Protein AF-0000000075209285 (afdb_homodimer)

Structure (mmCIF, N/CA/C/O backbone):
data_AF-0000000075209285-model_v1
#
loop_
_entity.id
_entity.type
_entity.pdbx_description
1 polymer 'Polymerase nucleotidyl transferase domain-containing protein'
#
loop_
_atom_site.group_PDB
_atom_site.id
_atom_site.type_symbol
_atom_site.label_atom_id
_atom_site.label_alt_id
_atom_site.label_comp_id
_atom_site.label_asym_id
_atom_site.label_entity_id
_atom_site.label_seq_id
_atom_site.pdbx_PDB_ins_code
_atom_site.Cartn_x
_atom_site.Cartn_y
_atom_site.Cartn_z
_atom_site.occupancy
_atom_site.B_iso_or_equiv
_atom_site.auth_seq_id
_atom_site.auth_comp_id
_atom_site.auth_asym_id
_atom_site.auth_atom_id
_atom_site.pdbx_PDB_model_num
ATOM 1 N N . MET A 1 1 ? -7.867 -29.141 -24.062 1 77.38 1 MET A N 1
ATOM 2 C CA . MET A 1 1 ? -8.32 -28.922 -22.688 1 77.38 1 MET A CA 1
ATOM 3 C C . MET A 1 1 ? -8.32 -27.438 -22.344 1 77.38 1 MET A C 1
ATOM 5 O O . MET A 1 1 ? -7.383 -26.719 -22.703 1 77.38 1 MET A O 1
ATOM 9 N N . LEU A 1 2 ? -9.438 -27 -21.812 1 87.5 2 LEU A N 1
ATOM 10 C CA . LEU A 1 2 ? -9.523 -25.609 -21.406 1 87.5 2 LEU A CA 1
ATOM 11 C C . LEU A 1 2 ? -8.523 -25.312 -20.297 1 87.5 2 LEU A C 1
ATOM 13 O O . LEU A 1 2 ? -8.211 -26.188 -19.484 1 87.5 2 LEU A O 1
ATOM 17 N N . ARG A 1 3 ? -7.945 -24.188 -20.328 1 88.56 3 ARG A N 1
ATOM 18 C CA . ARG A 1 3 ? -6.961 -23.797 -19.328 1 88.56 3 ARG A CA 1
ATOM 19 C C . ARG A 1 3 ? -7.488 -24.031 -17.906 1 88.56 3 ARG A C 1
ATOM 21 O O . ARG A 1 3 ? -6.746 -24.484 -17.031 1 88.56 3 ARG A O 1
ATOM 28 N N . THR A 1 4 ? -8.695 -23.766 -17.703 1 92 4 THR A N 1
ATOM 29 C CA . THR A 1 4 ? -9.297 -23.938 -16.391 1 92 4 THR A CA 1
ATOM 30 C C . THR A 1 4 ? -9.297 -25.391 -15.969 1 92 4 THR A C 1
ATOM 32 O O . THR A 1 4 ? -9.039 -25.719 -14.812 1 92 4 THR A O 1
ATOM 35 N N . GLU A 1 5 ? -9.57 -26.234 -16.891 1 93 5 GLU A N 1
ATOM 36 C CA . GLU A 1 5 ? -9.523 -27.672 -16.625 1 93 5 GLU A CA 1
ATOM 37 C C . GLU A 1 5 ? -8.102 -28.141 -16.328 1 93 5 GLU A C 1
ATOM 39 O O . GLU A 1 5 ? -7.891 -29 -15.469 1 93 5 GLU A O 1
ATOM 44 N N . MET A 1 6 ? -7.23 -27.516 -17.016 1 94.5 6 MET A N 1
ATOM 45 C CA . MET A 1 6 ? -5.828 -27.875 -16.812 1 94.5 6 MET A CA 1
ATOM 46 C C . MET A 1 6 ? -5.371 -27.531 -15.398 1 94.5 6 MET A C 1
ATOM 48 O O . MET A 1 6 ? -4.605 -28.281 -14.797 1 94.5 6 MET A O 1
ATOM 52 N N . LEU A 1 7 ? -5.816 -26.422 -14.898 1 95.44 7 LEU A N 1
ATOM 53 C CA . LEU A 1 7 ? -5.457 -26 -13.547 1 95.44 7 LEU A CA 1
ATOM 54 C C . LEU A 1 7 ? -5.969 -27 -12.516 1 95.44 7 LEU A C 1
ATOM 56 O O . LEU A 1 7 ? -5.227 -27.422 -11.617 1 95.44 7 LEU A O 1
ATOM 60 N N . LEU A 1 8 ? -7.207 -27.391 -12.688 1 95.56 8 LEU A N 1
ATOM 61 C CA . LEU A 1 8 ? -7.812 -28.328 -11.742 1 95.56 8 LEU A CA 1
ATOM 62 C C . LEU A 1 8 ? -7.152 -29.688 -11.828 1 95.56 8 LEU A C 1
ATOM 64 O O . LEU A 1 8 ? -6.898 -30.328 -10.805 1 95.56 8 LEU A O 1
ATOM 68 N N . HIS A 1 9 ? -6.891 -30.078 -13.031 1 96.62 9 HIS A N 1
ATOM 69 C CA . HIS A 1 9 ? -6.211 -31.344 -13.234 1 96.62 9 HIS A CA 1
ATOM 70 C C . HIS A 1 9 ? -4.816 -31.328 -12.609 1 96.62 9 HIS A C 1
ATOM 72 O O . HIS A 1 9 ? -4.395 -32.312 -12 1 96.62 9 HIS A O 1
ATOM 78 N N . ARG A 1 10 ? -4.09 -30.234 -12.758 1 97.75 10 ARG A N 1
ATOM 79 C CA . ARG A 1 10 ? -2.76 -30.094 -12.18 1 97.75 10 ARG A CA 1
ATOM 80 C C . ARG A 1 10 ? -2.809 -30.219 -10.656 1 97.75 10 ARG A C 1
ATOM 82 O O . ARG A 1 10 ? -1.944 -30.859 -10.055 1 97.75 10 ARG A O 1
ATOM 89 N N . LEU A 1 11 ? -3.773 -29.609 -10.047 1 97.06 11 LEU A N 1
ATOM 90 C CA . LEU A 1 11 ? -3.939 -29.703 -8.602 1 97.06 11 LEU A CA 1
ATOM 91 C C . LEU A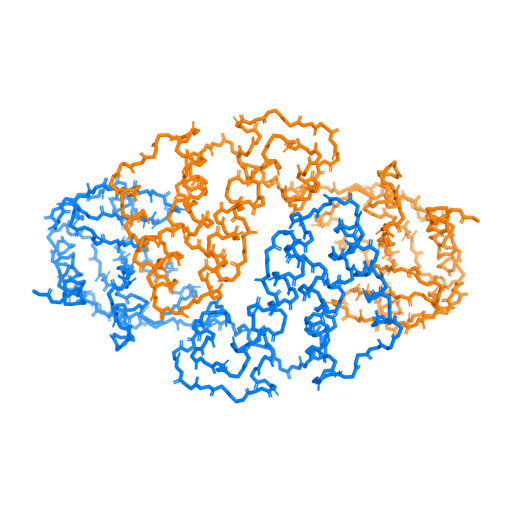 1 11 ? -4.184 -31.141 -8.164 1 97.06 11 LEU A C 1
ATOM 93 O O . LEU A 1 11 ? -3.641 -31.578 -7.145 1 97.06 11 LEU A O 1
ATOM 97 N N . ASP A 1 12 ? -4.969 -31.844 -8.945 1 97.19 12 ASP A N 1
ATOM 98 C CA . ASP A 1 12 ? -5.207 -33.25 -8.664 1 97.19 12 ASP A CA 1
ATOM 99 C C . ASP A 1 12 ? -3.908 -34.062 -8.734 1 97.19 12 ASP A C 1
ATOM 101 O O . ASP A 1 12 ? -3.656 -34.938 -7.883 1 97.19 12 ASP A O 1
ATOM 105 N N . GLU A 1 13 ? -3.158 -33.75 -9.727 1 98.31 13 GLU A N 1
ATOM 106 C CA . GLU A 1 13 ? -1.874 -34.438 -9.891 1 98.31 13 GLU A CA 1
ATOM 107 C C . GLU A 1 13 ? -0.941 -34.125 -8.719 1 98.31 13 GLU A C 1
ATOM 109 O O . GLU A 1 13 ? -0.203 -35.031 -8.273 1 98.31 13 GLU A O 1
ATOM 114 N N . ILE A 1 14 ? -0.958 -32.938 -8.258 1 98.44 14 ILE A N 1
ATOM 115 C CA . ILE A 1 14 ? -0.151 -32.562 -7.102 1 98.44 14 ILE A CA 1
ATOM 116 C C . ILE A 1 14 ? -0.598 -33.375 -5.883 1 98.44 14 ILE A C 1
ATOM 118 O O . ILE A 1 14 ? 0.235 -33.875 -5.121 1 98.44 14 ILE A O 1
ATOM 122 N N . GLY A 1 15 ? -1.877 -33.5 -5.723 1 98 15 GLY A N 1
ATOM 123 C CA . GLY A 1 15 ? -2.393 -34.344 -4.641 1 98 15 GLY A CA 1
ATOM 124 C C . GLY A 1 15 ? -1.865 -35.75 -4.668 1 98 15 GLY A C 1
ATOM 125 O O . GLY A 1 15 ? -1.458 -36.281 -3.637 1 98 15 GLY A O 1
ATOM 126 N N . LYS A 1 16 ? -1.874 -36.312 -5.828 1 97.88 16 LYS A N 1
ATOM 127 C CA . LYS A 1 16 ? -1.373 -37.656 -5.988 1 97.88 16 LYS A CA 1
ATOM 128 C C . LYS A 1 16 ? 0.116 -37.75 -5.66 1 97.88 16 LYS A C 1
ATOM 130 O O . LYS A 1 16 ? 0.577 -38.719 -5.074 1 97.88 16 LYS A O 1
ATOM 135 N N . SER A 1 17 ? 0.795 -36.75 -6.102 1 98.31 17 SER A N 1
ATOM 136 C CA . SER A 1 17 ? 2.221 -36.688 -5.797 1 98.31 17 SER A CA 1
ATOM 137 C C . SER A 1 17 ? 2.461 -36.625 -4.293 1 98.31 17 SER A C 1
ATOM 139 O O . SER A 1 17 ? 3.344 -37.312 -3.764 1 98.31 17 SER A O 1
ATOM 141 N N . LEU A 1 18 ? 1.704 -35.781 -3.605 1 97.88 18 LEU A N 1
ATOM 142 C CA . LEU A 1 18 ? 1.812 -35.656 -2.156 1 97.88 18 LEU A CA 1
ATOM 143 C C . LEU A 1 18 ? 1.549 -37 -1.479 1 97.88 18 LEU A C 1
ATOM 145 O O . LEU A 1 18 ? 2.227 -37.375 -0.512 1 97.88 18 LEU A O 1
ATOM 149 N N . GLU A 1 19 ? 0.586 -37.719 -2.008 1 97.12 19 GLU A N 1
ATOM 150 C CA . GLU A 1 19 ? 0.273 -39.031 -1.487 1 97.12 19 GLU A CA 1
ATOM 151 C C . GLU A 1 19 ? 1.473 -39.969 -1.606 1 97.12 19 GLU A C 1
ATOM 153 O O . GLU A 1 19 ? 1.82 -40.688 -0.65 1 97.12 19 GLU A O 1
ATOM 158 N N . ARG A 1 20 ? 2.119 -39.938 -2.705 1 97.06 20 ARG A N 1
ATOM 159 C CA . ARG A 1 20 ? 3.238 -40.844 -2.975 1 97.06 20 ARG A CA 1
ATOM 160 C C . ARG A 1 20 ? 4.453 -40.469 -2.133 1 97.06 20 ARG A C 1
ATOM 162 O O . ARG A 1 20 ? 5.176 -41.344 -1.652 1 97.06 20 ARG A O 1
ATOM 169 N N . LYS A 1 21 ? 4.691 -39.188 -1.965 1 96.12 21 LYS A N 1
ATOM 170 C CA . LYS A 1 21 ? 5.867 -38.719 -1.242 1 96.12 21 LYS A CA 1
ATOM 171 C C . LYS A 1 21 ? 5.711 -38.938 0.261 1 96.12 21 LYS A C 1
ATOM 173 O O . LYS A 1 21 ? 6.703 -39.062 0.981 1 96.12 21 LYS A O 1
ATOM 178 N N . GLY A 1 22 ? 4.516 -38.906 0.715 1 95.81 22 GLY A N 1
ATOM 179 C CA . GLY A 1 22 ? 4.242 -39.094 2.129 1 95.81 22 GLY A CA 1
ATOM 180 C C . GLY A 1 22 ? 4.488 -37.844 2.967 1 95.81 22 GLY A C 1
ATOM 181 O O . GLY A 1 22 ? 5.141 -36.906 2.512 1 95.81 22 GLY A O 1
ATOM 182 N N . GLY A 1 23 ? 3.865 -37.844 4.172 1 96 23 GLY A N 1
ATOM 183 C CA . GLY A 1 23 ? 4.082 -36.75 5.121 1 96 23 GLY A CA 1
ATOM 184 C C . GLY A 1 23 ? 3.045 -35.656 5.012 1 96 23 GLY A C 1
ATOM 185 O O . GLY A 1 23 ? 2.869 -34.875 5.945 1 96 23 GLY A O 1
ATOM 186 N N . ALA A 1 24 ? 2.434 -35.5 3.873 1 96.94 24 ALA A N 1
ATOM 187 C CA . ALA A 1 24 ? 1.386 -34.5 3.689 1 96.94 24 ALA A CA 1
ATOM 188 C C . ALA A 1 24 ? 0.049 -35 4.23 1 96.94 24 ALA A C 1
ATOM 190 O O . ALA A 1 24 ? -0.219 -36.219 4.223 1 96.94 24 ALA A O 1
ATOM 191 N N . LEU A 1 25 ? -0.767 -34.094 4.699 1 96 25 LEU A N 1
ATOM 192 C CA . LEU A 1 25 ? -2.062 -34.438 5.273 1 96 25 LEU A CA 1
ATOM 193 C C . LEU A 1 25 ? -3.201 -33.938 4.391 1 96 25 LEU A C 1
ATOM 195 O O . LEU A 1 25 ? -4.211 -34.625 4.223 1 96 25 LEU A O 1
ATOM 199 N N . LEU A 1 26 ? -2.98 -32.781 3.91 1 95.69 26 LEU A N 1
ATOM 200 C CA . LEU A 1 26 ? -4.082 -32.125 3.223 1 95.69 26 LEU A CA 1
ATOM 201 C C . LEU A 1 26 ? -3.564 -31.188 2.143 1 95.69 26 LEU A C 1
ATOM 203 O O . LEU A 1 26 ? -2.539 -30.531 2.328 1 95.69 26 LEU A O 1
ATOM 207 N N . LEU A 1 27 ? -4.191 -31.188 0.984 1 96.88 27 LEU A N 1
ATOM 208 C CA . LEU A 1 27 ? -4.004 -30.203 -0.076 1 96.88 27 LEU A CA 1
ATOM 209 C C . LEU A 1 27 ? -5.25 -29.344 -0.248 1 96.88 27 LEU A C 1
ATOM 211 O O . LEU A 1 27 ? -6.32 -29.859 -0.588 1 96.88 27 LEU A O 1
ATOM 215 N N . LEU A 1 28 ? -5.066 -28.062 0.025 1 95.12 28 LEU A N 1
ATOM 216 C CA . LEU A 1 28 ? -6.191 -27.125 -0.078 1 95.12 28 LEU A CA 1
ATOM 217 C C . LEU A 1 28 ? -6.016 -26.188 -1.266 1 95.12 28 LEU A C 1
ATOM 219 O O . LEU A 1 28 ? -4.98 -25.531 -1.395 1 95.12 28 LEU A O 1
ATOM 223 N N . GLY A 1 29 ? -6.98 -26.266 -2.15 1 95.12 29 GLY A N 1
ATOM 224 C CA . GLY A 1 29 ? -7.047 -25.188 -3.129 1 95.12 29 GLY A CA 1
ATOM 225 C C . GLY A 1 29 ? -7.637 -23.906 -2.568 1 95.12 29 GLY A C 1
ATOM 226 O O . GLY A 1 29 ? -8.617 -23.953 -1.822 1 95.12 29 GLY A O 1
ATOM 227 N N . VAL A 1 30 ? -7 -22.812 -2.852 1 92.81 30 VAL A N 1
ATOM 228 C CA . VAL A 1 30 ? -7.512 -21.531 -2.381 1 92.81 30 VAL A CA 1
ATOM 229 C C . VAL A 1 30 ? -7.637 -20.562 -3.557 1 92.81 30 VAL A C 1
ATOM 231 O O . VAL A 1 30 ? -7.25 -20.891 -4.68 1 92.81 30 VAL A O 1
ATOM 234 N N . GLY A 1 31 ? -8.289 -19.375 -3.318 1 89.56 31 GLY A N 1
ATOM 235 C CA . GLY A 1 31 ? -8.5 -18.453 -4.418 1 89.56 31 GLY A CA 1
ATOM 236 C C . GLY A 1 31 ? -9.445 -18.984 -5.477 1 89.56 31 GLY A C 1
ATOM 237 O O . GLY A 1 31 ? -10.508 -19.531 -5.152 1 89.56 31 GLY A O 1
ATOM 238 N N . SER A 1 32 ? -9.016 -18.828 -6.746 1 89.44 32 SER A N 1
ATOM 239 C CA . SER A 1 32 ? -9.883 -19.188 -7.859 1 89.44 32 SER A CA 1
ATOM 240 C C . SER A 1 32 ? -10.023 -20.703 -7.977 1 89.44 32 SER A C 1
ATOM 242 O O . SER A 1 32 ? -11.016 -21.203 -8.523 1 89.44 32 SER A O 1
ATOM 244 N N . VAL A 1 33 ? -9.062 -21.453 -7.504 1 89.69 33 VAL A N 1
ATOM 245 C CA . VAL A 1 33 ? -9.156 -22.906 -7.57 1 89.69 33 VAL A CA 1
ATOM 246 C C . VAL A 1 33 ? -9.68 -23.453 -6.242 1 89.69 33 VAL A C 1
ATOM 248 O O . VAL A 1 33 ? -9.664 -24.672 -6.016 1 89.69 33 VAL A O 1
ATOM 251 N N . GLY A 1 34 ? -10.062 -22.5 -5.391 1 90.44 34 GLY A N 1
ATOM 252 C CA . GLY A 1 34 ? -10.711 -22.875 -4.141 1 90.44 34 GLY A CA 1
ATOM 253 C C . GLY A 1 34 ? -12.203 -23.094 -4.281 1 90.44 34 GLY A C 1
ATOM 254 O O . GLY A 1 34 ? -12.648 -23.766 -5.211 1 90.44 34 GLY A O 1
ATOM 255 N N . ILE A 1 35 ? -12.93 -22.453 -3.367 1 85.88 35 ILE A N 1
ATOM 256 C CA . ILE A 1 35 ? -14.359 -22.734 -3.311 1 85.88 35 ILE A CA 1
ATOM 257 C C . ILE A 1 35 ? -15.07 -22 -4.441 1 85.88 35 ILE A C 1
ATOM 259 O O . ILE A 1 35 ? -16.125 -22.453 -4.918 1 85.88 35 ILE A O 1
ATOM 263 N N . GLU A 1 36 ? -14.508 -20.953 -4.906 1 86.31 36 GLU A N 1
ATOM 264 C CA . GLU A 1 36 ? -15.148 -20.141 -5.945 1 86.31 36 GLU A CA 1
ATOM 265 C C . GLU A 1 36 ? -14.656 -20.547 -7.332 1 86.31 36 GLU A C 1
ATOM 267 O O . GLU A 1 36 ? -14.227 -19.688 -8.109 1 86.31 36 GLU A O 1
ATOM 272 N N . THR A 1 37 ? -14.797 -21.734 -7.723 1 87.38 37 THR A N 1
ATOM 273 C CA . THR A 1 37 ? -14.273 -22.234 -8.992 1 87.38 37 THR A CA 1
ATOM 274 C C . THR A 1 37 ? -15.031 -21.609 -10.164 1 87.38 37 THR A C 1
ATOM 276 O O . THR A 1 37 ? -14.555 -21.641 -11.305 1 87.38 37 THR A O 1
ATOM 279 N N . ALA A 1 38 ? -16.156 -21.016 -9.898 1 87.31 38 ALA A N 1
ATOM 280 C CA . ALA A 1 38 ? -16.969 -20.406 -10.945 1 87.31 38 ALA A CA 1
ATOM 281 C C . ALA A 1 38 ? -16.281 -19.188 -11.539 1 87.31 38 ALA A C 1
ATOM 283 O O . ALA A 1 38 ? -16.609 -18.75 -12.648 1 87.31 38 ALA A O 1
ATOM 284 N N . ARG A 1 39 ? -15.352 -18.688 -10.844 1 88 39 ARG A N 1
ATOM 285 C CA . ARG A 1 39 ? -14.719 -17.469 -11.359 1 88 39 ARG A CA 1
ATOM 286 C C . ARG A 1 39 ? -13.43 -17.797 -12.094 1 88 39 ARG A C 1
ATOM 288 O O . ARG A 1 39 ? -12.719 -16.891 -12.547 1 88 39 ARG A O 1
ATOM 295 N N . LEU A 1 40 ? -13.148 -19.062 -12.195 1 92.38 40 LEU A N 1
ATOM 296 C CA . LEU A 1 40 ? -11.969 -19.469 -12.945 1 92.38 40 LEU A CA 1
ATOM 297 C C . LEU A 1 40 ? -12.031 -18.953 -14.383 1 92.38 40 LEU A C 1
ATOM 299 O O . LEU A 1 40 ? -13.094 -19 -15.008 1 92.38 40 LEU A O 1
ATOM 303 N N . ASP A 1 41 ? -10.883 -18.5 -14.867 1 93.25 41 ASP A N 1
ATOM 304 C CA . ASP A 1 41 ? -10.781 -18.062 -16.25 1 93.25 41 ASP A CA 1
ATOM 305 C C . ASP A 1 41 ? -9.367 -18.281 -16.797 1 93.25 41 ASP A C 1
ATOM 307 O O . ASP A 1 41 ? -8.562 -18.984 -16.188 1 93.25 41 ASP A O 1
ATOM 311 N N . ASP A 1 42 ? -9.047 -17.703 -17.938 1 92.56 42 ASP A N 1
ATOM 312 C CA . ASP A 1 42 ? -7.805 -17.984 -18.656 1 92.56 42 ASP A CA 1
ATOM 313 C C . ASP A 1 42 ? -6.617 -17.328 -17.938 1 92.56 42 ASP A C 1
ATOM 315 O O . ASP A 1 42 ? -5.461 -17.641 -18.25 1 92.56 42 ASP A O 1
ATOM 319 N N . TYR A 1 43 ? -6.848 -16.547 -16.953 1 93.56 43 TYR A N 1
ATOM 320 C CA . TYR A 1 43 ? -5.781 -15.789 -16.312 1 93.56 43 TYR A CA 1
ATOM 321 C C . TYR A 1 43 ? -5.633 -16.203 -14.852 1 93.56 43 TYR A C 1
ATOM 323 O O . TYR A 1 43 ? -4.871 -15.578 -14.102 1 93.56 43 TYR A O 1
ATOM 331 N N . SER A 1 44 ? -6.344 -17.234 -14.484 1 94.5 44 SER A N 1
ATOM 332 C CA . SER A 1 44 ? -6.273 -17.75 -13.117 1 94.5 44 SER A CA 1
ATOM 333 C C . SER A 1 44 ? -4.969 -18.516 -12.875 1 94.5 44 SER A C 1
ATOM 335 O O . SER A 1 44 ? -4.414 -19.109 -13.797 1 94.5 44 SER A O 1
ATOM 337 N N . ASP A 1 45 ? -4.52 -18.391 -11.617 1 94.44 45 ASP A N 1
ATOM 338 C CA . ASP A 1 45 ? -3.334 -19.141 -11.203 1 94.44 45 ASP A CA 1
ATOM 339 C C . ASP A 1 45 ? -3.693 -20.234 -10.195 1 94.44 45 ASP A C 1
ATOM 341 O O . ASP A 1 45 ? -4.863 -20.391 -9.836 1 94.44 45 ASP A O 1
ATOM 345 N N . LEU A 1 46 ? -2.656 -21.016 -9.938 1 95.06 46 LEU A N 1
ATOM 346 C CA . LEU A 1 46 ? -2.797 -22.094 -8.969 1 95.06 46 LEU A CA 1
ATOM 347 C C . LEU A 1 46 ? -2.379 -21.641 -7.578 1 95.06 46 LEU A C 1
ATOM 349 O O . LEU A 1 46 ? -1.185 -21.547 -7.285 1 95.06 46 LEU A O 1
ATOM 353 N N . ASP A 1 47 ? -3.33 -21.438 -6.684 1 95.44 47 ASP A N 1
ATOM 354 C CA . ASP A 1 47 ? -3.039 -21.109 -5.289 1 95.44 47 ASP A CA 1
ATOM 355 C C . ASP A 1 47 ? -3.42 -22.266 -4.367 1 95.44 47 ASP A C 1
ATOM 357 O O . ASP A 1 47 ? -4.574 -22.703 -4.355 1 95.44 47 ASP A O 1
ATOM 361 N N . PHE A 1 48 ? -2.469 -22.703 -3.568 1 96.69 48 PHE A N 1
ATOM 362 C CA . PHE A 1 48 ? -2.842 -23.844 -2.732 1 96.69 48 PHE A CA 1
ATOM 363 C C . PHE A 1 48 ? -1.975 -23.906 -1.481 1 96.69 48 PHE A C 1
ATOM 365 O O . PHE A 1 48 ? -0.888 -23.328 -1.445 1 96.69 48 PHE A O 1
ATOM 372 N N . PHE A 1 49 ? -2.494 -24.547 -0.516 1 95.44 49 PHE A N 1
ATOM 373 C CA . PHE A 1 49 ? -1.795 -24.844 0.729 1 95.44 49 PHE A CA 1
ATOM 374 C C . PHE A 1 49 ? -1.522 -26.344 0.857 1 95.44 49 PHE A C 1
ATOM 376 O O . PHE A 1 49 ? -2.367 -27.156 0.498 1 95.44 49 PHE A O 1
ATOM 383 N N . VAL A 1 50 ? -0.391 -26.594 1.344 1 96.75 50 VAL A N 1
ATOM 384 C CA . VAL A 1 50 ? -0.062 -27.953 1.722 1 96.75 50 VAL A CA 1
ATOM 385 C C . VAL A 1 50 ? 0.074 -28.062 3.238 1 96.75 50 VAL A C 1
ATOM 387 O O . VAL A 1 50 ? 0.898 -27.359 3.842 1 96.75 50 VAL A O 1
ATOM 390 N N . ILE A 1 51 ? -0.778 -28.859 3.816 1 95.12 51 ILE A N 1
ATOM 391 C CA . ILE A 1 51 ? -0.686 -29.125 5.25 1 95.12 51 ILE A CA 1
ATOM 392 C C . ILE A 1 51 ? 0.061 -30.438 5.484 1 95.12 51 ILE A C 1
ATOM 394 O O . ILE A 1 51 ? -0.303 -31.469 4.922 1 95.12 51 ILE A O 1
ATOM 398 N N . VAL A 1 52 ? 1.027 -30.359 6.328 1 96.38 52 VAL A N 1
ATOM 399 C CA . VAL A 1 52 ? 1.893 -31.531 6.504 1 96.38 52 VAL A CA 1
ATOM 400 C C . VAL A 1 52 ? 1.93 -31.922 7.977 1 96.38 52 VAL A C 1
ATOM 402 O O . VAL A 1 52 ? 1.506 -31.156 8.844 1 96.38 52 VAL A O 1
ATOM 405 N N . ARG A 1 53 ? 2.457 -33.125 8.188 1 94.75 53 ARG A N 1
ATOM 406 C CA . ARG A 1 53 ? 2.674 -33.625 9.539 1 94.75 53 ARG A CA 1
ATOM 407 C C . ARG A 1 53 ? 3.775 -32.844 10.25 1 94.75 53 ARG A C 1
ATOM 409 O O . ARG A 1 53 ? 4.566 -32.156 9.602 1 94.75 53 ARG A O 1
ATOM 416 N N . HIS A 1 54 ? 3.832 -33 11.531 1 92.75 54 HIS A N 1
ATOM 417 C CA . HIS A 1 54 ? 4.871 -32.375 12.336 1 92.75 54 HIS A CA 1
ATOM 418 C C . HIS A 1 54 ? 6.262 -32.719 11.82 1 92.75 54 HIS A C 1
ATOM 420 O O . HIS A 1 54 ? 6.523 -33.875 11.461 1 92.75 54 HIS A O 1
ATOM 426 N N . ASP A 1 55 ? 7.141 -31.781 11.688 1 93.38 55 ASP A N 1
ATOM 427 C CA . ASP A 1 55 ? 8.555 -31.906 11.336 1 93.38 55 ASP A CA 1
ATOM 428 C C . ASP A 1 55 ? 8.719 -32.25 9.852 1 93.38 55 ASP A C 1
ATOM 430 O O . ASP A 1 55 ? 9.773 -32.75 9.438 1 93.38 55 ASP A O 1
ATOM 434 N N . GLN A 1 56 ? 7.656 -32.156 9.039 1 95.12 56 GLN A N 1
ATOM 435 C CA . GLN A 1 56 ? 7.762 -32.438 7.613 1 95.12 56 GLN A CA 1
ATOM 436 C C . GLN A 1 56 ? 7.809 -31.156 6.805 1 95.12 56 GLN A C 1
ATOM 438 O O . GLN A 1 56 ? 7.992 -31.188 5.586 1 95.12 56 GLN A O 1
ATOM 443 N N . LYS A 1 57 ? 7.613 -30.062 7.414 1 95.25 57 LYS A N 1
ATOM 444 C CA . LYS A 1 57 ? 7.5 -28.781 6.738 1 95.25 57 LYS A CA 1
ATOM 445 C C . LYS A 1 57 ? 8.75 -28.484 5.914 1 95.25 57 LYS A C 1
ATOM 447 O O . LYS A 1 57 ? 8.656 -28.141 4.734 1 95.25 57 LYS A O 1
ATOM 452 N N . ASN A 1 58 ? 9.898 -28.688 6.457 1 95.88 58 ASN A N 1
ATOM 453 C CA . ASN A 1 58 ? 11.164 -28.375 5.797 1 95.88 58 ASN A CA 1
ATOM 454 C C . ASN A 1 58 ? 11.367 -29.234 4.547 1 95.88 58 ASN A C 1
ATOM 456 O O . ASN A 1 58 ? 11.891 -28.75 3.539 1 95.88 58 ASN A O 1
ATOM 460 N N . ARG A 1 59 ? 11 -30.453 4.602 1 96.38 59 ARG A N 1
ATOM 461 C CA . ARG A 1 59 ? 11.117 -31.328 3.443 1 96.38 59 ARG A CA 1
ATOM 462 C C . ARG A 1 59 ? 10.367 -30.766 2.244 1 96.38 59 ARG A C 1
ATOM 464 O O . ARG A 1 59 ? 10.891 -30.75 1.127 1 96.38 59 ARG A O 1
ATOM 471 N N . TYR A 1 60 ? 9.195 -30.219 2.449 1 97.31 60 TYR A N 1
ATOM 472 C CA . TYR A 1 60 ? 8.328 -29.781 1.364 1 97.31 60 TYR A CA 1
ATOM 473 C C . TYR A 1 60 ? 8.656 -28.344 0.958 1 97.31 60 TYR A C 1
ATOM 475 O O . TYR A 1 60 ? 8.242 -27.891 -0.109 1 97.31 60 TYR A O 1
ATOM 483 N N . ILE A 1 61 ? 9.336 -27.656 1.817 1 97 61 ILE A N 1
ATOM 484 C CA . ILE A 1 61 ? 9.766 -26.297 1.475 1 97 61 ILE A CA 1
ATOM 485 C C . ILE A 1 61 ? 11.125 -26.359 0.774 1 97 61 ILE A C 1
ATOM 487 O O . ILE A 1 61 ? 11.328 -25.688 -0.245 1 97 61 ILE A O 1
ATOM 491 N N . ASP A 1 62 ? 12.023 -27.234 1.208 1 95.5 62 ASP A N 1
ATOM 492 C CA . ASP A 1 62 ? 13.406 -27.234 0.742 1 95.5 62 ASP A CA 1
ATOM 493 C C . ASP A 1 62 ? 13.555 -28.047 -0.535 1 95.5 62 ASP A C 1
ATOM 495 O O . ASP A 1 62 ? 14.516 -27.875 -1.285 1 95.5 62 ASP A O 1
ATOM 499 N N . HIS A 1 63 ? 12.641 -28.953 -0.751 1 96.38 63 HIS A N 1
ATOM 500 C CA . HIS A 1 63 ? 12.711 -29.828 -1.921 1 96.38 63 HIS A CA 1
ATOM 501 C C . HIS A 1 63 ? 11.438 -29.734 -2.756 1 96.38 63 HIS A C 1
ATOM 503 O O . HIS A 1 63 ? 10.344 -30.016 -2.264 1 96.38 63 HIS A O 1
ATOM 509 N N . LEU A 1 64 ? 11.586 -29.453 -4.039 1 97.69 64 LEU A N 1
ATOM 510 C CA . LEU A 1 64 ? 10.43 -29.234 -4.898 1 97.69 64 LEU A CA 1
ATOM 511 C C . LEU A 1 64 ? 10.156 -30.453 -5.773 1 97.69 64 LEU A C 1
ATOM 513 O O . LEU A 1 64 ? 9.406 -30.359 -6.75 1 97.69 64 LEU A O 1
ATOM 517 N N . ASP A 1 65 ? 10.75 -31.578 -5.395 1 97.69 65 ASP A N 1
ATOM 518 C CA . ASP A 1 65 ? 10.625 -32.781 -6.191 1 97.69 65 ASP A CA 1
ATOM 519 C C . ASP A 1 65 ? 9.164 -33.219 -6.336 1 97.69 65 ASP A C 1
ATOM 521 O O . ASP A 1 65 ? 8.773 -33.781 -7.359 1 97.69 65 ASP A O 1
ATOM 525 N N . TRP A 1 66 ? 8.344 -32.938 -5.309 1 97.81 66 TRP A N 1
ATOM 526 C CA . TRP A 1 66 ? 6.93 -33.281 -5.32 1 97.81 66 TRP A CA 1
ATOM 527 C C . TRP A 1 66 ? 6.168 -32.469 -6.359 1 97.81 66 TRP A C 1
ATOM 529 O O . TRP A 1 66 ? 5.129 -32.906 -6.859 1 97.81 66 TRP A O 1
ATOM 539 N N . LEU A 1 67 ? 6.602 -31.328 -6.766 1 98.19 67 LEU A N 1
ATOM 540 C CA . LEU A 1 67 ? 6.031 -30.531 -7.844 1 98.19 67 LEU A CA 1
ATOM 541 C C . LEU A 1 67 ? 6.629 -30.922 -9.188 1 98.19 67 LEU A C 1
ATOM 543 O O . LEU A 1 67 ? 5.902 -31.078 -10.172 1 98.19 67 LEU A O 1
ATOM 547 N N . GLU A 1 68 ? 7.922 -31.172 -9.211 1 97.81 68 GLU A N 1
ATOM 548 C CA . GLU A 1 68 ? 8.641 -31.484 -10.445 1 97.81 68 GLU A CA 1
ATOM 549 C C . GLU A 1 68 ? 8.211 -32.844 -11.008 1 97.81 68 GLU A C 1
ATOM 551 O O . GLU A 1 68 ? 8.258 -33.062 -12.227 1 97.81 68 GLU A O 1
ATOM 556 N N . GLU A 1 69 ? 7.855 -33.688 -10.117 1 96.88 69 GLU A N 1
ATOM 557 C CA . GLU A 1 69 ? 7.355 -35 -10.547 1 96.88 69 GLU A CA 1
ATOM 558 C C . GLU A 1 69 ? 6.043 -34.844 -11.32 1 96.88 69 GLU A C 1
ATOM 560 O O . GLU A 1 69 ? 5.746 -35.656 -12.203 1 96.88 69 GLU A O 1
ATOM 565 N N . VAL A 1 70 ? 5.25 -33.938 -10.992 1 97.81 70 VAL A N 1
ATOM 566 C CA . VAL A 1 70 ? 3.965 -33.688 -11.641 1 97.81 70 VAL A CA 1
ATOM 567 C C . VAL A 1 70 ? 4.188 -33.062 -13.023 1 97.81 70 VAL A C 1
ATOM 569 O O . VAL A 1 70 ? 3.621 -33.531 -14.016 1 97.81 70 VAL A O 1
ATOM 572 N N . HIS A 1 71 ? 4.945 -32.062 -13.109 1 97.94 71 HIS A N 1
ATOM 573 C CA . HIS A 1 71 ? 5.348 -31.375 -14.336 1 97.94 71 HIS A CA 1
ATOM 574 C C . HIS A 1 71 ? 6.602 -30.531 -14.109 1 97.94 71 HIS A C 1
ATOM 576 O O . HIS A 1 71 ? 6.746 -29.891 -13.07 1 97.94 71 HIS A O 1
ATOM 582 N N . PRO A 1 72 ? 7.535 -30.469 -15.117 1 98.19 72 PRO A N 1
ATOM 583 C CA . PRO A 1 72 ? 8.773 -29.703 -14.938 1 98.19 72 PRO A CA 1
ATOM 584 C C . PRO A 1 72 ? 8.516 -28.234 -14.617 1 98.19 72 PRO A C 1
ATOM 586 O O . PRO A 1 72 ? 7.598 -27.625 -15.188 1 98.19 72 PRO A O 1
ATOM 589 N N . LEU A 1 73 ? 9.367 -27.688 -13.719 1 98.25 73 LEU A N 1
ATOM 590 C CA . LEU A 1 73 ? 9.289 -26.266 -13.359 1 98.25 73 LEU A CA 1
ATOM 591 C C . LEU A 1 73 ? 10.227 -25.438 -14.227 1 98.25 73 LEU A C 1
ATOM 593 O O . LEU A 1 73 ? 11.406 -25.781 -14.383 1 98.25 73 LEU A O 1
ATOM 597 N N . ALA A 1 74 ? 9.727 -24.359 -14.781 1 98.12 74 ALA A N 1
ATOM 598 C CA . ALA A 1 74 ? 10.539 -23.406 -15.531 1 98.12 74 ALA A CA 1
ATOM 599 C C . ALA A 1 74 ? 11.117 -22.328 -14.609 1 98.12 74 ALA A C 1
ATOM 601 O O . ALA A 1 74 ? 12.164 -21.75 -14.906 1 98.12 74 ALA A O 1
ATOM 602 N N . TYR A 1 75 ? 10.438 -22.078 -13.555 1 98.12 75 TYR A N 1
ATOM 603 C CA . TYR A 1 75 ? 10.766 -21.016 -12.617 1 98.12 75 TYR A CA 1
ATOM 604 C C . TYR A 1 75 ? 10.273 -21.344 -11.211 1 98.12 75 TYR A C 1
ATOM 606 O O . TYR A 1 75 ? 9.188 -21.906 -11.047 1 98.12 75 TYR A O 1
ATOM 614 N N . SER A 1 76 ? 11.055 -21.188 -10.172 1 97.94 76 SER A N 1
ATOM 615 C CA . SER A 1 76 ? 10.68 -21.266 -8.766 1 97.94 76 SER A CA 1
ATOM 616 C C . SER A 1 76 ? 11.398 -20.203 -7.938 1 97.94 76 SER A C 1
ATOM 618 O O . SER A 1 76 ? 12.578 -19.922 -8.156 1 97.94 76 SER A O 1
ATOM 620 N N . PHE A 1 77 ? 10.586 -19.609 -7.051 1 97 77 PHE A N 1
ATOM 621 C CA . PHE A 1 77 ? 11.078 -18.531 -6.211 1 97 77 PHE A CA 1
ATOM 622 C C . PHE A 1 77 ? 10.5 -18.625 -4.805 1 97 77 PHE A C 1
ATOM 624 O O . PHE A 1 77 ? 9.281 -18.516 -4.621 1 97 77 PHE A O 1
ATOM 631 N N . LYS A 1 78 ? 11.398 -18.875 -3.791 1 97.25 78 LYS A N 1
ATOM 632 C CA . LYS A 1 78 ? 10.953 -18.875 -2.4 1 97.25 78 LYS A CA 1
ATOM 633 C C . LYS A 1 78 ? 10.562 -17.484 -1.938 1 97.25 78 LYS A C 1
ATOM 635 O O . LYS A 1 78 ? 11.398 -16.734 -1.443 1 97.25 78 LYS A O 1
ATOM 640 N N . ASN A 1 79 ? 9.281 -17.172 -1.986 1 96.25 79 ASN A N 1
ATOM 641 C CA . ASN A 1 79 ? 8.844 -15.797 -1.779 1 96.25 79 ASN A CA 1
ATOM 642 C C . ASN A 1 79 ? 8.57 -15.508 -0.306 1 96.25 79 ASN A C 1
ATOM 644 O O . ASN A 1 79 ? 8.438 -14.352 0.092 1 96.25 79 ASN A O 1
ATOM 648 N N . SER A 1 80 ? 8.406 -16.5 0.467 1 95.69 80 SER A N 1
ATOM 649 C CA . SER A 1 80 ? 8.281 -16.406 1.917 1 95.69 80 SER A CA 1
ATOM 650 C C . SER A 1 80 ? 8.992 -17.562 2.611 1 95.69 80 SER A C 1
ATOM 652 O O . SER A 1 80 ? 9.484 -18.484 1.952 1 95.69 80 SER A O 1
ATOM 654 N N . GLU A 1 81 ? 8.953 -17.547 3.939 1 94.94 81 GLU A N 1
ATOM 655 C CA . GLU A 1 81 ? 9.617 -18.594 4.699 1 94.94 81 GLU A CA 1
ATOM 656 C C . GLU A 1 81 ? 8.891 -19.938 4.527 1 94.94 81 GLU A C 1
ATOM 658 O O . GLU A 1 81 ? 9.477 -21 4.762 1 94.94 81 GLU A O 1
ATOM 663 N N . ILE A 1 82 ? 7.645 -19.844 4.062 1 95.25 82 ILE A N 1
ATOM 664 C CA . ILE A 1 82 ? 6.867 -21.078 4.09 1 95.25 82 ILE A CA 1
ATOM 665 C C . ILE A 1 82 ? 6.293 -21.359 2.701 1 95.25 82 ILE A C 1
ATOM 667 O O . ILE A 1 82 ? 5.387 -22.188 2.553 1 95.25 82 ILE A O 1
ATOM 671 N N . GLY A 1 83 ? 6.754 -20.594 1.681 1 95.81 83 GLY A N 1
ATOM 672 C CA . GLY A 1 83 ? 6.066 -20.797 0.416 1 95.81 83 GLY A CA 1
ATOM 673 C C . GLY A 1 83 ? 6.887 -20.375 -0.786 1 95.81 83 GLY A C 1
ATOM 674 O O . GLY A 1 83 ? 7.984 -19.828 -0.634 1 95.81 83 GLY A O 1
ATOM 675 N N . TYR A 1 84 ? 6.324 -20.719 -1.995 1 97.94 84 TYR A N 1
ATOM 676 C CA . TYR A 1 84 ? 6.977 -20.469 -3.275 1 97.94 84 TYR A CA 1
ATOM 677 C C . TYR A 1 84 ? 5.988 -19.906 -4.289 1 97.94 84 TYR A C 1
ATOM 679 O O . TYR A 1 84 ? 4.781 -20.141 -4.188 1 97.94 84 TYR A O 1
ATOM 687 N N . LYS A 1 85 ? 6.5 -19.188 -5.121 1 98.44 85 LYS A N 1
ATOM 688 C CA . LYS A 1 85 ? 5.887 -18.953 -6.426 1 98.44 85 LYS A CA 1
ATOM 689 C C . LYS A 1 85 ? 6.566 -19.797 -7.504 1 98.44 85 LYS A C 1
ATOM 691 O O . LYS A 1 85 ? 7.789 -19.938 -7.52 1 98.44 85 LYS A O 1
ATOM 696 N N . ILE A 1 86 ? 5.766 -20.391 -8.367 1 98.38 86 ILE A N 1
ATOM 697 C CA . ILE A 1 86 ? 6.344 -21.312 -9.344 1 98.38 86 ILE A CA 1
ATOM 698 C C . ILE A 1 86 ? 5.691 -21.094 -10.711 1 98.38 86 ILE A C 1
ATOM 700 O O . ILE A 1 86 ? 4.574 -20.578 -10.797 1 98.38 86 ILE A O 1
ATOM 704 N N . LEU A 1 87 ? 6.375 -21.422 -11.742 1 98.5 87 LEU A N 1
ATOM 705 C CA . LEU A 1 87 ? 5.895 -21.484 -13.117 1 98.5 87 LEU A CA 1
ATOM 706 C C . LEU A 1 87 ? 6.301 -22.812 -13.766 1 98.5 87 LEU A C 1
ATOM 708 O O . LEU A 1 87 ? 7.492 -23.109 -13.891 1 98.5 87 LEU A O 1
ATOM 712 N N . PHE A 1 88 ? 5.297 -23.609 -14.133 1 97.94 88 PHE A N 1
ATOM 713 C CA . PHE A 1 88 ? 5.57 -24.859 -14.852 1 97.94 88 PHE A CA 1
ATOM 714 C C . PHE A 1 88 ? 5.965 -24.562 -16.297 1 97.94 88 PHE A C 1
ATOM 716 O O . PHE A 1 88 ? 5.598 -23.531 -16.844 1 97.94 88 PHE A O 1
ATOM 723 N N . GLU A 1 89 ? 6.559 -25.516 -16.938 1 97.31 89 GLU A N 1
ATOM 724 C CA . GLU A 1 89 ? 7.043 -25.359 -18.312 1 97.31 89 GLU A CA 1
ATOM 725 C C . GLU A 1 89 ? 5.887 -25.141 -19.281 1 97.31 89 GLU A C 1
ATOM 727 O O . GLU A 1 89 ? 6.059 -24.516 -20.328 1 97.31 89 GLU A O 1
ATOM 732 N N . ASP A 1 90 ? 4.727 -25.609 -18.859 1 95.62 90 ASP A N 1
ATOM 733 C CA . ASP A 1 90 ? 3.586 -25.469 -19.766 1 95.62 90 ASP A CA 1
ATOM 734 C C . ASP A 1 90 ? 2.85 -24.156 -19.5 1 95.62 90 ASP A C 1
ATOM 736 O O . ASP A 1 90 ? 1.773 -23.922 -20.062 1 95.62 90 ASP A O 1
ATOM 740 N N . GLY A 1 91 ? 3.381 -23.359 -18.578 1 94.75 91 GLY A N 1
ATOM 741 C CA . GLY A 1 91 ? 2.867 -22 -18.453 1 94.75 91 GLY A CA 1
ATOM 742 C C . GLY A 1 91 ? 1.929 -21.828 -17.266 1 94.75 91 GLY A C 1
ATOM 743 O O . GLY A 1 91 ? 1.422 -20.734 -17.031 1 94.75 91 GLY A O 1
ATOM 744 N N . ILE A 1 92 ? 1.655 -22.859 -16.531 1 96.19 92 ILE A N 1
ATOM 745 C CA . ILE A 1 92 ? 0.801 -22.75 -15.352 1 96.19 92 ILE A CA 1
ATOM 746 C C . ILE A 1 92 ? 1.582 -22.109 -14.211 1 96.19 92 ILE A C 1
ATOM 748 O O . ILE A 1 92 ? 2.613 -22.641 -13.781 1 96.19 92 ILE A O 1
ATOM 752 N N . PHE A 1 93 ? 1.107 -20.984 -13.82 1 97.38 93 PHE A N 1
ATOM 753 C CA . PHE A 1 93 ? 1.688 -20.25 -12.695 1 97.38 93 PHE A CA 1
ATOM 754 C C . PHE A 1 93 ? 0.98 -20.609 -11.391 1 97.38 93 PHE A C 1
ATOM 756 O O . PHE A 1 93 ? -0.228 -20.859 -11.383 1 97.38 93 PHE A O 1
ATOM 763 N N . GLY A 1 94 ? 1.781 -20.672 -10.312 1 96.94 94 GLY A N 1
ATOM 764 C CA . GLY A 1 94 ? 1.162 -21 -9.031 1 96.94 94 GLY A CA 1
ATOM 765 C C . GLY A 1 94 ? 1.916 -20.438 -7.844 1 96.94 94 GLY A C 1
ATOM 766 O O . GLY A 1 94 ? 3.07 -20.016 -7.973 1 96.94 94 GLY A O 1
ATOM 767 N N . GLU A 1 95 ? 1.228 -20.328 -6.727 1 97.31 95 GLU A N 1
ATOM 768 C CA . GLU A 1 95 ? 1.758 -19.953 -5.422 1 97.31 95 GLU A CA 1
ATOM 769 C C . GLU A 1 95 ? 1.253 -20.891 -4.328 1 97.31 95 GLU A C 1
ATOM 771 O O . GLU A 1 95 ? 0.084 -21.281 -4.332 1 97.31 95 GLU A O 1
ATOM 776 N N . TYR A 1 96 ? 2.189 -21.25 -3.434 1 97.12 96 TYR A N 1
ATOM 777 C CA . TYR A 1 96 ? 1.739 -22.141 -2.369 1 97.12 96 TYR A CA 1
ATOM 778 C C . TYR A 1 96 ? 2.482 -21.859 -1.068 1 97.12 96 TYR A C 1
ATOM 780 O O . TYR A 1 96 ? 3.506 -21.172 -1.07 1 97.12 96 TYR A O 1
ATOM 788 N N . ALA A 1 97 ? 1.915 -22.297 0.003 1 96.12 97 ALA A N 1
ATOM 789 C CA . ALA A 1 97 ? 2.516 -22.266 1.334 1 96.12 97 ALA A CA 1
ATOM 790 C C . ALA A 1 97 ? 2.363 -23.609 2.033 1 96.12 97 ALA A C 1
ATOM 792 O O . ALA A 1 97 ? 1.396 -24.344 1.79 1 96.12 97 ALA A O 1
ATOM 793 N N . VAL A 1 98 ? 3.301 -23.906 2.824 1 96.38 98 VAL A N 1
ATOM 794 C CA . VAL A 1 98 ? 3.301 -25.156 3.568 1 96.38 98 VAL A CA 1
ATOM 795 C C . VAL A 1 98 ? 3.08 -24.875 5.055 1 96.38 98 VAL A C 1
ATOM 797 O O . VAL A 1 98 ? 3.768 -24.031 5.641 1 96.38 98 VAL A O 1
ATOM 800 N N . PHE A 1 99 ? 2.119 -25.625 5.605 1 94.44 99 PHE A N 1
ATOM 801 C CA . PHE A 1 99 ? 1.791 -25.438 7.012 1 94.44 99 PHE A CA 1
ATOM 802 C C . PHE A 1 99 ? 1.815 -26.766 7.754 1 94.44 99 PHE A C 1
ATOM 804 O O . PHE A 1 99 ? 1.476 -27.812 7.184 1 94.44 99 PHE A O 1
ATOM 811 N N . GLU A 1 100 ? 2.201 -26.594 9 1 93.44 100 GLU A N 1
ATOM 812 C CA . GLU A 1 100 ? 1.773 -27.641 9.914 1 93.44 100 GLU A CA 1
ATOM 813 C C . GLU A 1 100 ? 0.352 -27.406 10.414 1 93.44 100 GLU A C 1
ATOM 815 O O . GLU A 1 100 ? -0.12 -26.266 10.422 1 93.44 100 GLU A O 1
ATOM 820 N N . GLU A 1 101 ? -0.247 -28.469 10.781 1 86.69 101 GLU A N 1
ATOM 821 C CA . GLU A 1 101 ? -1.642 -28.375 11.195 1 86.69 101 GLU A CA 1
ATOM 822 C C . GLU A 1 101 ? -1.814 -27.297 12.273 1 86.69 101 GLU A C 1
ATOM 824 O O . GLU A 1 101 ? -2.764 -26.516 12.234 1 86.69 101 GLU A O 1
ATOM 829 N N . SER A 1 102 ? -0.915 -27.203 13.203 1 85.62 102 SER A N 1
ATOM 830 C CA . SER A 1 102 ? -1.018 -26.328 14.359 1 85.62 102 SER A CA 1
ATOM 831 C C . SER A 1 102 ? -0.905 -24.859 13.938 1 85.62 102 SER A C 1
ATOM 833 O O . SER A 1 102 ? -1.39 -23.969 14.641 1 85.62 102 SER A O 1
ATOM 835 N N . GLU A 1 103 ? -0.294 -24.594 12.82 1 87.12 103 GLU A N 1
ATOM 836 C CA . GLU A 1 103 ? -0.071 -23.234 12.359 1 87.12 103 GLU A CA 1
ATOM 837 C C . GLU A 1 103 ? -1.326 -22.656 11.711 1 87.12 103 GLU A C 1
ATOM 839 O O . GLU A 1 103 ? -1.463 -21.438 11.586 1 87.12 103 GLU A O 1
ATOM 844 N N . LEU A 1 104 ? -2.156 -23.469 11.227 1 80.81 104 LEU A N 1
ATOM 845 C CA . LEU A 1 104 ? -3.346 -23.016 10.523 1 80.81 104 LEU A CA 1
ATOM 846 C C . LEU A 1 104 ? -4.492 -22.766 11.492 1 80.81 104 LEU A C 1
ATOM 848 O O . LEU A 1 104 ? -5.414 -22 11.195 1 80.81 104 LEU A O 1
ATOM 852 N N . ILE A 1 105 ? -4.426 -23.422 12.602 1 71.88 105 ILE A N 1
ATOM 853 C CA . ILE A 1 105 ? -5.512 -23.328 13.578 1 71.88 105 ILE A CA 1
ATOM 854 C C . ILE A 1 105 ? -5.715 -21.875 13.984 1 71.88 105 ILE A C 1
ATOM 856 O O . ILE A 1 105 ? -6.852 -21.422 14.148 1 71.88 105 ILE A O 1
ATOM 860 N N . ASN A 1 106 ? -4.578 -21.125 13.961 1 68 106 ASN A N 1
ATOM 861 C CA . ASN A 1 106 ? -4.703 -19.75 14.422 1 68 106 ASN A CA 1
ATOM 862 C C . ASN A 1 106 ? -4.547 -18.75 13.273 1 68 106 ASN A C 1
ATOM 864 O O . ASN A 1 106 ? -4.449 -17.547 13.5 1 68 106 ASN A O 1
ATOM 868 N N . GLY A 1 107 ? -4.59 -19.312 12.094 1 71.19 107 GLY A N 1
ATOM 869 C CA . GLY A 1 107 ? -4.316 -18.406 10.984 1 71.19 107 GLY A CA 1
ATOM 870 C C . GLY A 1 107 ? -5.574 -17.828 10.375 1 71.19 107 GLY A C 1
ATOM 871 O O . GLY A 1 107 ? -6.676 -18.328 10.586 1 71.19 107 GLY A O 1
ATOM 872 N N . SER A 1 108 ? -5.496 -16.578 9.836 1 68.81 108 SER A N 1
ATOM 873 C CA . SER A 1 108 ? -6.555 -15.938 9.055 1 68.81 108 SER A CA 1
ATOM 874 C C . SER A 1 108 ? -6.348 -16.156 7.559 1 68.81 108 SER A C 1
ATOM 876 O O . SER A 1 108 ? -5.367 -15.672 6.988 1 68.81 108 SER A O 1
ATOM 878 N N . TYR A 1 109 ? -7.117 -17.016 7.031 1 75.12 109 TYR A N 1
ATOM 879 C CA . TYR A 1 109 ? -7.074 -17.312 5.602 1 75.12 109 TYR A CA 1
ATOM 880 C C . TYR A 1 109 ? -8.477 -17.562 5.055 1 75.12 109 TYR A C 1
ATOM 882 O O . TYR A 1 109 ? -9.461 -17.5 5.797 1 75.12 109 TYR A O 1
ATOM 890 N N . THR A 1 110 ? -8.57 -17.594 3.771 1 77.12 110 THR A N 1
ATOM 891 C CA . THR A 1 110 ? -9.859 -17.875 3.154 1 77.12 110 THR A CA 1
ATOM 892 C C . THR A 1 110 ? -10.109 -19.375 3.088 1 77.12 110 THR A C 1
ATOM 894 O O . THR A 1 110 ? -9.164 -20.172 2.998 1 77.12 110 THR A O 1
ATOM 897 N N . GLU A 1 111 ? -11.406 -19.609 3.135 1 83.44 111 GLU A N 1
ATOM 898 C CA . GLU A 1 111 ? -11.805 -21.016 3.027 1 83.44 111 GLU A CA 1
ATOM 899 C C . GLU A 1 111 ? -11.242 -21.656 1.762 1 83.44 111 GLU A C 1
ATOM 901 O O . GLU A 1 111 ? -11.234 -21.031 0.695 1 83.44 111 GLU A O 1
ATOM 906 N N . GLY A 1 112 ? -10.711 -22.859 1.982 1 90.06 112 GLY A N 1
ATOM 907 C CA . GLY A 1 112 ? -10.156 -23.609 0.861 1 90.06 112 GLY A CA 1
ATOM 908 C C . GLY A 1 112 ? -10.984 -24.812 0.47 1 90.06 112 GLY A C 1
ATOM 909 O O . GLY A 1 112 ? -11.859 -25.234 1.225 1 90.06 112 GLY A O 1
ATOM 910 N N . ARG A 1 113 ? -10.789 -25.219 -0.679 1 93.69 113 ARG A N 1
ATOM 911 C CA . ARG A 1 113 ? -11.367 -26.469 -1.174 1 93.69 113 ARG A CA 1
ATOM 912 C C . ARG A 1 113 ? -10.414 -27.641 -0.956 1 93.69 113 ARG A C 1
ATOM 914 O O . ARG A 1 113 ? -9.25 -27.578 -1.355 1 93.69 113 ARG A O 1
ATOM 921 N N . VAL A 1 114 ? -10.961 -28.672 -0.331 1 94.31 114 VAL A N 1
ATOM 922 C CA . VAL A 1 114 ? -10.148 -29.859 -0.146 1 94.31 114 VAL A CA 1
ATOM 923 C C . VAL A 1 114 ? -9.961 -30.578 -1.485 1 94.31 114 VAL A C 1
ATOM 925 O O . VAL A 1 114 ? -10.914 -31.125 -2.049 1 94.31 114 VAL A O 1
ATOM 928 N N . VAL A 1 115 ? -8.766 -30.562 -1.937 1 96.12 115 VAL A N 1
ATOM 929 C CA . VAL A 1 115 ? -8.445 -31.203 -3.209 1 96.12 115 VAL A CA 1
ATOM 930 C C . VAL A 1 115 ? -8 -32.625 -2.971 1 96.12 115 VAL A C 1
ATOM 932 O O . VAL A 1 115 ? -8.359 -33.531 -3.74 1 96.12 115 VAL A O 1
ATOM 935 N N . TRP A 1 116 ? -7.234 -32.812 -1.936 1 96.81 116 TRP A N 1
ATOM 936 C CA . TRP A 1 116 ? -6.719 -34.094 -1.543 1 96.81 116 TRP A CA 1
ATOM 937 C C . TRP A 1 116 ? -6.535 -34.188 -0.031 1 96.81 116 TRP A C 1
ATOM 939 O O . TRP A 1 116 ? -6.207 -33.188 0.615 1 96.81 116 TRP A O 1
ATOM 949 N N . LYS A 1 117 ? -6.75 -35.344 0.495 1 96.19 117 LYS A N 1
ATOM 950 C CA . LYS A 1 117 ? -6.594 -35.594 1.923 1 96.19 117 LYS A CA 1
ATOM 951 C C . LYS A 1 117 ? -6.016 -37 2.17 1 96.19 117 LYS A C 1
ATOM 953 O O . LYS A 1 117 ? -6.387 -37.969 1.495 1 96.19 117 LYS A O 1
ATOM 958 N N . ASP A 1 118 ? -5.125 -37 3.061 1 95.69 118 ASP A N 1
ATOM 959 C CA . ASP A 1 118 ? -4.652 -38.281 3.504 1 95.69 118 ASP A CA 1
ATOM 960 C C . ASP A 1 118 ? -5.789 -39.094 4.121 1 95.69 118 ASP A C 1
ATOM 962 O O . ASP A 1 118 ? -6.555 -38.594 4.938 1 95.69 118 ASP A O 1
ATOM 966 N N . PRO A 1 119 ? -5.879 -40.344 3.732 1 92.69 119 PRO A N 1
ATOM 967 C CA . PRO A 1 119 ? -6.98 -41.156 4.227 1 92.69 119 PRO A CA 1
ATOM 968 C C . PRO A 1 119 ? -7.039 -41.219 5.754 1 92.69 119 PRO A C 1
ATOM 970 O O . PRO A 1 119 ? -8.125 -41.344 6.328 1 92.69 119 PRO A O 1
ATOM 973 N N . SER A 1 120 ? -5.961 -41.062 6.379 1 90.94 120 SER A N 1
ATOM 974 C CA . SER A 1 120 ? -5.902 -41.188 7.832 1 90.94 120 SER A CA 1
ATOM 975 C C . SER A 1 120 ? -6.215 -39.844 8.508 1 90.94 120 SER A C 1
ATOM 977 O O . SER A 1 120 ? -6.363 -39.812 9.727 1 90.94 120 SER A O 1
ATOM 979 N N . TYR A 1 121 ? -6.262 -38.844 7.699 1 90.06 121 TYR A N 1
ATOM 980 C CA . TYR A 1 121 ? -6.461 -37.5 8.25 1 90.06 121 TYR A CA 1
ATOM 981 C C . TYR A 1 121 ? -7.945 -37.188 8.375 1 90.06 121 TYR A C 1
ATOM 983 O O . TYR A 1 121 ? -8.695 -37.312 7.406 1 90.06 121 TYR A O 1
ATOM 991 N N . ASN A 1 122 ? -8.438 -36.719 9.562 1 86.81 122 ASN A N 1
ATOM 992 C CA . ASN A 1 122 ? -9.867 -36.562 9.797 1 86.81 122 ASN A CA 1
ATOM 993 C C . ASN A 1 122 ? -10.234 -35.125 10.109 1 86.81 122 ASN A C 1
ATOM 995 O O . ASN A 1 122 ? -11.422 -34.781 10.227 1 86.81 122 ASN A O 1
ATOM 999 N N . ASN A 1 123 ? -9.375 -34.219 10.25 1 82.44 123 ASN A N 1
ATOM 1000 C CA . ASN A 1 123 ? -9.672 -32.844 10.617 1 82.44 123 ASN A CA 1
ATOM 1001 C C . ASN A 1 123 ? -9.852 -31.969 9.391 1 82.44 123 ASN A C 1
ATOM 1003 O O . ASN A 1 123 ? -9.094 -31.016 9.188 1 82.44 123 ASN A O 1
ATOM 1007 N N . THR A 1 124 ? -10.914 -32.188 8.672 1 79.44 124 THR A N 1
ATOM 1008 C CA . THR A 1 124 ? -11.117 -31.438 7.441 1 79.44 124 THR A CA 1
ATOM 1009 C C . THR A 1 124 ? -11.695 -30.047 7.734 1 79.44 124 THR A C 1
ATOM 1011 O O . THR A 1 124 ? -11.703 -29.172 6.863 1 79.44 124 THR A O 1
ATOM 1014 N N . GLY A 1 125 ? -12.125 -29.859 9 1 79.62 125 GLY A N 1
ATOM 1015 C CA . GLY A 1 125 ? -12.625 -28.562 9.414 1 79.62 125 GLY A CA 1
ATOM 1016 C C . GLY A 1 125 ? -11.602 -27.453 9.258 1 79.62 125 GLY A C 1
ATOM 1017 O O . GLY A 1 125 ? -11.953 -26.266 9.211 1 79.62 125 GLY A O 1
ATOM 1018 N N . ILE A 1 126 ? -10.367 -27.797 9.039 1 79.38 126 ILE A N 1
ATOM 1019 C CA . ILE A 1 126 ? -9.258 -26.859 8.945 1 79.38 126 ILE A CA 1
ATOM 1020 C C . ILE A 1 126 ? -9.344 -26.094 7.625 1 79.38 126 ILE A C 1
ATOM 1022 O O . ILE A 1 126 ? -8.688 -25.062 7.453 1 79.38 126 ILE A O 1
ATOM 1026 N N . SER A 1 127 ? -10.125 -26.609 6.77 1 81.38 127 SER A N 1
ATOM 1027 C CA . SER A 1 127 ? -10.312 -25.922 5.496 1 81.38 127 SER A CA 1
ATOM 1028 C C . SER A 1 127 ? -11.07 -24.609 5.688 1 81.38 127 SER A C 1
ATOM 1030 O O . SER A 1 127 ? -11.062 -23.75 4.805 1 81.38 127 SER A O 1
ATOM 1032 N N . LYS A 1 128 ? -11.727 -24.391 6.863 1 80 128 LYS A N 1
ATOM 1033 C CA . LYS A 1 128 ? -12.422 -23.156 7.219 1 80 128 LYS A CA 1
ATOM 1034 C C . LYS A 1 128 ? -11.688 -22.422 8.328 1 80 128 LYS A C 1
ATOM 1036 O O . LYS A 1 128 ? -11.461 -22.969 9.406 1 80 128 LYS A O 1
ATOM 1041 N N . PRO A 1 129 ? -11.344 -21.234 7.973 1 78 129 PRO A N 1
ATOM 1042 C CA . PRO A 1 129 ? -10.625 -20.516 9.023 1 78 129 PRO A CA 1
ATOM 1043 C C . PRO A 1 129 ? -11.484 -20.25 10.258 1 78 129 PRO A C 1
ATOM 1045 O O . PRO A 1 129 ? -12.688 -20.016 10.133 1 78 129 PRO A O 1
ATOM 1048 N N . SER A 1 130 ? -10.844 -20.328 11.414 1 75.69 130 SER A N 1
ATOM 1049 C CA . SER A 1 130 ? -11.539 -20.078 12.672 1 75.69 130 SER A CA 1
ATOM 1050 C C . SER A 1 130 ? -11.711 -18.578 12.914 1 75.69 130 SER A C 1
ATOM 1052 O O . SER A 1 130 ? -12.648 -18.156 13.594 1 75.69 130 SER A O 1
ATOM 1054 N N . ASN A 1 131 ? -10.812 -17.812 12.398 1 75.69 131 ASN A N 1
ATOM 1055 C CA . ASN A 1 131 ? -10.852 -16.375 12.57 1 75.69 131 ASN A CA 1
ATOM 1056 C C . ASN A 1 131 ? -11.086 -15.648 11.242 1 75.69 131 ASN A C 1
ATOM 1058 O O . ASN A 1 131 ? -10.227 -15.664 10.367 1 75.69 131 ASN A O 1
ATOM 1062 N N . PRO A 1 132 ? -12.297 -15.102 11.188 1 74.88 132 PRO A N 1
ATOM 1063 C CA . PRO A 1 132 ? -12.555 -14.391 9.93 1 74.88 132 PRO A CA 1
ATOM 1064 C C . PRO A 1 132 ? -11.68 -13.148 9.773 1 74.88 132 PRO A C 1
ATOM 1066 O O . PRO A 1 132 ? -11.297 -12.523 10.766 1 74.88 132 PRO A O 1
ATOM 1069 N N . MET A 1 133 ? -11.359 -12.922 8.586 1 80.56 133 MET A N 1
ATOM 1070 C CA . MET A 1 133 ? -10.586 -11.719 8.273 1 80.56 133 MET A CA 1
ATOM 1071 C C . MET A 1 133 ? -11.43 -10.469 8.477 1 80.56 133 MET A C 1
ATOM 1073 O O . MET A 1 133 ? -12.609 -10.445 8.141 1 80.56 133 MET A O 1
ATOM 1077 N N . PRO A 1 134 ? -10.75 -9.422 9.055 1 80.88 134 PRO A N 1
ATOM 1078 C CA . PRO A 1 134 ? -11.508 -8.172 9.156 1 80.88 134 PRO A CA 1
ATOM 1079 C C . PRO A 1 134 ? -11.875 -7.59 7.793 1 80.88 134 PRO A C 1
ATOM 1081 O O . PRO A 1 134 ? -11.094 -7.699 6.84 1 80.88 134 PRO A O 1
ATOM 1084 N N . SER A 1 135 ? -12.977 -7.012 7.773 1 83.75 135 SER A N 1
ATOM 1085 C CA . SER A 1 135 ? -13.453 -6.438 6.523 1 83.75 135 SER A CA 1
ATOM 1086 C C . SER A 1 135 ? -12.664 -5.184 6.152 1 83.75 135 SER A C 1
ATOM 1088 O O . SER A 1 135 ? -12.398 -4.336 7.008 1 83.75 135 SER A O 1
ATOM 1090 N N . PRO A 1 136 ? -12.344 -5.113 4.941 1 88.56 136 PRO A N 1
ATOM 1091 C CA . PRO A 1 136 ? -11.695 -3.881 4.488 1 88.56 136 PRO A CA 1
ATOM 1092 C C . PRO A 1 136 ? -12.68 -2.723 4.328 1 88.56 136 PRO A C 1
ATOM 1094 O O . PRO A 1 136 ? -12.266 -1.595 4.043 1 88.56 136 PRO A O 1
ATOM 1097 N N . LYS A 1 137 ? -13.961 -2.949 4.531 1 93.06 137 LYS A N 1
ATOM 1098 C CA . LYS A 1 137 ? -14.992 -1.93 4.383 1 93.06 137 LYS A CA 1
ATOM 1099 C C . LYS A 1 137 ? -15.188 -1.15 5.684 1 93.06 137 LYS A C 1
ATOM 1101 O O . LYS A 1 137 ? -15.047 -1.709 6.773 1 93.06 137 LYS A O 1
ATOM 1106 N N . LYS A 1 138 ? -15.469 0.113 5.477 1 94.81 138 LYS A N 1
ATOM 1107 C CA . LYS A 1 138 ? -15.758 0.981 6.613 1 94.81 138 LYS A CA 1
ATOM 1108 C C . LYS A 1 138 ? -17.25 1.321 6.68 1 94.81 138 LYS A C 1
ATOM 1110 O O . LYS A 1 138 ? -17.938 1.306 5.656 1 94.81 138 LYS A O 1
ATOM 1115 N N . ASP A 1 139 ? -17.688 1.755 7.871 1 95.19 139 ASP A N 1
ATOM 1116 C CA . ASP A 1 139 ? -19.141 1.872 8.086 1 95.19 139 ASP A CA 1
ATOM 1117 C C . ASP A 1 139 ? -19.578 3.336 8.094 1 95.19 139 ASP A C 1
ATOM 1119 O O . ASP A 1 139 ? -20.75 3.635 8.297 1 95.19 139 ASP A O 1
ATOM 1123 N N . SER A 1 140 ? -18.609 4.199 7.977 1 97.06 140 SER A N 1
ATOM 1124 C CA . SER A 1 140 ? -18.906 5.625 7.938 1 97.06 140 SER A CA 1
ATOM 1125 C C . SER A 1 140 ? -18.031 6.352 6.926 1 97.06 140 SER A C 1
ATOM 1127 O O . SER A 1 140 ? -16.844 6.043 6.797 1 97.06 140 SER A O 1
ATOM 1129 N N . LEU A 1 141 ? -18.594 7.379 6.281 1 98.06 141 LEU A N 1
ATOM 1130 C CA . LEU A 1 141 ? -17.891 8.133 5.254 1 98.06 141 LEU A CA 1
ATOM 1131 C C . LEU A 1 141 ? -16.875 9.078 5.883 1 98.06 141 LEU A C 1
ATOM 1133 O O . LEU A 1 141 ? -15.867 9.43 5.254 1 98.06 141 LEU A O 1
ATOM 1137 N N . ASP A 1 142 ? -17.141 9.477 7.051 1 97.75 142 ASP A N 1
ATOM 1138 C CA . ASP A 1 142 ? -16.484 10.641 7.641 1 97.75 142 ASP A CA 1
ATOM 1139 C C . ASP A 1 142 ? -14.969 10.445 7.715 1 97.75 142 ASP A C 1
ATOM 1141 O O . ASP A 1 142 ? -14.211 11.203 7.109 1 97.75 142 ASP A O 1
ATOM 1145 N N . HIS A 1 143 ? -14.555 9.422 8.398 1 98.06 143 HIS A N 1
ATOM 1146 C CA . HIS A 1 143 ? -13.125 9.234 8.617 1 98.06 143 HIS A CA 1
ATOM 1147 C C . HIS A 1 143 ? -12.398 8.938 7.309 1 98.06 143 HIS A C 1
ATOM 1149 O O . HIS A 1 143 ? -11.438 9.625 6.961 1 98.06 143 HIS A O 1
ATOM 1155 N N . PRO A 1 144 ? -12.852 8.016 6.488 1 98.5 144 PRO A N 1
ATOM 1156 C CA . PRO A 1 144 ? -12.117 7.703 5.254 1 98.5 144 PRO A CA 1
ATOM 1157 C C . PRO A 1 144 ? -12.078 8.883 4.281 1 98.5 144 PRO A C 1
ATOM 1159 O O . PRO A 1 144 ? -11.047 9.133 3.656 1 98.5 144 PRO A O 1
ATOM 1162 N N . LEU A 1 145 ? -13.141 9.609 4.141 1 98.75 145 LEU A N 1
ATOM 1163 C CA . LEU A 1 145 ? -13.156 10.672 3.141 1 98.75 145 LEU A CA 1
ATOM 1164 C C . LEU A 1 145 ? -12.359 11.883 3.619 1 98.75 145 LEU A C 1
ATOM 1166 O O . LEU A 1 145 ? -11.734 12.578 2.816 1 98.75 145 LEU A O 1
ATOM 1170 N N . ASN A 1 146 ? -12.336 12.102 4.949 1 98.75 146 ASN A N 1
ATOM 1171 C CA . ASN A 1 146 ? -11.43 13.125 5.461 1 98.75 146 ASN A CA 1
ATOM 1172 C C . ASN A 1 146 ? -9.969 12.727 5.273 1 98.75 146 ASN A C 1
ATOM 1174 O O . ASN A 1 146 ? -9.133 13.562 4.926 1 98.75 146 ASN A O 1
ATOM 1178 N N . GLU A 1 147 ? -9.695 11.461 5.461 1 98.75 147 GLU A N 1
ATOM 1179 C CA . GLU A 1 147 ? -8.352 10.977 5.18 1 98.75 147 GLU A CA 1
ATOM 1180 C C . GLU A 1 147 ? -8 11.148 3.703 1 98.75 147 GLU A C 1
ATOM 1182 O O . GLU A 1 147 ? -6.887 11.555 3.367 1 98.75 147 GLU A O 1
ATOM 1187 N N . ALA A 1 148 ? -8.93 10.867 2.852 1 98.88 148 ALA A N 1
ATOM 1188 C CA . ALA A 1 148 ? -8.711 11.039 1.419 1 98.88 148 ALA A CA 1
ATOM 1189 C C . ALA A 1 148 ? -8.398 12.492 1.085 1 98.88 148 ALA A C 1
ATOM 1191 O O . ALA A 1 148 ? -7.457 12.781 0.336 1 98.88 148 ALA A O 1
ATOM 1192 N N . LEU A 1 149 ? -9.164 13.383 1.655 1 98.88 149 LEU A N 1
ATOM 1193 C CA . LEU A 1 149 ? -8.977 14.805 1.395 1 98.88 149 LEU A CA 1
ATOM 1194 C C . LEU A 1 149 ? -7.598 15.266 1.843 1 98.88 149 LEU A C 1
ATOM 1196 O O . LEU A 1 149 ? -6.91 15.984 1.113 1 98.88 149 LEU A O 1
ATOM 1200 N N . THR A 1 150 ? -7.191 14.82 3.008 1 98.81 150 THR A N 1
ATOM 1201 C CA . THR A 1 150 ? -5.887 15.25 3.504 1 98.81 150 THR A CA 1
ATOM 1202 C C . THR A 1 150 ? -4.766 14.555 2.732 1 98.81 150 THR A C 1
ATOM 1204 O O . THR A 1 150 ? -3.678 15.117 2.58 1 98.81 150 THR A O 1
ATOM 1207 N N . ASN A 1 151 ? -5.031 13.383 2.193 1 98.81 151 ASN A N 1
ATOM 1208 C CA . ASN A 1 151 ? -4.082 12.766 1.277 1 98.81 151 ASN A CA 1
ATOM 1209 C C . ASN A 1 151 ? -3.889 13.602 0.017 1 98.81 151 ASN A C 1
ATOM 1211 O O . ASN A 1 151 ? -2.77 13.734 -0.481 1 98.81 151 ASN A O 1
ATOM 1215 N N . LEU A 1 152 ? -5.027 14.125 -0.513 1 98.88 152 LEU A N 1
ATOM 1216 C CA . LEU A 1 152 ? -4.922 15.008 -1.672 1 98.88 152 LEU A CA 1
ATOM 1217 C C . LEU A 1 152 ? -4.059 16.219 -1.355 1 98.88 152 LEU A C 1
ATOM 1219 O O . LEU A 1 152 ? -3.158 16.562 -2.125 1 98.88 152 LEU A O 1
ATOM 1223 N N . TYR A 1 153 ? -4.328 16.844 -0.244 1 98.56 153 TYR A N 1
ATOM 1224 C CA . TYR A 1 153 ? -3.609 18.062 0.15 1 98.56 153 TYR A CA 1
ATOM 1225 C C . TYR A 1 153 ? -2.113 17.781 0.266 1 98.56 153 TYR A C 1
ATOM 1227 O O . TYR A 1 153 ? -1.304 18.484 -0.358 1 98.56 153 TYR A O 1
ATOM 1235 N N . VAL A 1 154 ? -1.751 16.75 1.042 1 97.94 154 VAL A N 1
ATOM 1236 C CA . VAL A 1 154 ? -0.35 16.422 1.275 1 97.94 154 VAL A CA 1
ATOM 1237 C C . VAL A 1 154 ? 0.305 15.992 -0.036 1 97.94 154 VAL A C 1
ATOM 1239 O O . VAL A 1 154 ? 1.42 16.422 -0.348 1 97.94 154 VAL A O 1
ATOM 1242 N N . GLY A 1 155 ? -0.389 15.164 -0.773 1 98.38 155 GLY A N 1
ATOM 1243 C CA . GLY A 1 155 ? 0.138 14.703 -2.049 1 98.38 155 GLY A CA 1
ATOM 1244 C C . GLY A 1 155 ? 0.436 15.836 -3.014 1 98.38 155 GLY A C 1
ATOM 1245 O O . G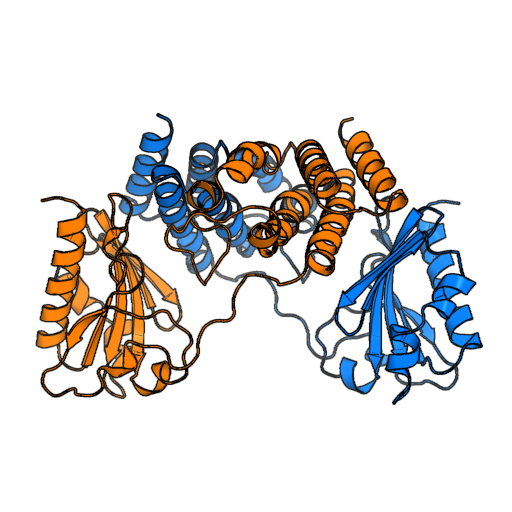LY A 1 155 ? 1.481 15.844 -3.668 1 98.38 155 GLY A O 1
ATOM 1246 N N . LEU A 1 156 ? -0.468 16.766 -3.133 1 98.44 156 LEU A N 1
ATOM 1247 C CA . LEU A 1 156 ? -0.271 17.906 -4.027 1 98.44 156 LEU A CA 1
ATOM 1248 C C . LEU A 1 156 ? 0.901 18.766 -3.562 1 98.44 156 LEU A C 1
ATOM 1250 O O . LEU A 1 156 ? 1.635 19.312 -4.387 1 98.44 156 LEU A O 1
ATOM 1254 N N . GLY A 1 157 ? 1.036 18.953 -2.25 1 97.19 157 GLY A N 1
ATOM 1255 C CA . GLY A 1 157 ? 2.221 19.625 -1.73 1 97.19 157 GLY A CA 1
ATOM 1256 C C . GLY A 1 157 ? 3.514 18.922 -2.125 1 97.19 157 GLY A C 1
ATOM 1257 O O . GLY A 1 157 ? 4.48 19.578 -2.518 1 97.19 157 GLY A O 1
ATOM 1258 N N . ARG A 1 158 ? 3.535 17.625 -1.979 1 97.06 158 ARG A N 1
ATOM 1259 C CA . ARG A 1 158 ? 4.703 16.844 -2.379 1 97.06 158 ARG A CA 1
ATOM 1260 C C . ARG A 1 158 ? 4.977 17 -3.871 1 97.06 158 ARG A C 1
ATOM 1262 O O . ARG A 1 158 ? 6.133 17.125 -4.289 1 97.06 158 ARG A O 1
ATOM 1269 N N . PHE A 1 159 ? 3.889 16.984 -4.652 1 98 159 PHE A N 1
ATOM 1270 C CA . PHE A 1 159 ? 4.043 17.172 -6.09 1 98 159 PHE A CA 1
ATOM 1271 C C . PHE A 1 159 ? 4.691 18.516 -6.391 1 98 159 PHE A C 1
ATOM 1273 O O . PHE A 1 159 ? 5.598 18.594 -7.219 1 98 159 PHE A O 1
ATOM 1280 N N . ALA A 1 160 ? 4.258 19.516 -5.758 1 96.5 160 ALA A N 1
ATOM 1281 C CA . ALA A 1 160 ? 4.73 20.875 -5.988 1 96.5 160 ALA A CA 1
ATOM 1282 C C . ALA A 1 160 ? 6.223 21 -5.691 1 96.5 160 ALA A C 1
ATOM 1284 O O . ALA A 1 160 ? 6.938 21.75 -6.355 1 96.5 160 ALA A O 1
ATOM 1285 N N . ARG A 1 161 ? 6.746 20.234 -4.742 1 95.12 161 ARG A N 1
ATOM 1286 C CA . ARG A 1 161 ? 8.156 20.344 -4.379 1 95.12 161 ARG A CA 1
ATOM 1287 C C . ARG A 1 161 ? 8.992 19.328 -5.164 1 95.12 161 ARG A C 1
ATOM 1289 O O . ARG A 1 161 ? 10.195 19.188 -4.914 1 95.12 161 ARG A O 1
ATOM 1296 N N . GLY A 1 162 ? 8.344 18.531 -5.984 1 95.88 162 GLY A N 1
ATOM 1297 C CA . GLY A 1 162 ? 9.094 17.672 -6.887 1 95.88 162 GLY A CA 1
ATOM 1298 C C . GLY A 1 162 ? 9.117 16.219 -6.438 1 95.88 162 GLY A C 1
ATOM 1299 O O . GLY A 1 162 ? 9.758 15.383 -7.078 1 95.88 162 GLY A O 1
ATOM 1300 N N . GLU A 1 163 ? 8.469 15.906 -5.355 1 97.19 163 GLU A N 1
ATOM 1301 C CA . GLU A 1 163 ? 8.352 14.516 -4.91 1 97.19 163 GLU A CA 1
ATOM 1302 C C . GLU A 1 163 ? 7.18 13.82 -5.594 1 97.19 163 GLU A C 1
ATOM 1304 O O . GLU A 1 163 ? 6.227 13.398 -4.934 1 97.19 163 GLU A O 1
ATOM 1309 N N . ARG A 1 164 ? 7.355 13.555 -6.816 1 97.88 164 ARG A N 1
ATOM 1310 C CA . ARG A 1 164 ? 6.223 13.195 -7.664 1 97.88 164 ARG A CA 1
ATOM 1311 C C . ARG A 1 164 ? 5.773 11.766 -7.398 1 97.88 164 ARG A C 1
ATOM 1313 O O . ARG A 1 164 ? 4.574 11.469 -7.426 1 97.88 164 ARG A O 1
ATOM 1320 N N . LEU A 1 165 ? 6.68 10.867 -7.188 1 98.69 165 LEU A N 1
ATOM 1321 C CA . LEU A 1 165 ? 6.266 9.492 -6.918 1 98.69 165 LEU A CA 1
ATOM 1322 C C . LEU A 1 165 ? 5.465 9.406 -5.625 1 98.69 165 LEU A C 1
ATOM 1324 O O . LEU A 1 165 ? 4.41 8.766 -5.582 1 98.69 165 LEU A O 1
ATOM 1328 N N . SER A 1 166 ? 6.004 10.055 -4.582 1 98.38 166 SER A N 1
ATOM 1329 C CA . SER A 1 166 ? 5.27 10.102 -3.322 1 98.38 166 SER A CA 1
ATOM 1330 C C . SER A 1 166 ? 3.9 10.742 -3.506 1 98.38 166 SER A C 1
ATOM 1332 O O . SER A 1 166 ? 2.906 10.273 -2.949 1 98.38 166 SER A O 1
ATOM 1334 N N . ALA A 1 167 ? 3.85 11.805 -4.254 1 98.56 167 ALA A N 1
ATOM 1335 C CA . ALA A 1 167 ? 2.59 12.484 -4.551 1 98.56 167 ALA A CA 1
ATOM 1336 C C . ALA A 1 167 ? 1.604 11.531 -5.23 1 98.56 167 ALA A C 1
ATOM 1338 O O . ALA A 1 167 ? 0.421 11.508 -4.883 1 98.56 167 ALA A O 1
ATOM 1339 N N . THR A 1 168 ? 2.092 10.773 -6.172 1 98.81 168 THR A N 1
ATOM 1340 C CA . THR A 1 168 ? 1.259 9.805 -6.879 1 98.81 168 THR A CA 1
ATOM 1341 C C . THR A 1 168 ? 0.661 8.797 -5.906 1 98.81 168 THR A C 1
ATOM 1343 O O . THR A 1 168 ? -0.525 8.469 -5.992 1 98.81 168 THR A O 1
ATOM 1346 N N . ARG A 1 169 ? 1.448 8.312 -4.945 1 98.56 169 ARG A N 1
ATOM 1347 C CA . ARG A 1 169 ? 0.977 7.355 -3.955 1 98.56 169 ARG A CA 1
ATOM 1348 C C . ARG A 1 169 ? -0.127 7.957 -3.09 1 98.56 169 ARG A C 1
ATOM 1350 O O . ARG A 1 169 ? -1.15 7.312 -2.846 1 98.56 169 ARG A O 1
ATOM 1357 N N . PHE A 1 170 ? 0.062 9.156 -2.684 1 98.75 170 PHE A N 1
ATOM 1358 C CA . PHE A 1 170 ? -0.895 9.82 -1.805 1 98.75 170 PHE A CA 1
ATOM 1359 C C . PHE A 1 170 ? -2.219 10.055 -2.523 1 98.75 170 PHE A C 1
ATOM 1361 O O . PHE A 1 170 ? -3.285 9.75 -1.985 1 98.75 170 PHE A O 1
ATOM 1368 N N . VAL A 1 171 ? -2.105 10.539 -3.721 1 98.88 171 VAL A N 1
ATOM 1369 C CA . VAL A 1 171 ? -3.303 10.984 -4.426 1 98.88 171 VAL A CA 1
ATOM 1370 C C . VAL A 1 171 ? -3.982 9.789 -5.09 1 98.88 171 VAL A C 1
ATOM 1372 O O . VAL A 1 171 ? -5.172 9.547 -4.875 1 98.88 171 VAL A O 1
ATOM 1375 N N . GLN A 1 172 ? -3.215 9.008 -5.758 1 98.88 172 GLN A N 1
ATOM 1376 C CA . GLN A 1 172 ? -3.797 7.977 -6.605 1 98.88 172 GLN A CA 1
ATOM 1377 C C . GLN A 1 172 ? -3.783 6.617 -5.906 1 98.88 172 GLN A C 1
ATOM 1379 O O . GLN A 1 172 ? -4.367 5.652 -6.406 1 98.88 172 GLN A O 1
ATOM 1384 N N . GLY A 1 173 ? -3.119 6.508 -4.801 1 98.56 173 GLY A N 1
ATOM 1385 C CA . GLY A 1 173 ? -3.113 5.312 -3.973 1 98.56 173 GLY A CA 1
ATOM 1386 C C . GLY A 1 173 ? -3.947 5.453 -2.713 1 98.56 173 GLY A C 1
ATOM 1387 O O . GLY A 1 173 ? -5.105 5.031 -2.678 1 98.56 173 GLY A O 1
ATOM 1388 N N . TYR A 1 174 ? -3.445 6.195 -1.777 1 98.56 174 TYR A N 1
ATOM 1389 C CA . TYR A 1 174 ? -4.051 6.289 -0.452 1 98.56 174 TYR A CA 1
ATOM 1390 C C . TYR A 1 174 ? -5.434 6.926 -0.525 1 98.56 174 TYR A C 1
ATOM 1392 O O . TYR A 1 174 ? -6.391 6.414 0.062 1 98.56 174 TYR A O 1
ATOM 1400 N N . ALA A 1 175 ? -5.551 8.023 -1.195 1 98.88 175 ALA A N 1
ATOM 1401 C CA . ALA A 1 175 ? -6.848 8.688 -1.29 1 98.88 175 ALA A CA 1
ATOM 1402 C C . ALA A 1 175 ? -7.883 7.777 -1.941 1 98.88 175 ALA A C 1
ATOM 1404 O O . ALA A 1 175 ? -9.008 7.645 -1.443 1 98.88 175 ALA A O 1
ATOM 1405 N N . VA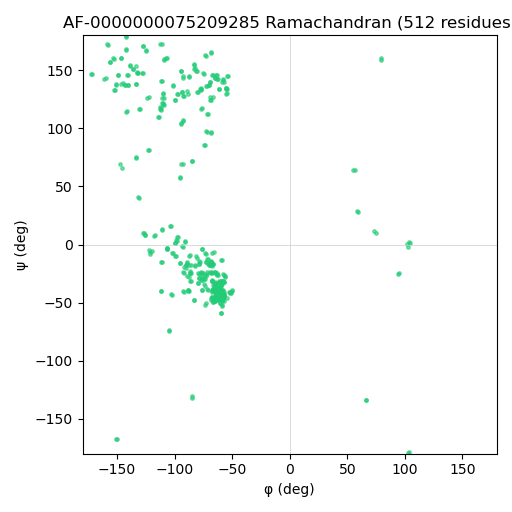L A 1 176 ? -7.496 7.145 -3 1 98.81 176 VAL A N 1
ATOM 1406 C CA . VAL A 1 176 ? -8.406 6.258 -3.719 1 98.81 176 VAL A CA 1
ATOM 1407 C C . VAL A 1 176 ? -8.797 5.082 -2.826 1 98.81 176 VAL A C 1
ATOM 1409 O O . VAL A 1 176 ? -9.961 4.684 -2.789 1 98.81 176 VAL A O 1
ATOM 1412 N N . ASP A 1 177 ? -7.844 4.57 -2.098 1 98.44 177 ASP A N 1
ATOM 1413 C CA . ASP A 1 177 ? -8.117 3.459 -1.194 1 98.44 177 ASP A CA 1
ATOM 1414 C C . ASP A 1 177 ? -9.164 3.85 -0.148 1 98.44 177 ASP A C 1
ATOM 1416 O O . ASP A 1 177 ? -10 3.031 0.234 1 98.44 177 ASP A O 1
ATOM 1420 N N . ARG A 1 178 ? -9.062 5.043 0.324 1 98.62 178 ARG A N 1
ATOM 1421 C CA . ARG A 1 178 ? -10.039 5.52 1.295 1 98.62 178 ARG A CA 1
ATOM 1422 C C . ARG A 1 178 ? -11.438 5.562 0.685 1 98.62 178 ARG A C 1
ATOM 1424 O O . ARG A 1 178 ? -12.414 5.164 1.324 1 98.62 178 ARG A O 1
ATOM 1431 N N . ILE A 1 179 ? -11.516 6.027 -0.507 1 98.69 179 ILE A N 1
ATOM 1432 C CA . ILE A 1 179 ? -12.805 6.07 -1.2 1 98.69 179 ILE A CA 1
ATOM 1433 C C . ILE A 1 179 ? -13.336 4.652 -1.381 1 98.69 179 ILE A C 1
ATOM 1435 O O . ILE A 1 179 ? -14.508 4.387 -1.106 1 98.69 179 ILE A O 1
ATOM 1439 N N . LEU A 1 180 ? -12.461 3.748 -1.773 1 98.5 180 LEU A N 1
ATOM 1440 C CA . LEU A 1 180 ? -12.867 2.369 -2.014 1 98.5 180 LEU A CA 1
ATOM 1441 C C . LEU A 1 180 ? -13.445 1.744 -0.746 1 98.5 180 LEU A C 1
ATOM 1443 O O . LEU A 1 180 ? -14.367 0.93 -0.814 1 98.5 180 LEU A O 1
ATOM 1447 N N . SER A 1 181 ? -12.953 2.119 0.35 1 98.12 181 SER A N 1
ATOM 1448 C CA . SER A 1 181 ? -13.344 1.507 1.614 1 98.12 181 SER A CA 1
ATOM 1449 C C . SER A 1 181 ? -14.781 1.864 1.974 1 98.12 181 SER A C 1
ATOM 1451 O O . SER A 1 181 ? -15.406 1.194 2.801 1 98.12 181 SER A O 1
ATOM 1453 N N . VAL A 1 182 ? -15.359 2.891 1.335 1 98.5 182 VAL A N 1
ATOM 1454 C CA . VAL A 1 182 ? -16.703 3.312 1.698 1 98.5 182 VAL A CA 1
ATOM 1455 C C . VAL A 1 182 ? -17.594 3.33 0.458 1 98.5 182 VAL A C 1
ATOM 1457 O O . VAL A 1 182 ? -18.703 3.863 0.49 1 98.5 182 VAL A O 1
ATOM 1460 N N . LEU A 1 183 ? -17.141 2.854 -0.627 1 97.88 183 LEU A N 1
ATOM 1461 C CA . LEU A 1 183 ? -17.875 2.893 -1.884 1 97.88 183 LEU A CA 1
ATOM 1462 C C . LEU A 1 183 ? -19.234 2.211 -1.737 1 97.88 183 LEU A C 1
ATOM 1464 O O . LEU A 1 183 ? -20.219 2.635 -2.348 1 97.88 183 LEU A O 1
ATOM 1468 N N . HIS A 1 184 ? -19.281 1.18 -0.871 1 97.5 184 HIS A N 1
ATOM 1469 C CA . HIS A 1 184 ? -20.516 0.421 -0.656 1 97.5 184 HIS A CA 1
ATOM 1470 C C . HIS A 1 184 ? -21.578 1.28 0.008 1 97.5 184 HIS A C 1
ATOM 1472 O O . HIS A 1 184 ? -22.766 0.93 -0.009 1 97.5 184 HIS A O 1
ATOM 1478 N N . LEU A 1 185 ? -21.203 2.395 0.596 1 98.06 185 LEU A N 1
ATOM 1479 C CA . LEU A 1 185 ? -22.141 3.332 1.204 1 98.06 185 LEU A CA 1
ATOM 1480 C C . LEU A 1 185 ? -22.625 4.359 0.186 1 98.06 185 LEU A C 1
ATOM 1482 O O . LEU A 1 185 ? -23.594 5.078 0.432 1 98.06 185 LEU A O 1
ATOM 1486 N N . ILE A 1 186 ? -21.953 4.449 -0.898 1 97.56 186 ILE A N 1
ATOM 1487 C CA . ILE A 1 186 ? -22.203 5.484 -1.894 1 97.56 186 ILE A CA 1
ATOM 1488 C C . ILE A 1 186 ? -22.969 4.898 -3.074 1 97.56 186 ILE A C 1
ATOM 1490 O O . ILE A 1 186 ? -23.859 5.547 -3.629 1 97.56 186 ILE A O 1
ATOM 1494 N N . GLU A 1 187 ? -22.531 3.717 -3.457 1 95.88 187 GLU A N 1
ATOM 1495 C CA . GLU A 1 187 ? -23.125 3.014 -4.594 1 95.88 187 GLU A CA 1
ATOM 1496 C C . GLU A 1 187 ? -23.438 1.564 -4.238 1 95.88 187 GLU A C 1
ATOM 1498 O O . GLU A 1 187 ? -22.75 0.952 -3.422 1 95.88 187 GLU A O 1
ATOM 1503 N N . GLN A 1 188 ? -24.562 1.069 -4.895 1 96.88 188 GLN A N 1
ATOM 1504 C CA . GLN A 1 188 ? -24.922 -0.329 -4.699 1 96.88 188 GLN A CA 1
ATOM 1505 C C . GLN A 1 188 ? -23.875 -1.263 -5.297 1 96.88 188 GLN A C 1
ATOM 1507 O O . GLN A 1 188 ? -23.516 -1.133 -6.469 1 96.88 188 GLN A O 1
ATOM 1512 N N . GLU A 1 189 ? -23.438 -2.115 -4.5 1 96.81 189 GLU A N 1
ATOM 1513 C CA . GLU A 1 189 ? -22.453 -3.094 -4.934 1 96.81 189 GLU A CA 1
ATOM 1514 C C . GLU A 1 189 ? -23.109 -4.238 -5.703 1 96.81 189 GLU A C 1
ATOM 1516 O O . GLU A 1 189 ? -24.109 -4.797 -5.258 1 96.81 189 GLU A O 1
ATOM 1521 N N . VAL A 1 190 ? -22.547 -4.539 -6.84 1 97.25 190 VAL A N 1
ATOM 1522 C CA . VAL A 1 190 ? -22.938 -5.75 -7.559 1 97.25 190 VAL A CA 1
ATOM 1523 C C . VAL A 1 190 ? -22.281 -6.965 -6.906 1 97.25 190 VAL A C 1
ATOM 1525 O O . VAL A 1 190 ? -21.094 -6.949 -6.594 1 97.25 190 VAL A O 1
ATOM 1528 N N . ASP A 1 191 ? -23.062 -7.973 -6.703 1 93.44 191 ASP A N 1
ATOM 1529 C CA . ASP A 1 191 ? -22.531 -9.203 -6.125 1 93.44 191 ASP A CA 1
ATOM 1530 C C . ASP A 1 191 ? -21.656 -9.945 -7.133 1 93.44 191 ASP A C 1
ATOM 1532 O O . ASP A 1 191 ? -22.156 -10.648 -8.008 1 93.44 191 ASP A O 1
ATOM 1536 N N . TYR A 1 192 ? -20.422 -9.734 -7.031 1 94.38 192 TYR A N 1
ATOM 1537 C CA . TYR A 1 192 ? -19.469 -10.352 -7.941 1 94.38 192 TYR A CA 1
ATOM 1538 C C . TYR A 1 192 ? -18.141 -10.641 -7.234 1 94.38 192 TYR A C 1
ATOM 1540 O O . TYR A 1 192 ? -17.125 -10.016 -7.531 1 94.38 192 TYR A O 1
ATOM 1548 N N . PHE A 1 193 ? -18.141 -11.617 -6.277 1 90.94 193 PHE A N 1
ATOM 1549 C CA . PHE A 1 193 ? -17.031 -12.242 -5.582 1 90.94 193 PHE A CA 1
ATOM 1550 C C . PHE A 1 193 ? -16.156 -11.188 -4.906 1 90.94 193 PHE A C 1
ATOM 1552 O O . PHE A 1 193 ? -14.977 -11.039 -5.242 1 90.94 193 PHE A O 1
ATOM 1559 N N . PRO A 1 194 ? -16.672 -10.469 -3.945 1 90.5 194 PRO A N 1
ATOM 1560 C CA . PRO A 1 194 ? -15.812 -9.539 -3.203 1 90.5 194 PRO A CA 1
ATOM 1561 C C . PRO A 1 194 ? -14.578 -10.211 -2.613 1 90.5 194 PRO A C 1
ATOM 1563 O O . PRO A 1 194 ? -14.625 -11.391 -2.238 1 90.5 194 PRO A O 1
ATOM 1566 N N . ASP A 1 195 ? -13.492 -9.477 -2.59 1 89.38 195 ASP A N 1
ATOM 1567 C CA . ASP A 1 195 ? -12.234 -9.992 -2.043 1 89.38 195 ASP A CA 1
ATOM 1568 C C . ASP A 1 195 ? -12.016 -9.492 -0.618 1 89.38 195 ASP A C 1
ATOM 1570 O O . ASP A 1 195 ? -11.953 -8.281 -0.382 1 89.38 195 ASP A O 1
ATOM 1574 N N . PRO A 1 196 ? -11.836 -10.383 0.264 1 86 196 PRO A N 1
ATOM 1575 C CA . PRO A 1 196 ? -11.648 -9.961 1.655 1 86 196 PRO A CA 1
ATOM 1576 C C . PRO A 1 196 ? -10.297 -9.297 1.895 1 86 196 PRO A C 1
ATOM 1578 O O . PRO A 1 196 ? -10.094 -8.664 2.934 1 86 196 PRO A O 1
ATOM 1581 N N . PHE A 1 197 ? -9.406 -9.391 0.976 1 86 197 PHE A N 1
ATOM 1582 C CA . PHE A 1 197 ? -8.055 -8.891 1.18 1 86 197 PHE A CA 1
ATOM 1583 C C . PHE A 1 197 ? -7.91 -7.477 0.626 1 86 197 PHE A C 1
ATOM 1585 O O . PHE A 1 197 ? -6.93 -6.785 0.92 1 86 197 PHE A O 1
ATOM 1592 N N . GLY A 1 198 ? -8.805 -7.09 -0.158 1 91.56 198 GLY A N 1
ATOM 1593 C CA . GLY A 1 198 ? -8.672 -5.762 -0.729 1 91.56 198 GLY A CA 1
ATOM 1594 C C . GLY A 1 198 ? -9.891 -5.316 -1.513 1 91.56 198 GLY A C 1
ATOM 1595 O O . GLY A 1 198 ? -10.469 -6.102 -2.268 1 91.56 198 GLY A O 1
ATOM 1596 N N . ASN A 1 199 ? -10.156 -4.035 -1.477 1 95.44 199 ASN A N 1
ATOM 1597 C CA . ASN A 1 199 ? -11.352 -3.465 -2.084 1 95.44 199 ASN A CA 1
ATOM 1598 C C . ASN A 1 199 ? -11.172 -3.242 -3.584 1 95.44 199 ASN A C 1
ATOM 1600 O O . ASN A 1 199 ? -12.148 -3.062 -4.312 1 95.44 199 ASN A O 1
ATOM 1604 N N . GLU A 1 200 ? -9.945 -3.234 -3.975 1 96.75 200 GLU A N 1
ATOM 1605 C CA . GLU A 1 200 ? -9.672 -2.908 -5.371 1 96.75 200 GLU A CA 1
ATOM 1606 C C . GLU A 1 200 ? -9.93 -4.105 -6.281 1 96.75 200 GLU A C 1
ATOM 1608 O O . GLU A 1 200 ? -10.047 -3.957 -7.5 1 96.75 200 GLU A O 1
ATOM 1613 N N . ARG A 1 201 ? -10.008 -5.277 -5.645 1 95.94 201 ARG A N 1
ATOM 1614 C CA . ARG A 1 201 ? -10.188 -6.484 -6.441 1 95.94 201 ARG A CA 1
ATOM 1615 C C . ARG A 1 201 ? -11.578 -6.516 -7.082 1 95.94 201 ARG A C 1
ATOM 1617 O O . ARG A 1 201 ? -12.586 -6.324 -6.398 1 95.94 201 ARG A O 1
ATOM 1624 N N . ARG A 1 202 ? -11.609 -6.645 -8.398 1 97.12 202 ARG A N 1
ATOM 1625 C CA . ARG A 1 202 ? -12.82 -6.754 -9.211 1 97.12 202 ARG A CA 1
ATOM 1626 C C . ARG A 1 202 ? -13.711 -5.531 -9.023 1 97.12 202 ARG A C 1
ATOM 1628 O O . ARG A 1 202 ? -14.938 -5.633 -9.125 1 97.12 202 ARG A O 1
ATOM 1635 N N . LEU A 1 203 ? -13.102 -4.445 -8.711 1 97.94 203 LEU A N 1
ATOM 1636 C CA . LEU A 1 203 ? -13.82 -3.188 -8.516 1 97.94 203 LEU A CA 1
ATOM 1637 C C . LEU A 1 203 ? -14.734 -2.895 -9.703 1 97.94 203 LEU A C 1
ATOM 1639 O O . LEU A 1 203 ? -15.891 -2.512 -9.516 1 97.94 203 LEU A O 1
ATOM 1643 N N . GLU A 1 204 ? -14.305 -3.119 -10.883 1 98.44 204 GLU A N 1
ATOM 1644 C CA . GLU A 1 204 ? -14.977 -2.719 -12.109 1 98.44 204 GLU A CA 1
ATOM 1645 C C . GLU A 1 204 ? -16.312 -3.436 -12.266 1 98.44 204 GLU A C 1
ATOM 1647 O O . GLU A 1 204 ? -17.281 -2.861 -12.781 1 98.44 204 GLU A O 1
ATOM 1652 N N . LYS A 1 205 ? -16.344 -4.668 -11.797 1 97.44 205 LYS A N 1
ATOM 1653 C CA . LYS A 1 205 ? -17.594 -5.426 -11.859 1 97.44 205 LYS A CA 1
ATOM 1654 C C . LYS A 1 205 ? -18.469 -5.141 -10.648 1 97.44 205 LYS A C 1
ATOM 1656 O O . LYS A 1 205 ? -19.688 -5.082 -10.766 1 97.44 205 LYS A O 1
ATOM 1661 N N . ARG A 1 206 ? -17.859 -4.875 -9.57 1 97.88 206 ARG A N 1
ATOM 1662 C CA . ARG A 1 206 ? -18.594 -4.703 -8.328 1 97.88 206 ARG A CA 1
ATOM 1663 C C . ARG A 1 206 ? -19.219 -3.314 -8.242 1 97.88 206 ARG A C 1
ATOM 1665 O O . ARG A 1 206 ? -20.281 -3.139 -7.656 1 97.88 206 ARG A O 1
ATOM 1672 N N . TYR A 1 207 ? -18.562 -2.303 -8.805 1 98.25 207 TYR A N 1
ATOM 1673 C CA . TYR A 1 207 ? -19.016 -0.917 -8.805 1 98.25 207 TYR A CA 1
ATOM 1674 C C . TYR A 1 207 ? -18.891 -0.303 -10.195 1 98.25 207 TYR A C 1
ATOM 1676 O O . TYR A 1 207 ? -18.078 0.598 -10.414 1 98.25 207 TYR A O 1
ATOM 1684 N N . PRO A 1 208 ? -19.766 -0.674 -11.086 1 97.81 208 PRO A N 1
ATOM 1685 C CA . PRO A 1 208 ? -19.625 -0.266 -12.484 1 97.81 208 PRO A CA 1
ATOM 1686 C C . PRO A 1 208 ? -19.734 1.246 -12.672 1 97.81 208 PRO A C 1
ATOM 1688 O O . PRO A 1 208 ? -19.078 1.81 -13.555 1 97.81 208 PRO A O 1
ATOM 1691 N N . ARG A 1 209 ? -20.547 1.92 -11.898 1 97.38 209 ARG A N 1
ATOM 1692 C CA . ARG A 1 209 ? -20.656 3.369 -12.039 1 97.38 209 ARG A CA 1
ATOM 1693 C C . ARG A 1 209 ? -19.359 4.066 -11.633 1 97.38 209 ARG A C 1
ATOM 1695 O O . ARG A 1 209 ? -18.875 4.93 -12.359 1 97.38 209 ARG A O 1
ATOM 1702 N N . PHE A 1 210 ? -18.828 3.697 -10.516 1 98 210 PHE A N 1
ATOM 1703 C CA . PHE A 1 210 ? -17.562 4.273 -10.078 1 98 210 PHE A CA 1
ATOM 1704 C C . PHE A 1 210 ? -16.453 3.947 -11.062 1 98 210 PHE A C 1
ATOM 1706 O O . PHE A 1 210 ? -15.57 4.773 -11.305 1 98 210 PHE A O 1
ATOM 1713 N N . ALA A 1 211 ? -16.516 2.754 -11.586 1 97.62 211 ALA A N 1
ATOM 1714 C CA . ALA A 1 211 ? -15.492 2.285 -12.523 1 97.62 211 ALA A CA 1
ATOM 1715 C C . ALA A 1 211 ? -15.383 3.213 -13.727 1 97.62 211 ALA A C 1
ATOM 1717 O O . ALA A 1 211 ? -14.312 3.328 -14.336 1 97.62 211 ALA A O 1
ATOM 1718 N N . GLU A 1 212 ? -16.406 3.889 -14.062 1 97.31 212 GLU A N 1
ATOM 1719 C CA . GLU A 1 212 ? -16.422 4.809 -15.195 1 97.31 212 GLU A CA 1
ATOM 1720 C C . GLU A 1 212 ? -15.562 6.043 -14.914 1 97.31 212 GLU A C 1
ATOM 1722 O O . GLU A 1 212 ? -15.148 6.742 -15.836 1 97.31 212 GLU A O 1
ATOM 1727 N N . MET A 1 213 ? -15.266 6.258 -13.688 1 97.88 213 MET A N 1
ATOM 1728 C CA . MET A 1 213 ? -14.602 7.504 -13.32 1 97.88 213 MET A CA 1
ATOM 1729 C C . MET A 1 213 ? -13.172 7.246 -12.867 1 97.88 213 MET A C 1
ATOM 1731 O O . MET A 1 213 ? -12.367 8.172 -12.789 1 97.88 213 MET A O 1
ATOM 1735 N N . ILE A 1 214 ? -12.844 6.016 -12.586 1 98.38 214 ILE A N 1
ATOM 1736 C CA . ILE A 1 214 ? -11.609 5.688 -11.875 1 98.38 214 ILE A CA 1
ATOM 1737 C C . ILE A 1 214 ? -10.406 6.004 -12.758 1 98.38 214 ILE A C 1
ATOM 1739 O O . ILE A 1 214 ? -9.352 6.406 -12.258 1 98.38 214 ILE A O 1
ATOM 1743 N N . ALA A 1 215 ? -10.547 5.887 -14.023 1 98.25 215 ALA A N 1
ATOM 1744 C CA . ALA A 1 215 ? -9.445 6.172 -14.938 1 98.25 215 ALA A CA 1
ATOM 1745 C C . ALA A 1 215 ? -8.961 7.613 -14.789 1 98.25 215 ALA A C 1
ATOM 1747 O O . ALA A 1 215 ? -7.766 7.891 -14.891 1 98.25 215 ALA A O 1
ATOM 1748 N N . ASP A 1 216 ? -9.867 8.492 -14.523 1 98.5 216 ASP A N 1
ATOM 1749 C CA . ASP A 1 216 ? -9.547 9.914 -14.375 1 98.5 216 ASP A CA 1
ATOM 1750 C C . ASP A 1 216 ? -8.945 10.203 -13 1 98.5 216 ASP A C 1
ATOM 1752 O O . ASP A 1 216 ? -8.375 11.266 -12.781 1 98.5 216 ASP A O 1
ATOM 1756 N N . MET A 1 217 ? -9.055 9.305 -12.086 1 98.81 217 MET A N 1
ATOM 1757 C CA . MET A 1 217 ? -8.516 9.477 -10.742 1 98.81 217 MET A CA 1
ATOM 1758 C C . MET A 1 217 ? -7.105 8.906 -10.641 1 98.81 217 MET A C 1
ATOM 1760 O O . MET A 1 217 ? -6.355 9.242 -9.719 1 98.81 217 MET A O 1
ATOM 1764 N N . VAL A 1 218 ? -6.785 7.992 -11.508 1 98.88 218 VAL A N 1
ATOM 1765 C CA . VAL A 1 218 ? -5.5 7.301 -11.516 1 98.88 218 VAL A CA 1
ATOM 1766 C C . VAL A 1 218 ? -4.82 7.484 -12.867 1 98.88 218 VAL A C 1
ATOM 1768 O O . VAL A 1 218 ? -4.816 6.57 -13.703 1 98.88 218 VAL A O 1
ATOM 1771 N N . GLN A 1 219 ? -4.168 8.641 -13.023 1 98.69 219 GLN A N 1
ATOM 1772 C CA . GLN A 1 219 ? -3.715 9.047 -14.352 1 98.69 219 GLN A CA 1
ATOM 1773 C C . GLN A 1 219 ? -2.199 8.906 -14.484 1 98.69 219 GLN A C 1
ATOM 1775 O O . GLN A 1 219 ? -1.64 9.148 -15.555 1 98.69 219 GLN A O 1
ATOM 1780 N N . GLY A 1 220 ? -1.57 8.531 -13.367 1 98.62 220 GLY A N 1
ATOM 1781 C CA . GLY A 1 220 ? -0.15 8.242 -13.477 1 98.62 220 GLY A CA 1
ATOM 1782 C C . GLY A 1 220 ? 0.729 9.352 -12.93 1 98.62 220 GLY A C 1
ATOM 1783 O O . GLY A 1 220 ? 0.227 10.391 -12.484 1 98.62 220 GLY A O 1
ATOM 1784 N N . TYR A 1 221 ? 1.979 9.164 -13.031 1 98.5 221 TYR A N 1
ATOM 1785 C CA . TYR A 1 221 ? 3.076 9.906 -12.414 1 98.5 221 TYR A CA 1
ATOM 1786 C C . TYR A 1 221 ? 3.049 11.367 -12.844 1 98.5 221 TYR A C 1
ATOM 1788 O O . TYR A 1 221 ? 3.316 12.258 -12.031 1 98.5 221 TYR A O 1
ATOM 1796 N N . ASP A 1 222 ? 2.643 11.641 -14.039 1 97.06 222 ASP A N 1
ATOM 1797 C CA . ASP A 1 222 ? 2.783 12.984 -14.594 1 97.06 222 ASP A CA 1
ATOM 1798 C C . ASP A 1 222 ? 1.468 13.758 -14.5 1 97.06 222 ASP A C 1
ATOM 1800 O O . ASP A 1 222 ? 1.4 14.93 -14.891 1 97.06 222 ASP A O 1
ATOM 1804 N N . HIS A 1 223 ? 0.476 13.148 -13.945 1 98 223 HIS A N 1
ATOM 1805 C CA . HIS A 1 223 ? -0.838 13.781 -13.969 1 98 223 HIS A CA 1
ATOM 1806 C C . HIS A 1 223 ? -1.483 13.766 -12.586 1 98 223 HIS A C 1
ATOM 1808 O O . HIS A 1 223 ? -2.686 13.523 -12.461 1 98 223 HIS A O 1
ATOM 1814 N N . VAL A 1 224 ? -0.705 14.023 -11.586 1 98.56 224 VAL A N 1
ATOM 1815 C CA . VAL A 1 224 ? -1.147 13.938 -10.195 1 98.56 224 VAL A CA 1
ATOM 1816 C C . VAL A 1 224 ? -2.16 15.047 -9.914 1 98.56 224 VAL A C 1
ATOM 1818 O O . VAL A 1 224 ? -3.229 14.789 -9.359 1 98.56 224 VAL A O 1
ATOM 1821 N N . PRO A 1 225 ? -1.937 16.328 -10.32 1 98.69 225 PRO A N 1
ATOM 1822 C CA . PRO A 1 225 ? -2.916 17.375 -10.023 1 98.69 225 PRO A CA 1
ATOM 1823 C C . PRO A 1 225 ? -4.273 17.125 -10.68 1 98.69 225 PRO A C 1
ATOM 1825 O O . PRO A 1 225 ? -5.312 17.344 -10.047 1 98.69 225 PRO A O 1
ATOM 1828 N N . GLU A 1 226 ? -4.238 16.656 -11.922 1 98.56 226 GLU A N 1
ATOM 1829 C CA . GLU A 1 226 ? -5.484 16.328 -12.609 1 98.56 226 GLU A CA 1
ATOM 1830 C C . GLU A 1 226 ? -6.254 15.242 -11.875 1 98.56 226 GLU A C 1
ATOM 1832 O O . GLU A 1 226 ? -7.473 15.336 -11.711 1 98.56 226 GLU A O 1
ATOM 1837 N N . SER A 1 227 ? -5.535 14.227 -11.461 1 98.81 227 SER A N 1
ATOM 1838 C CA . SER A 1 227 ? -6.152 13.148 -10.695 1 98.81 227 SER A CA 1
ATOM 1839 C C . SER A 1 227 ? -6.75 13.672 -9.391 1 98.81 227 SER A C 1
ATOM 1841 O O . SER A 1 227 ? -7.871 13.305 -9.031 1 98.81 227 SER A O 1
ATOM 1843 N N . ALA A 1 228 ? -6.004 14.508 -8.719 1 98.88 228 ALA A N 1
ATOM 1844 C CA . ALA A 1 228 ? -6.449 15.055 -7.438 1 98.88 228 ALA A CA 1
ATOM 1845 C C . ALA A 1 228 ? -7.758 15.82 -7.594 1 98.88 228 ALA A C 1
ATOM 1847 O O . ALA A 1 228 ? -8.672 15.688 -6.77 1 98.88 228 ALA A O 1
ATOM 1848 N N . LEU A 1 229 ? -7.84 16.594 -8.656 1 98.81 229 LEU A N 1
ATOM 1849 C CA . LEU A 1 229 ? -9.039 17.391 -8.883 1 98.81 229 LEU A CA 1
ATOM 1850 C C . LEU A 1 229 ? -10.242 16.5 -9.18 1 98.81 229 LEU A C 1
ATOM 1852 O O . LEU A 1 229 ? -11.352 16.797 -8.742 1 98.81 229 LEU A O 1
ATOM 1856 N N . ARG A 1 230 ? -10.031 15.477 -9.898 1 98.75 230 ARG A N 1
ATOM 1857 C CA . ARG A 1 230 ? -11.117 14.539 -10.172 1 98.75 230 ARG A CA 1
ATOM 1858 C C . ARG A 1 230 ? -11.586 13.867 -8.891 1 98.75 230 ARG A C 1
ATOM 1860 O O . ARG A 1 230 ? -12.789 13.688 -8.68 1 98.75 230 ARG A O 1
ATOM 1867 N N . ILE A 1 231 ? -10.633 13.477 -8.078 1 98.88 231 ILE A N 1
ATOM 1868 C CA . ILE A 1 231 ? -10.961 12.828 -6.82 1 98.88 231 ILE A CA 1
ATOM 1869 C C . ILE A 1 231 ? -11.711 13.797 -5.914 1 98.88 231 ILE A C 1
ATOM 1871 O O . ILE A 1 231 ? -12.734 13.438 -5.32 1 98.88 231 ILE A O 1
ATOM 1875 N N . LEU A 1 232 ? -11.203 15.008 -5.852 1 98.88 232 LEU A N 1
ATOM 1876 C CA . LEU A 1 232 ? -11.875 16.031 -5.047 1 98.88 232 LEU A CA 1
ATOM 1877 C C . LEU A 1 232 ? -13.312 16.219 -5.512 1 98.88 232 LEU A C 1
ATOM 1879 O O . LEU A 1 232 ? -14.234 16.266 -4.691 1 98.88 232 LEU A O 1
ATOM 1883 N N . SER A 1 233 ? -13.508 16.359 -6.773 1 98.75 233 SER A N 1
ATOM 1884 C CA . SER A 1 233 ? -14.836 16.547 -7.332 1 98.75 233 SER A CA 1
ATOM 1885 C C . SER A 1 233 ? -15.766 15.398 -6.945 1 98.75 233 SER A C 1
ATOM 1887 O O . SER A 1 233 ? -16.922 15.625 -6.582 1 98.75 233 SER A O 1
ATOM 1889 N N . PHE A 1 234 ? -15.297 14.25 -7.031 1 98.75 234 PHE A N 1
ATOM 1890 C CA . PHE A 1 234 ? -16.094 13.094 -6.648 1 98.75 234 PHE A CA 1
ATOM 1891 C C . PHE A 1 234 ? -16.5 13.172 -5.18 1 98.75 234 PHE A C 1
ATOM 1893 O O . PHE A 1 234 ? -17.656 12.969 -4.832 1 98.75 234 PHE A O 1
ATOM 1900 N N . ILE A 1 235 ? -15.492 13.414 -4.305 1 98.88 235 ILE A N 1
ATOM 1901 C CA . ILE A 1 235 ? -15.758 13.461 -2.871 1 98.88 235 ILE A CA 1
ATOM 1902 C C . ILE A 1 235 ? -16.781 14.555 -2.57 1 98.88 235 ILE A C 1
ATOM 1904 O O . ILE A 1 235 ? -17.688 14.359 -1.754 1 98.88 235 ILE A O 1
ATOM 1908 N N . GLU A 1 236 ? -16.672 15.672 -3.258 1 98.75 236 GLU A N 1
ATOM 1909 C CA . GLU A 1 236 ? -17.594 16.797 -3.043 1 98.75 236 GLU A CA 1
ATOM 1910 C C . GLU A 1 236 ? -19.016 16.422 -3.42 1 98.75 236 GLU A C 1
ATOM 1912 O O . GLU A 1 236 ? -19.984 16.984 -2.895 1 98.75 236 GLU A O 1
ATOM 1917 N N . GLU A 1 237 ? -19.172 15.5 -4.266 1 98 237 GLU A N 1
ATOM 1918 C CA . GLU A 1 237 ? -20.484 15.062 -4.691 1 98 237 GLU A CA 1
ATOM 1919 C C . GLU A 1 237 ? -21.156 14.195 -3.627 1 98 237 GLU A C 1
ATOM 1921 O O . GLU A 1 237 ? -22.375 14.133 -3.547 1 98 237 GLU A O 1
ATOM 1926 N N . VAL A 1 238 ? -20.422 13.586 -2.805 1 97.81 238 VAL A N 1
ATOM 1927 C CA . VAL A 1 238 ? -21.016 12.555 -1.974 1 97.81 238 VAL A CA 1
ATOM 1928 C C . VAL A 1 238 ? -20.828 12.891 -0.498 1 97.81 238 VAL A C 1
ATOM 1930 O O . VAL A 1 238 ? -21.344 12.195 0.38 1 97.81 238 VAL A O 1
ATOM 1933 N N . TYR A 1 239 ? -20.094 13.859 -0.197 1 97.88 239 TYR A N 1
ATOM 1934 C CA . TYR A 1 239 ? -19.719 14.227 1.164 1 97.88 239 TYR A CA 1
ATOM 1935 C C . TYR A 1 239 ? -19.609 15.734 1.316 1 97.88 239 TYR A C 1
ATOM 1937 O O . TYR A 1 239 ? -19.141 16.422 0.406 1 97.88 239 TYR A O 1
ATOM 1945 N N . PRO A 1 240 ? -20.078 16.312 2.42 1 98.19 240 PRO A N 1
ATOM 1946 C CA . PRO A 1 240 ? -19.953 17.75 2.654 1 98.19 240 PRO A CA 1
ATOM 1947 C C . PRO A 1 240 ? -18.516 18.156 3.025 1 98.19 240 PRO A C 1
ATOM 1949 O O . PRO A 1 240 ? -18.219 18.344 4.207 1 98.19 240 PRO A O 1
ATOM 1952 N N . VAL A 1 241 ? -17.719 18.375 2.092 1 98.44 241 VAL A N 1
ATOM 1953 C CA . VAL A 1 241 ? -16.312 18.672 2.258 1 98.44 241 VAL A CA 1
ATOM 1954 C C . VAL A 1 241 ? -16.141 20.062 2.869 1 98.44 241 VAL A C 1
ATOM 1956 O O . VAL A 1 241 ? -16.828 21 2.486 1 98.44 241 VAL A O 1
ATOM 1959 N N . ASN A 1 242 ? -15.227 20.188 3.826 1 98.44 242 ASN A N 1
ATOM 1960 C CA . ASN A 1 242 ? -14.891 21.5 4.375 1 98.44 242 ASN A CA 1
ATOM 1961 C C . ASN A 1 242 ? -14.461 22.469 3.277 1 98.44 242 ASN A C 1
ATOM 1963 O O . ASN A 1 242 ? -13.57 22.172 2.482 1 98.44 242 ASN A O 1
ATOM 1967 N N . ARG A 1 243 ? -15.008 23.594 3.244 1 97.81 243 ARG A N 1
ATOM 1968 C CA . ARG A 1 243 ? -14.828 24.562 2.154 1 97.81 243 ARG A CA 1
ATOM 1969 C C . ARG A 1 243 ? -13.391 25.062 2.096 1 97.81 243 ARG A C 1
ATOM 1971 O O . ARG A 1 243 ? -12.797 25.141 1.018 1 97.81 243 ARG A O 1
ATOM 1978 N N . LYS A 1 244 ? -12.828 25.422 3.191 1 98 244 LYS A N 1
ATOM 1979 C CA . LYS A 1 244 ? -11.461 25.938 3.219 1 98 244 LYS A CA 1
ATOM 1980 C C . LYS A 1 244 ? -10.469 24.906 2.715 1 98 244 LYS A C 1
ATOM 1982 O O . LYS A 1 244 ? -9.578 25.219 1.922 1 98 244 LYS A O 1
ATOM 1987 N N . LEU A 1 245 ? -10.641 23.703 3.213 1 98.25 245 LEU A N 1
ATOM 1988 C CA . LEU A 1 245 ? -9.758 22.641 2.766 1 98.25 245 LEU A CA 1
ATOM 1989 C C . LEU A 1 245 ? -9.891 22.422 1.263 1 98.25 245 LEU A C 1
ATOM 1991 O O . LEU A 1 245 ? -8.883 22.266 0.564 1 98.25 245 LEU A O 1
ATOM 1995 N N . SER A 1 246 ? -11.102 22.422 0.76 1 98.44 246 SER A N 1
ATOM 1996 C CA . SER A 1 246 ? -11.367 22.266 -0.667 1 98.44 246 SER A CA 1
ATOM 1997 C C . SER A 1 246 ? -10.664 23.344 -1.477 1 98.44 246 SER A C 1
ATOM 1999 O O . SER A 1 246 ? -10.023 23.062 -2.488 1 98.44 246 SER A O 1
ATOM 2001 N N . VAL A 1 247 ? -10.742 24.516 -1.026 1 98 247 VAL A N 1
ATOM 2002 C CA . VAL A 1 247 ? -10.141 25.656 -1.708 1 98 247 VAL A CA 1
ATOM 2003 C C . VAL A 1 247 ? -8.625 25.484 -1.737 1 98 247 VAL A C 1
ATOM 2005 O O . VAL A 1 247 ? -7.984 25.734 -2.768 1 98 247 VAL A O 1
ATOM 2008 N N . GLU A 1 248 ? -8.039 25.109 -0.616 1 97.06 248 GLU A N 1
ATOM 2009 C CA . GLU A 1 248 ? -6.594 24.938 -0.536 1 97.06 248 GLU A CA 1
ATOM 2010 C C . GLU A 1 248 ? -6.121 23.812 -1.458 1 97.06 248 GLU A C 1
ATOM 2012 O O . GLU A 1 248 ? -5.062 23.922 -2.084 1 97.06 248 GLU A O 1
ATOM 2017 N N . ILE A 1 249 ? -6.855 22.734 -1.54 1 98.19 249 ILE A N 1
ATOM 2018 C CA . ILE A 1 249 ? -6.512 21.625 -2.428 1 98.19 249 ILE A CA 1
ATOM 2019 C C . ILE A 1 249 ? -6.512 22.109 -3.877 1 98.19 249 ILE A C 1
ATOM 2021 O O . ILE A 1 249 ? -5.574 21.844 -4.625 1 98.19 249 ILE A O 1
ATOM 2025 N N . ARG A 1 250 ? -7.559 22.844 -4.262 1 98.19 250 ARG A N 1
ATOM 2026 C CA . ARG A 1 250 ? -7.645 23.359 -5.625 1 98.19 250 ARG A CA 1
ATOM 2027 C C . ARG A 1 250 ? -6.508 24.328 -5.918 1 98.19 250 ARG A C 1
ATOM 2029 O O . ARG A 1 250 ? -5.953 24.328 -7.02 1 98.19 250 ARG A O 1
ATOM 2036 N N . ARG A 1 251 ? -6.211 25.141 -4.977 1 96.56 251 ARG A N 1
ATOM 2037 C CA . ARG A 1 251 ? -5.109 26.078 -5.133 1 96.56 251 ARG A CA 1
ATOM 2038 C C . ARG A 1 251 ? -3.797 25.344 -5.402 1 96.56 251 ARG A C 1
ATOM 2040 O O . ARG A 1 251 ? -3.062 25.703 -6.324 1 96.56 251 ARG A O 1
ATOM 2047 N N . LEU A 1 252 ? -3.527 24.344 -4.629 1 96.25 252 LEU A N 1
ATOM 2048 C CA . LEU A 1 252 ? -2.299 23.578 -4.785 1 96.25 252 LEU A CA 1
ATOM 2049 C C . LEU A 1 252 ? -2.268 22.859 -6.137 1 96.25 252 LEU A C 1
ATOM 2051 O O . LEU A 1 252 ? -1.214 22.781 -6.773 1 96.25 252 LEU A O 1
ATOM 2055 N N . ALA A 1 253 ? -3.4 22.328 -6.504 1 97.19 253 ALA A N 1
ATOM 2056 C CA . ALA A 1 253 ? -3.484 21.641 -7.789 1 97.19 253 ALA A CA 1
ATOM 2057 C C . ALA A 1 253 ? -3.174 22.594 -8.938 1 97.19 253 ALA A C 1
ATOM 2059 O O . ALA A 1 253 ? -2.525 22.203 -9.914 1 97.19 253 ALA A O 1
ATOM 2060 N N . LYS A 1 254 ? -3.578 23.828 -8.852 1 92.75 254 LYS A N 1
ATOM 2061 C CA . LYS A 1 254 ? -3.418 24.812 -9.914 1 92.75 254 LYS A CA 1
ATOM 2062 C C . LYS A 1 254 ? -1.967 25.281 -10.016 1 92.75 254 LYS A C 1
ATOM 2064 O O . LYS A 1 254 ? -1.476 25.547 -11.117 1 92.75 254 LYS A O 1
ATOM 2069 N N . ILE A 1 255 ? -1.261 25.375 -8.922 1 87.25 255 ILE A N 1
ATOM 2070 C CA . ILE A 1 255 ? 0.14 25.781 -8.938 1 87.25 255 ILE A CA 1
ATOM 2071 C C . ILE A 1 255 ? 0.969 24.766 -9.711 1 87.25 255 ILE A C 1
ATOM 2073 O O . ILE A 1 255 ? 1.949 25.125 -10.367 1 87.25 255 ILE A O 1
ATOM 2077 N N . ASN A 1 256 ? 0.502 23.609 -9.766 1 79.69 256 ASN A N 1
ATOM 2078 C CA . ASN A 1 256 ? 1.263 22.5 -10.328 1 79.69 256 ASN A CA 1
ATOM 2079 C C . ASN A 1 256 ? 0.98 22.328 -11.82 1 79.69 256 ASN A C 1
ATOM 2081 O O . ASN A 1 256 ? 1.649 21.547 -12.5 1 79.69 256 ASN A O 1
ATOM 2085 N N . PHE A 1 257 ? -0.114 22.859 -12.305 1 70.94 257 PHE A N 1
ATOM 2086 C CA . PHE A 1 257 ? -0.379 22.828 -13.742 1 70.94 257 PHE A CA 1
ATOM 2087 C C . PHE A 1 257 ? 0.63 23.672 -14.5 1 70.94 257 PHE A C 1
ATOM 2089 O O . PHE A 1 257 ? 0.855 23.469 -15.695 1 70.94 257 PHE A O 1
ATOM 2096 N N . ARG A 1 258 ? 1.502 24.406 -13.75 1 50.06 258 ARG A N 1
ATOM 2097 C CA . ARG A 1 258 ? 2.395 25.297 -14.484 1 50.06 258 ARG A CA 1
ATOM 2098 C C . ARG A 1 258 ? 3.727 24.609 -14.781 1 50.06 258 ARG A C 1
ATOM 2100 O O . ARG A 1 258 ? 4.199 23.797 -13.984 1 50.06 258 ARG A O 1
ATOM 2107 N N . MET B 1 1 ? 6.719 37.719 6.219 1 77.38 1 MET B N 1
ATOM 2108 C CA . MET B 1 1 ? 7.352 36.562 6.836 1 77.38 1 MET B CA 1
ATOM 2109 C C . MET B 1 1 ? 7.305 35.344 5.902 1 77.38 1 MET B C 1
ATOM 2111 O O . MET B 1 1 ? 6.285 35.094 5.254 1 77.38 1 MET B O 1
ATOM 2115 N N . LEU B 1 2 ? 8.445 34.75 5.734 1 87.69 2 LEU B N 1
ATOM 2116 C CA . LEU B 1 2 ? 8.492 33.531 4.91 1 87.69 2 LEU B CA 1
ATOM 2117 C C . LEU B 1 2 ? 7.645 32.438 5.52 1 87.69 2 LEU B C 1
ATOM 2119 O O . LEU B 1 2 ? 7.492 32.375 6.738 1 87.69 2 LEU B O 1
ATOM 2123 N N . ARG B 1 3 ? 7.004 31.688 4.734 1 88.75 3 ARG B N 1
ATOM 2124 C CA . ARG B 1 3 ? 6.145 30.609 5.191 1 88.75 3 ARG B CA 1
ATOM 2125 C C . ARG B 1 3 ? 6.879 29.719 6.188 1 88.75 3 ARG B C 1
ATOM 2127 O O . ARG B 1 3 ? 6.297 29.281 7.188 1 88.75 3 ARG B O 1
ATOM 2134 N N . THR B 1 4 ? 8.086 29.453 5.945 1 92.19 4 THR B N 1
ATOM 2135 C CA . THR B 1 4 ? 8.875 28.594 6.816 1 92.19 4 THR B CA 1
ATOM 2136 C C . THR B 1 4 ? 9.023 29.219 8.203 1 92.19 4 THR B C 1
ATOM 2138 O O . THR B 1 4 ? 8.953 28.516 9.211 1 92.19 4 THR B O 1
ATOM 2141 N N . GLU B 1 5 ? 9.219 30.484 8.227 1 93.19 5 GLU B N 1
ATOM 2142 C CA . GLU B 1 5 ? 9.305 31.188 9.5 1 93.19 5 GLU B CA 1
ATOM 2143 C C . GLU B 1 5 ? 7.969 31.172 10.234 1 93.19 5 GLU B C 1
ATOM 2145 O O . GLU B 1 5 ? 7.93 31.047 11.461 1 93.19 5 GLU B O 1
ATOM 2150 N N . MET B 1 6 ? 6.965 31.234 9.461 1 94.62 6 MET B N 1
ATOM 2151 C CA . MET B 1 6 ? 5.629 31.219 10.047 1 94.62 6 MET B CA 1
ATOM 2152 C C . MET B 1 6 ? 5.352 29.875 10.734 1 94.62 6 MET B C 1
ATOM 2154 O O . MET B 1 6 ? 4.723 29.844 11.789 1 94.62 6 MET B O 1
ATOM 2158 N N . LEU B 1 7 ? 5.793 28.828 10.141 1 95.56 7 LEU B N 1
ATOM 2159 C CA . LEU B 1 7 ? 5.602 27.5 10.711 1 95.56 7 LEU B CA 1
ATOM 2160 C C . LEU B 1 7 ? 6.312 27.375 12.055 1 95.56 7 LEU B C 1
ATOM 2162 O O . LEU B 1 7 ? 5.73 26.906 13.031 1 95.56 7 LEU B O 1
ATOM 2166 N N . LEU B 1 8 ? 7.535 27.844 12.07 1 95.69 8 LEU B N 1
ATOM 2167 C CA . LEU B 1 8 ? 8.328 27.75 13.297 1 95.69 8 LEU B CA 1
ATOM 2168 C C . LEU B 1 8 ? 7.75 28.656 14.383 1 95.69 8 LEU B C 1
ATOM 2170 O O . LEU B 1 8 ? 7.684 28.25 15.555 1 95.69 8 LEU B O 1
ATOM 2174 N N . HIS B 1 9 ? 7.352 29.781 13.953 1 96.75 9 HIS B N 1
ATOM 2175 C CA . HIS B 1 9 ? 6.734 30.719 14.898 1 96.75 9 HIS B CA 1
ATOM 2176 C C . HIS B 1 9 ? 5.445 30.125 15.469 1 96.75 9 HIS B C 1
ATOM 2178 O O . HIS B 1 9 ? 5.172 30.281 16.656 1 96.75 9 HIS B O 1
ATOM 2184 N N . ARG B 1 10 ? 4.629 29.5 14.641 1 97.81 10 ARG B N 1
ATOM 2185 C CA . ARG B 1 10 ? 3.387 28.859 15.078 1 97.81 10 ARG B CA 1
ATOM 2186 C C . ARG B 1 10 ? 3.656 27.781 16.125 1 97.81 10 ARG B C 1
ATOM 2188 O O . ARG B 1 10 ? 2.926 27.672 17.109 1 97.81 10 ARG B O 1
ATOM 2195 N N . LEU B 1 11 ? 4.664 27 15.914 1 97.12 11 LEU B N 1
ATOM 2196 C CA . LEU B 1 11 ? 5.035 25.953 16.859 1 97.12 11 LEU B CA 1
ATOM 2197 C C . LEU B 1 11 ? 5.43 26.547 18.203 1 97.12 11 LEU B C 1
ATOM 2199 O O . LEU B 1 11 ? 5.066 26.016 19.25 1 97.12 11 LEU B O 1
ATOM 2203 N N . ASP B 1 12 ? 6.145 27.656 18.156 1 97.25 12 ASP B N 1
ATOM 2204 C CA . ASP B 1 12 ? 6.508 28.359 19.391 1 97.25 12 ASP B CA 1
ATOM 2205 C C . ASP B 1 12 ? 5.266 28.844 20.141 1 97.25 12 ASP B C 1
ATOM 2207 O O . ASP B 1 12 ? 5.191 28.719 21.359 1 97.25 12 ASP B O 1
ATOM 2211 N N . GLU B 1 13 ? 4.367 29.344 19.375 1 98.31 13 GLU B N 1
ATOM 2212 C CA . GLU B 1 13 ? 3.119 29.828 19.969 1 98.31 13 GLU B CA 1
ATOM 2213 C C . GLU B 1 13 ? 2.34 28.672 20.609 1 98.31 13 GLU B C 1
ATOM 2215 O O . GLU B 1 13 ? 1.729 28.844 21.656 1 98.31 13 GLU B O 1
ATOM 2220 N N . ILE B 1 14 ? 2.35 27.562 19.969 1 98.5 14 ILE B N 1
ATOM 2221 C CA . ILE B 1 14 ? 1.689 26.375 20.516 1 98.5 14 ILE B CA 1
ATOM 2222 C C . ILE B 1 14 ? 2.354 25.984 21.844 1 98.5 14 ILE B C 1
ATOM 2224 O O . ILE B 1 14 ? 1.67 25.672 22.812 1 98.5 14 ILE B O 1
ATOM 2228 N N . GLY B 1 15 ? 3.643 26.047 21.875 1 98 15 GLY B N 1
ATOM 2229 C CA . GLY B 1 15 ? 4.355 25.766 23.109 1 98 15 GLY B CA 1
ATOM 2230 C C . GLY B 1 15 ? 3.924 26.672 24.266 1 98 15 GLY B C 1
ATOM 2231 O O . GLY B 1 15 ? 3.701 26.188 25.375 1 98 15 GLY B O 1
ATOM 2232 N N . LYS B 1 16 ? 3.801 27.906 23.953 1 97.94 16 LYS B N 1
ATOM 2233 C CA . LYS B 1 16 ? 3.373 28.859 24.969 1 97.94 16 LYS B CA 1
ATOM 2234 C C . LYS B 1 16 ? 1.953 28.562 25.438 1 97.94 16 LYS B C 1
ATOM 2236 O O . LYS B 1 16 ? 1.644 28.719 26.625 1 97.94 16 LYS B O 1
ATOM 2241 N N . SER B 1 17 ? 1.157 28.234 24.484 1 98.31 17 SER B N 1
ATOM 2242 C CA . SER B 1 17 ? -0.213 2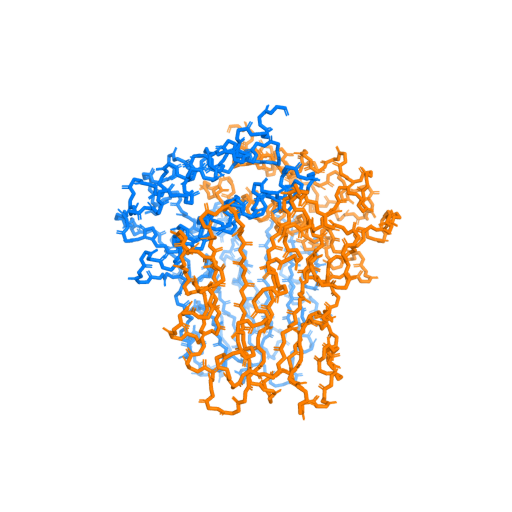7.875 24.828 1 98.31 17 SER B CA 1
ATOM 2243 C C . SER B 1 17 ? -0.247 26.656 25.75 1 98.31 17 SER B C 1
ATOM 2245 O O . SER B 1 17 ? -1.005 26.625 26.719 1 98.31 17 SER B O 1
ATOM 2247 N N . LEU B 1 18 ? 0.542 25.641 25.438 1 97.88 18 LEU B N 1
ATOM 2248 C CA . LEU B 1 18 ? 0.628 24.453 26.266 1 97.88 18 LEU B CA 1
ATOM 2249 C C . LEU B 1 18 ? 1.07 24.797 27.688 1 97.88 18 LEU B C 1
ATOM 2251 O O . LEU B 1 18 ? 0.56 24.234 28.656 1 97.88 18 LEU B O 1
ATOM 2255 N N . GLU B 1 19 ? 1.994 25.719 27.766 1 97.12 19 GLU B N 1
ATOM 2256 C CA . GLU B 1 19 ? 2.461 26.203 29.062 1 97.12 19 GLU B CA 1
ATOM 2257 C C . GLU B 1 19 ? 1.319 26.812 29.859 1 97.12 19 GLU B C 1
ATOM 2259 O O . GLU B 1 19 ? 1.16 26.5 31.047 1 97.12 19 GLU B O 1
ATOM 2264 N N . ARG B 1 20 ? 0.522 27.578 29.234 1 97.06 20 ARG B N 1
ATOM 2265 C CA . ARG B 1 20 ? -0.564 28.281 29.906 1 97.06 20 ARG B CA 1
ATOM 2266 C C . ARG B 1 20 ? -1.673 27.328 30.312 1 97.06 20 ARG B C 1
ATOM 2268 O O . ARG B 1 20 ? -2.262 27.469 31.391 1 97.06 20 ARG B O 1
ATOM 2275 N N . LYS B 1 21 ? -1.962 26.375 29.484 1 96.12 21 LYS B N 1
ATOM 2276 C CA . LYS B 1 21 ? -3.057 25.453 29.734 1 96.12 21 LYS B CA 1
ATOM 2277 C C . LYS B 1 21 ? -2.678 24.438 30.828 1 96.12 21 LYS B C 1
ATOM 2279 O O . LYS B 1 21 ? -3.549 23.922 31.516 1 96.12 21 LYS B O 1
ATOM 2284 N N . GLY B 1 22 ? -1.433 24.141 30.922 1 95.81 22 GLY B N 1
ATOM 2285 C CA . GLY B 1 22 ? -0.954 23.203 31.922 1 95.81 22 GLY B CA 1
ATOM 2286 C C . GLY B 1 22 ? -1.164 21.766 31.547 1 95.81 22 GLY B C 1
ATOM 2287 O O . GLY B 1 22 ? -1.939 21.453 30.625 1 95.81 22 GLY B O 1
ATOM 2288 N N . GLY B 1 23 ? -0.375 20.859 32.188 1 96.06 23 GLY B N 1
ATOM 2289 C CA . GLY B 1 23 ? -0.527 19.422 31.984 1 96.06 23 GLY B CA 1
ATOM 2290 C C . GLY B 1 23 ? 0.41 18.875 30.938 1 96.06 23 GLY B C 1
ATOM 2291 O O . GLY B 1 23 ? 0.663 17.656 30.891 1 96.06 23 GLY B O 1
ATOM 2292 N N . ALA B 1 24 ? 0.847 19.688 30.031 1 97 24 ALA B N 1
ATOM 2293 C CA . ALA B 1 24 ? 1.793 19.25 29 1 97 24 ALA B CA 1
ATOM 2294 C C . ALA B 1 24 ? 3.221 19.25 29.531 1 97 24 ALA B C 1
ATOM 2296 O O . ALA B 1 24 ? 3.562 20.047 30.422 1 97 24 ALA B O 1
ATOM 2297 N N . LEU B 1 25 ? 4.031 18.359 29.016 1 96.12 25 LEU B N 1
ATOM 2298 C CA . LEU B 1 25 ? 5.414 18.219 29.453 1 96.12 25 LEU B CA 1
ATOM 2299 C C . LEU B 1 25 ? 6.383 18.641 28.359 1 96.12 25 LEU B C 1
ATOM 2301 O O . LEU B 1 25 ? 7.402 19.281 28.641 1 96.12 25 LEU B O 1
ATOM 2305 N N . LEU B 1 26 ? 6.02 18.266 27.203 1 95.75 26 LEU B N 1
ATOM 2306 C CA . LEU B 1 26 ? 6.973 18.438 26.125 1 95.75 26 LEU B CA 1
ATOM 2307 C C . LEU B 1 26 ? 6.246 18.641 24.797 1 95.75 26 LEU B C 1
ATOM 2309 O O . LEU B 1 26 ? 5.219 18 24.547 1 95.75 26 LEU B O 1
ATOM 2313 N N . LEU B 1 27 ? 6.711 19.562 23.984 1 96.94 27 LEU B N 1
ATOM 2314 C CA . LEU B 1 27 ? 6.312 19.734 22.594 1 96.94 27 LEU B CA 1
ATOM 2315 C C . LEU B 1 27 ? 7.465 19.406 21.656 1 96.94 27 LEU B C 1
ATOM 2317 O O . LEU B 1 27 ? 8.508 20.062 21.672 1 96.94 27 LEU B O 1
ATOM 2321 N N . LEU B 1 28 ? 7.234 18.359 20.859 1 95.19 28 LEU B N 1
ATOM 2322 C CA . LEU B 1 28 ? 8.266 17.922 19.922 1 95.19 28 LEU B CA 1
ATOM 2323 C C . LEU B 1 28 ? 7.867 18.219 18.484 1 95.19 28 LEU B C 1
ATOM 2325 O O . LEU B 1 28 ? 6.781 17.828 18.047 1 95.19 28 LEU B O 1
ATOM 2329 N N . GLY B 1 29 ? 8.703 19 17.859 1 95.25 29 GLY B N 1
ATOM 2330 C CA . GLY B 1 29 ? 8.562 19.078 16.406 1 95.25 29 GLY B CA 1
ATOM 2331 C C . GLY B 1 29 ? 9.141 17.859 15.695 1 95.25 29 GLY B C 1
ATOM 2332 O O . GLY B 1 29 ? 10.219 17.375 16.062 1 95.25 29 GLY B O 1
ATOM 2333 N N . VAL B 1 30 ? 8.406 17.344 14.758 1 93 30 VAL B N 1
ATOM 2334 C CA . VAL B 1 30 ? 8.891 16.188 13.992 1 93 30 VAL B CA 1
ATOM 2335 C C . VAL B 1 30 ? 8.797 16.484 12.5 1 93 30 VAL B C 1
ATOM 2337 O O . VAL B 1 30 ? 8.281 17.531 12.102 1 93 30 VAL B O 1
ATOM 2340 N N . GLY B 1 31 ? 9.398 15.586 11.648 1 89.81 31 GLY B N 1
ATOM 2341 C CA . GLY B 1 31 ? 9.398 15.852 10.219 1 89.81 31 GLY B CA 1
ATOM 2342 C C . GLY B 1 31 ? 10.219 17.062 9.836 1 89.81 31 GLY B C 1
ATOM 2343 O O . GLY B 1 31 ? 11.344 17.234 10.312 1 89.81 31 GLY B O 1
ATOM 2344 N N . SER B 1 32 ? 9.609 17.906 8.977 1 89.81 32 SER B N 1
ATOM 2345 C CA . SER B 1 32 ? 10.344 19.047 8.438 1 89.81 32 SER B CA 1
ATOM 2346 C C . SER B 1 32 ? 10.562 20.125 9.508 1 89.81 32 SER B C 1
ATOM 2348 O O . SER B 1 32 ? 11.492 20.922 9.406 1 89.81 32 SER B O 1
ATOM 2350 N N . VAL B 1 33 ? 9.742 20.156 10.523 1 90.31 33 VAL B N 1
ATOM 2351 C CA . VAL B 1 33 ? 9.914 21.141 11.586 1 90.31 33 VAL B CA 1
ATOM 2352 C C . VAL B 1 33 ? 10.648 20.516 12.766 1 90.31 33 VAL B C 1
ATOM 2354 O O . VAL B 1 33 ? 10.75 21.109 13.836 1 90.31 33 VAL B O 1
ATOM 2357 N N . GLY B 1 34 ? 11.078 19.281 12.508 1 90.75 34 GLY B N 1
ATOM 2358 C CA . GLY B 1 34 ? 11.922 18.594 13.484 1 90.75 34 GLY B CA 1
ATOM 2359 C C . GLY B 1 34 ? 13.391 18.938 13.352 1 90.75 34 GLY B C 1
ATOM 2360 O O . GLY B 1 34 ? 13.742 20.109 13.219 1 90.75 34 GLY B O 1
ATOM 2361 N N . ILE B 1 35 ? 14.195 17.875 13.344 1 86.5 35 ILE B N 1
ATOM 2362 C CA . ILE B 1 35 ? 15.633 18.109 13.391 1 86.5 35 ILE B CA 1
ATOM 2363 C C . ILE B 1 35 ? 16.125 18.547 12.016 1 86.5 35 ILE B C 1
ATOM 2365 O O . ILE B 1 35 ? 17.125 19.266 11.906 1 86.5 35 ILE B O 1
ATOM 2369 N N . GLU B 1 36 ? 15.422 18.203 10.992 1 87 36 GLU B N 1
ATOM 2370 C CA . GLU B 1 36 ? 15.852 18.531 9.633 1 87 36 GLU B CA 1
ATOM 2371 C C . GLU B 1 36 ? 15.203 19.812 9.133 1 87 36 GLU B C 1
ATOM 2373 O O . GLU B 1 36 ? 14.609 19.828 8.055 1 87 36 GLU B O 1
ATOM 2378 N N . THR B 1 37 ? 15.367 20.891 9.797 1 87.62 37 THR B N 1
ATOM 2379 C CA . THR B 1 37 ? 14.711 22.141 9.445 1 87.62 37 THR B CA 1
ATOM 2380 C C . THR B 1 37 ? 15.266 22.688 8.133 1 87.62 37 THR B C 1
ATOM 2382 O O . THR B 1 37 ? 14.641 23.547 7.504 1 87.62 37 THR B O 1
ATOM 2385 N N . ALA B 1 38 ? 16.375 22.172 7.691 1 87.69 38 ALA B N 1
ATOM 2386 C CA . ALA B 1 38 ? 17 22.641 6.457 1 87.69 38 ALA B CA 1
ATOM 2387 C C . ALA B 1 38 ? 16.156 22.266 5.242 1 87.69 38 ALA B C 1
ATOM 2389 O O . ALA B 1 38 ? 16.297 22.859 4.168 1 87.69 38 ALA B O 1
ATOM 2390 N N . ARG B 1 39 ? 15.273 21.359 5.426 1 88.31 39 ARG B N 1
ATOM 2391 C CA . ARG B 1 39 ? 14.5 20.953 4.262 1 88.31 39 ARG B CA 1
ATOM 2392 C C . ARG B 1 39 ? 13.141 21.641 4.23 1 88.31 39 ARG B C 1
ATOM 2394 O O . ARG B 1 39 ? 12.32 21.375 3.355 1 88.31 39 ARG B O 1
ATOM 2401 N N . LEU B 1 40 ? 12.945 22.516 5.176 1 92.5 40 LEU B N 1
ATOM 2402 C CA . LEU B 1 40 ? 11.703 23.266 5.18 1 92.5 40 LEU B CA 1
ATOM 2403 C C . LEU B 1 40 ? 11.531 24.047 3.879 1 92.5 40 LEU B C 1
ATOM 2405 O O . LEU B 1 40 ? 12.5 24.625 3.363 1 92.5 40 LEU B O 1
ATOM 2409 N N . ASP B 1 41 ? 10.297 24.062 3.389 1 93.44 41 ASP B N 1
ATOM 2410 C CA . ASP B 1 41 ? 9.977 24.844 2.191 1 93.44 41 ASP B CA 1
ATOM 2411 C C . ASP B 1 41 ? 8.523 25.297 2.209 1 93.44 41 ASP B C 1
ATOM 2413 O O . ASP B 1 41 ? 7.863 25.25 3.248 1 93.44 41 ASP B O 1
ATOM 2417 N N . ASP B 1 42 ? 8.016 25.781 1.095 1 92.69 42 ASP B N 1
ATOM 2418 C CA . ASP B 1 42 ? 6.707 26.422 1.024 1 92.69 42 ASP B CA 1
ATOM 2419 C C . ASP B 1 42 ? 5.586 25.391 1.143 1 92.69 42 ASP B C 1
ATOM 2421 O O . ASP B 1 42 ? 4.426 25.75 1.347 1 92.69 42 ASP B O 1
ATOM 2425 N N . TYR B 1 43 ? 5.895 24.141 1.126 1 93.75 43 TYR B N 1
ATOM 2426 C CA . TYR B 1 43 ? 4.879 23.094 1.103 1 93.75 43 TYR B CA 1
ATOM 2427 C C . TYR B 1 43 ? 4.953 22.234 2.355 1 93.75 43 TYR B C 1
ATOM 2429 O O . TYR B 1 43 ? 4.266 21.219 2.457 1 93.75 43 TYR B O 1
ATOM 2437 N N . SER B 1 44 ? 5.766 22.672 3.287 1 94.69 44 SER B N 1
ATOM 2438 C CA . SER B 1 44 ? 5.922 21.953 4.547 1 94.69 44 SER B CA 1
ATOM 2439 C C . SER B 1 44 ? 4.715 22.172 5.453 1 94.69 44 SER B C 1
ATOM 2441 O O . SER B 1 44 ? 4.074 23.219 5.414 1 94.69 44 SER B O 1
ATOM 2443 N N . ASP B 1 45 ? 4.441 21.094 6.223 1 94.56 45 ASP B N 1
ATOM 2444 C CA . ASP B 1 45 ? 3.377 21.172 7.219 1 94.56 45 ASP B CA 1
ATOM 2445 C C . ASP B 1 45 ? 3.943 21.109 8.633 1 94.56 45 ASP B C 1
ATOM 2447 O O . ASP B 1 45 ? 5.16 21.016 8.82 1 94.56 45 ASP B O 1
ATOM 2451 N N . LEU B 1 46 ? 3.008 21.344 9.547 1 95.19 46 LEU B N 1
ATOM 2452 C CA . LEU B 1 46 ? 3.355 21.297 10.961 1 95.19 46 LEU B CA 1
ATOM 2453 C C . LEU B 1 46 ? 3.102 19.906 11.547 1 95.19 46 LEU B C 1
ATOM 2455 O O . LEU B 1 46 ? 1.956 19.547 11.82 1 95.19 46 LEU B O 1
ATOM 2459 N N . ASP B 1 47 ? 4.152 19.141 11.805 1 95.5 47 ASP B N 1
ATOM 2460 C CA . ASP B 1 47 ? 4.035 17.859 12.477 1 95.5 47 ASP B CA 1
ATOM 2461 C C . ASP B 1 47 ? 4.613 17.906 13.891 1 95.5 47 ASP B C 1
ATOM 2463 O O . ASP B 1 47 ? 5.781 18.25 14.07 1 95.5 47 ASP B O 1
ATOM 2467 N N . PHE B 1 48 ? 3.814 17.516 14.852 1 96.75 48 PHE B N 1
ATOM 2468 C CA . PHE B 1 48 ? 4.375 17.625 16.203 1 96.75 48 PHE B CA 1
ATOM 2469 C C . PHE B 1 48 ? 3.693 16.656 17.156 1 96.75 48 PHE B C 1
ATOM 2471 O O . PHE B 1 48 ? 2.588 16.172 16.875 1 96.75 48 PHE B O 1
ATOM 2478 N N . PHE B 1 49 ? 4.383 16.359 18.172 1 95.5 49 PHE B N 1
ATOM 2479 C CA . PHE B 1 49 ? 3.883 15.555 19.281 1 95.5 49 PHE B CA 1
ATOM 2480 C C . PHE B 1 49 ? 3.727 16.391 20.547 1 95.5 49 PHE B C 1
ATOM 2482 O O . PHE B 1 49 ? 4.566 17.25 20.828 1 95.5 49 PHE B O 1
ATOM 2489 N N . VAL B 1 50 ? 2.699 16.109 21.203 1 96.81 50 VAL B N 1
ATOM 2490 C CA . VAL B 1 50 ? 2.516 16.672 22.531 1 96.81 50 VAL B CA 1
ATOM 2491 C C . VAL B 1 50 ? 2.598 15.562 23.578 1 96.81 50 VAL B C 1
ATOM 2493 O O . VAL B 1 50 ? 1.82 14.609 23.547 1 96.81 50 VAL B O 1
ATOM 2496 N N . ILE B 1 51 ? 3.57 15.68 24.438 1 95.19 51 ILE B N 1
ATOM 2497 C CA . ILE B 1 51 ? 3.695 14.75 25.547 1 95.19 51 ILE B CA 1
ATOM 2498 C C . ILE B 1 51 ? 3.078 15.359 26.812 1 95.19 51 ILE B C 1
ATOM 2500 O O . ILE B 1 51 ? 3.424 16.469 27.203 1 95.19 51 ILE B O 1
ATOM 2504 N N . VAL B 1 52 ? 2.24 14.602 27.422 1 96.38 52 VAL B N 1
ATOM 2505 C CA . VAL B 1 52 ? 1.486 15.156 28.547 1 96.38 52 VAL B CA 1
ATOM 2506 C C . VAL B 1 52 ? 1.681 14.281 29.781 1 96.38 52 VAL B C 1
ATOM 2508 O O . VAL B 1 52 ? 2.174 13.148 29.672 1 96.38 52 VAL B O 1
ATOM 2511 N N . ARG B 1 53 ? 1.262 14.844 30.906 1 94.81 53 ARG B N 1
ATOM 2512 C CA . ARG B 1 53 ? 1.267 14.117 32.188 1 94.81 53 ARG B CA 1
ATOM 2513 C C . ARG B 1 53 ? 0.224 13.008 32.156 1 94.81 53 ARG B C 1
ATOM 2515 O O . ARG B 1 53 ? -0.691 13.008 31.344 1 94.81 53 ARG B O 1
ATOM 2522 N N . HIS B 1 54 ? 0.368 12.125 33.125 1 92.88 54 HIS B N 1
ATOM 2523 C CA . HIS B 1 54 ? -0.588 11.039 33.281 1 92.88 54 HIS B CA 1
ATOM 2524 C C . HIS B 1 54 ? -2.012 11.57 33.406 1 92.88 54 HIS B C 1
ATOM 2526 O O . HIS B 1 54 ? -2.244 12.57 34.094 1 92.88 54 HIS B O 1
ATOM 2532 N N . ASP B 1 55 ? -2.971 11.016 32.719 1 93.38 55 ASP B N 1
ATOM 2533 C CA . ASP B 1 55 ? -4.406 11.273 32.812 1 93.38 55 ASP B CA 1
ATOM 2534 C C . ASP B 1 55 ? -4.754 12.609 32.156 1 93.38 55 ASP B C 1
ATOM 2536 O O . ASP B 1 55 ? -5.816 13.18 32.406 1 93.38 55 ASP B O 1
ATOM 2540 N N . GLN B 1 56 ? -3.82 13.25 31.438 1 95.25 56 GLN B N 1
ATOM 2541 C CA . GLN B 1 56 ? -4.105 14.516 30.781 1 95.25 56 GLN B CA 1
ATOM 2542 C C . GLN B 1 56 ? -4.352 14.312 29.281 1 95.25 56 GLN B C 1
ATOM 2544 O O . GLN B 1 56 ? -4.707 15.25 28.578 1 95.25 56 GLN B O 1
ATOM 2549 N N . LYS B 1 57 ? -4.145 13.156 28.797 1 95.25 57 LYS B N 1
ATOM 2550 C CA . LYS B 1 57 ? -4.211 12.859 27.375 1 95.25 57 LYS B CA 1
ATOM 2551 C C . LYS B 1 57 ? -5.582 13.219 26.797 1 95.25 57 LYS B C 1
ATOM 2553 O O . LYS B 1 57 ? -5.672 13.898 25.781 1 95.25 57 LYS B O 1
ATOM 2558 N N . ASN B 1 58 ? -6.637 12.859 27.453 1 96 58 ASN B N 1
ATOM 2559 C CA . ASN B 1 58 ? -7.996 13.086 26.969 1 96 58 ASN B CA 1
ATOM 2560 C C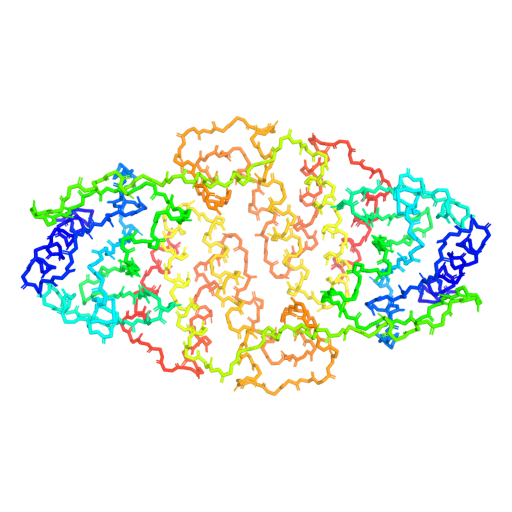 . ASN B 1 58 ? -8.312 14.578 26.875 1 96 58 ASN B C 1
ATOM 2562 O O . ASN B 1 58 ? -9 15.008 25.938 1 96 58 ASN B O 1
ATOM 2566 N N . ARG B 1 59 ? -7.863 15.336 27.781 1 96.44 59 ARG B N 1
ATOM 2567 C CA . ARG B 1 59 ? -8.086 16.781 27.75 1 96.44 59 ARG B CA 1
ATOM 2568 C C . ARG B 1 59 ? -7.543 17.375 26.453 1 96.44 59 ARG B C 1
ATOM 2570 O O . ARG B 1 59 ? -8.211 18.188 25.812 1 96.44 59 ARG B O 1
ATOM 2577 N N . TYR B 1 60 ? -6.383 16.953 26.031 1 97.38 60 TYR B N 1
ATOM 2578 C CA . TYR B 1 60 ? -5.707 17.562 24.891 1 97.38 60 TYR B CA 1
ATOM 2579 C C . TYR B 1 60 ? -6.176 16.938 23.578 1 97.38 60 TYR B C 1
ATOM 2581 O O . TYR B 1 60 ? -5.945 17.5 22.5 1 97.38 60 TYR B O 1
ATOM 2589 N N . ILE B 1 61 ? -6.781 15.789 23.688 1 97 61 ILE B N 1
ATOM 2590 C CA . ILE B 1 61 ? -7.34 15.164 22.5 1 97 61 ILE B CA 1
ATOM 2591 C C . ILE B 1 61 ? -8.773 15.648 22.281 1 97 61 ILE B C 1
ATOM 2593 O O . ILE B 1 61 ? -9.156 16 21.156 1 97 61 ILE B O 1
ATOM 2597 N N . ASP B 1 62 ? -9.547 15.805 23.328 1 95.5 62 ASP B N 1
ATOM 2598 C CA . ASP B 1 62 ? -10.977 16.078 23.234 1 95.5 62 ASP B CA 1
ATOM 2599 C C . ASP B 1 62 ? -11.242 17.562 23.078 1 95.5 62 ASP B C 1
ATOM 2601 O O . ASP B 1 62 ? -12.312 17.969 22.609 1 95.5 62 ASP B O 1
ATOM 2605 N N . HIS B 1 63 ? -10.32 18.391 23.531 1 96.44 63 HIS B N 1
ATOM 2606 C CA . HIS B 1 63 ? -10.484 19.828 23.469 1 96.44 63 HIS B CA 1
ATOM 2607 C C . HIS B 1 63 ? -9.352 20.484 22.688 1 96.44 63 HIS B C 1
ATOM 2609 O O . HIS B 1 63 ? -8.18 20.359 23.078 1 96.44 63 HIS B O 1
ATOM 2615 N N . LEU B 1 64 ? -9.688 21.281 21.703 1 97.75 64 LEU B N 1
ATOM 2616 C CA . L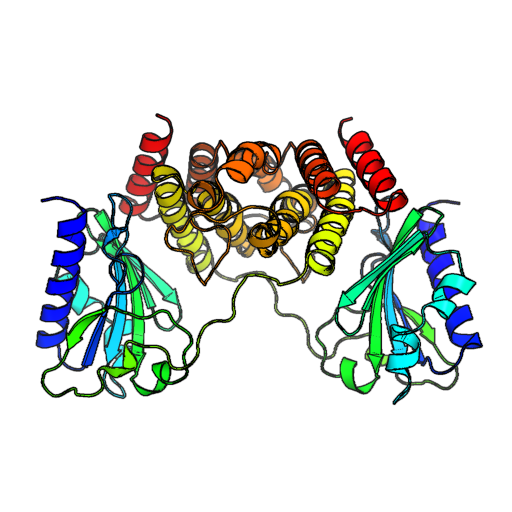EU B 1 64 ? -8.68 21.875 20.828 1 97.75 64 LEU B CA 1
ATOM 2617 C C . LEU B 1 64 ? -8.445 23.344 21.172 1 97.75 64 LEU B C 1
ATOM 2619 O O . LEU B 1 64 ? -7.848 24.078 20.391 1 97.75 64 LEU B O 1
ATOM 2623 N N . ASP B 1 65 ? -8.906 23.734 22.359 1 97.69 65 ASP B N 1
ATOM 2624 C CA . ASP B 1 65 ? -8.812 25.125 22.766 1 97.69 65 ASP B CA 1
ATOM 2625 C C . ASP B 1 65 ? -7.363 25.594 22.797 1 97.69 65 ASP B C 1
ATOM 2627 O O . ASP B 1 65 ? -7.082 26.781 22.531 1 97.69 65 ASP B O 1
ATOM 2631 N N . TRP B 1 66 ? -6.43 24.688 23.109 1 97.88 66 TRP B N 1
ATOM 2632 C CA . TRP B 1 66 ? -5.012 25.016 23.172 1 97.88 66 TRP B CA 1
ATOM 2633 C C . TRP B 1 66 ? -4.457 25.344 21.797 1 97.88 66 TRP B C 1
ATOM 2635 O O . TRP B 1 66 ? -3.467 26.062 21.672 1 97.88 66 TRP B O 1
ATOM 2645 N N . LEU B 1 67 ? -5.027 24.891 20.734 1 98.25 67 LEU B N 1
ATOM 2646 C CA . LEU B 1 67 ? -4.664 25.25 19.359 1 98.25 67 LEU B CA 1
ATOM 2647 C C . LEU B 1 67 ? -5.418 26.5 18.906 1 98.25 67 LEU B C 1
ATOM 2649 O O . LEU B 1 67 ? -4.828 27.391 18.312 1 98.25 67 LEU B O 1
ATOM 2653 N N . GLU B 1 68 ? -6.676 26.594 19.266 1 97.81 68 GLU B N 1
ATOM 2654 C CA . GLU B 1 68 ? -7.543 27.688 18.828 1 97.81 68 GLU B CA 1
ATOM 2655 C C . GLU B 1 68 ? -7.109 29.016 19.438 1 97.81 68 GLU B C 1
ATOM 2657 O O . GLU B 1 68 ? -7.305 30.078 18.844 1 97.81 68 GLU B O 1
ATOM 2662 N N . GLU B 1 69 ? -6.574 28.906 20.609 1 96.88 69 GLU B N 1
ATOM 2663 C CA . GLU B 1 69 ? -6.055 30.109 21.266 1 96.88 69 GLU B CA 1
ATOM 2664 C C . GLU B 1 69 ? -4.875 30.688 20.5 1 96.88 69 GLU B C 1
ATOM 2666 O O . GLU B 1 69 ? -4.645 31.906 20.516 1 96.88 69 GLU B O 1
ATOM 2671 N N . VAL B 1 70 ? -4.109 29.891 19.875 1 97.88 70 VAL B N 1
ATOM 2672 C CA . VAL B 1 70 ? -2.941 30.312 19.109 1 97.88 70 VAL B CA 1
ATOM 2673 C C . VAL B 1 70 ? -3.391 30.969 17.812 1 97.88 70 VAL B C 1
ATOM 2675 O O . VAL B 1 70 ? -2.934 32.062 17.469 1 97.88 70 VAL B O 1
ATOM 2678 N N . HIS B 1 71 ? -4.219 30.328 17.078 1 97.94 71 HIS B N 1
ATOM 2679 C CA . HIS B 1 71 ? -4.832 30.812 15.836 1 97.94 71 HIS B CA 1
ATOM 2680 C C . HIS B 1 71 ? -6.094 30.031 15.5 1 97.94 71 HIS B C 1
ATOM 2682 O O . HIS B 1 71 ? -6.141 28.812 15.695 1 97.94 71 HIS B O 1
ATOM 2688 N N . PRO B 1 72 ? -7.152 30.703 14.945 1 98.19 72 PRO B N 1
ATOM 2689 C CA . PRO B 1 72 ? -8.398 30 14.641 1 98.19 72 PRO B CA 1
ATOM 2690 C C . PRO B 1 72 ? -8.195 28.828 13.68 1 98.19 72 PRO B C 1
ATOM 2692 O O . PRO B 1 72 ? -7.41 28.938 12.734 1 98.19 72 PRO B O 1
ATOM 2695 N N . LEU B 1 73 ? -8.961 27.719 13.953 1 98.25 73 LEU B N 1
ATOM 2696 C CA . LEU B 1 73 ? -8.922 26.547 13.078 1 98.25 73 LEU B CA 1
ATOM 2697 C C . LEU B 1 73 ? -10.031 26.625 12.031 1 98.25 73 LEU B C 1
ATOM 2699 O O . LEU B 1 73 ? -11.188 26.875 12.359 1 98.25 73 LEU B O 1
ATOM 2703 N N . ALA B 1 74 ? -9.672 26.406 10.789 1 98.12 74 ALA B N 1
ATOM 2704 C CA . ALA B 1 74 ? -10.648 26.312 9.703 1 98.12 74 ALA B CA 1
ATOM 2705 C C . ALA B 1 74 ? -11.164 24.875 9.547 1 98.12 74 ALA B C 1
ATOM 2707 O O . ALA B 1 74 ? -12.273 24.672 9.062 1 98.12 74 ALA B O 1
ATOM 2708 N N . TYR B 1 75 ? -10.359 23.953 9.906 1 98.12 75 TYR B N 1
ATOM 2709 C CA . TYR B 1 75 ? -10.625 22.531 9.719 1 98.12 75 TYR B CA 1
ATOM 2710 C C . TYR B 1 75 ? -9.922 21.703 10.781 1 98.12 75 TYR B C 1
ATOM 2712 O O . TYR B 1 75 ? -8.789 22 11.164 1 98.12 75 TYR B O 1
ATOM 2720 N N . SER B 1 76 ? -10.57 20.75 11.422 1 97.94 76 SER B N 1
ATOM 2721 C CA . SER B 1 76 ? -10 19.75 12.32 1 97.94 76 SER B CA 1
ATOM 2722 C C . SER B 1 76 ? -10.656 18.391 12.117 1 97.94 76 SER B C 1
ATOM 2724 O O . SER B 1 76 ? -11.867 18.297 11.938 1 97.94 76 SER B O 1
ATOM 2726 N N . PHE B 1 77 ? -9.773 17.359 12.109 1 97.12 77 PHE B N 1
ATOM 2727 C CA . PHE B 1 77 ? -10.211 15.992 11.867 1 97.12 77 PHE B CA 1
ATOM 2728 C C . PHE B 1 77 ? -9.438 15.016 12.742 1 97.12 77 PHE B C 1
ATOM 2730 O O . PHE B 1 77 ? -8.219 14.883 12.617 1 97.12 77 PHE B O 1
ATOM 2737 N N . LYS B 1 78 ? -10.18 14.352 13.703 1 97.31 78 LYS B N 1
ATOM 2738 C CA . LYS B 1 78 ? -9.547 13.32 14.523 1 97.31 78 LYS B CA 1
ATOM 2739 C C . LYS B 1 78 ? -9.188 12.094 13.688 1 97.31 78 LYS B C 1
ATOM 2741 O O . LYS B 1 78 ? -10 11.18 13.539 1 97.31 78 LYS B O 1
ATOM 2746 N N . ASN B 1 79 ? -7.961 12.016 13.242 1 96.31 79 ASN B N 1
ATOM 2747 C CA . ASN B 1 79 ? -7.594 11.008 12.258 1 96.31 79 ASN B CA 1
ATOM 2748 C C . ASN B 1 79 ? -7.133 9.711 12.922 1 96.31 79 ASN B C 1
ATOM 2750 O O . ASN B 1 79 ? -7.02 8.672 12.266 1 96.31 79 ASN B O 1
ATOM 2754 N N . SER B 1 80 ? -6.801 9.766 14.148 1 95.75 80 SER B N 1
ATOM 2755 C CA . SER B 1 80 ? -6.484 8.594 14.961 1 95.75 80 SER B CA 1
ATOM 2756 C C . SER B 1 80 ? -7.02 8.758 16.375 1 95.75 80 SER B C 1
ATOM 2758 O O . SER B 1 80 ? -7.539 9.812 16.734 1 95.75 80 SER B O 1
ATOM 2760 N N . GLU B 1 81 ? -6.797 7.734 17.188 1 95 81 GLU B N 1
ATOM 2761 C CA . GLU B 1 81 ? -7.273 7.781 18.578 1 95 81 GLU B CA 1
ATOM 2762 C C . GLU B 1 81 ? -6.496 8.805 19.391 1 95 81 GLU B C 1
ATOM 2764 O O . GLU B 1 81 ? -6.973 9.266 20.438 1 95 81 GLU B O 1
ATOM 2769 N N . ILE B 1 82 ? -5.328 9.203 18.859 1 95.31 82 ILE B N 1
ATOM 2770 C CA . ILE B 1 82 ? -4.477 10.016 19.719 1 95.31 82 ILE B CA 1
ATOM 2771 C C . ILE B 1 82 ? -4.078 11.297 18.984 1 95.31 82 ILE B C 1
ATOM 2773 O O . ILE B 1 82 ? -3.146 11.984 19.391 1 95.31 82 ILE B O 1
ATOM 2777 N N . GLY B 1 83 ? -4.727 11.555 17.812 1 95.88 83 GLY B N 1
ATOM 2778 C CA . GLY B 1 83 ? -4.207 12.703 17.094 1 95.88 83 GLY B CA 1
ATOM 2779 C C . GLY B 1 83 ? -5.211 13.297 16.109 1 95.88 83 GLY B C 1
ATOM 2780 O O . GLY B 1 83 ? -6.312 12.773 15.961 1 95.88 83 GLY B O 1
ATOM 2781 N N . TYR B 1 84 ? -4.797 14.477 15.539 1 98 84 TYR B N 1
ATOM 2782 C CA . TYR B 1 84 ? -5.633 15.258 14.633 1 98 84 TYR B CA 1
ATOM 2783 C C . TYR B 1 84 ? -4.828 15.734 13.43 1 98 84 TYR B C 1
ATOM 2785 O O . TYR B 1 84 ? -3.605 15.883 13.508 1 98 84 TYR B O 1
ATOM 2793 N N . LYS B 1 85 ? -5.492 15.883 12.422 1 98.44 85 LYS B N 1
ATOM 2794 C CA . LYS B 1 85 ? -5.082 16.781 11.344 1 98.44 85 LYS B CA 1
ATOM 2795 C C . LYS B 1 85 ? -5.844 18.094 11.414 1 98.44 85 LYS B C 1
ATOM 2797 O O . LYS B 1 85 ? -7.051 18.109 11.672 1 98.44 85 LYS B O 1
ATOM 2802 N N . ILE B 1 86 ? -5.137 19.188 11.211 1 98.38 86 ILE B N 1
ATOM 2803 C CA . ILE B 1 86 ? -5.781 20.484 11.383 1 98.38 86 ILE B CA 1
ATOM 2804 C C . ILE B 1 86 ? -5.34 21.438 10.273 1 98.38 86 ILE B C 1
ATOM 2806 O O . ILE B 1 86 ? -4.277 21.25 9.672 1 98.38 86 ILE B O 1
ATOM 2810 N N . LEU B 1 87 ? -6.141 22.391 9.961 1 98.56 87 LEU B N 1
ATOM 2811 C CA . LEU B 1 87 ? -5.852 23.531 9.086 1 98.56 87 LEU B CA 1
ATOM 2812 C C . LEU B 1 87 ? -6.254 24.844 9.75 1 98.56 87 LEU B C 1
ATOM 2814 O O . LEU B 1 87 ? -7.43 25.062 10.055 1 98.56 87 LEU B O 1
ATOM 2818 N N . PHE B 1 88 ? -5.25 25.703 10.008 1 97.94 88 PHE B N 1
ATOM 2819 C CA . PHE B 1 88 ? -5.535 27.031 10.547 1 97.94 88 PHE B CA 1
ATOM 2820 C C . PHE B 1 88 ? -6.141 27.922 9.469 1 97.94 88 PHE B C 1
ATOM 2822 O O . PHE B 1 88 ? -5.918 27.719 8.281 1 97.94 88 PHE B O 1
ATOM 2829 N N . GLU B 1 89 ? -6.754 28.984 9.875 1 97.31 89 GLU B N 1
ATOM 2830 C CA . GLU B 1 89 ? -7.43 29.906 8.969 1 97.31 89 GLU B CA 1
ATOM 2831 C C . GLU B 1 89 ? -6.434 30.594 8.039 1 97.31 89 GLU B C 1
ATOM 2833 O O . GLU B 1 89 ? -6.785 30.984 6.922 1 97.31 89 GLU B O 1
ATOM 2838 N N . ASP B 1 90 ? -5.207 30.641 8.492 1 95.69 90 ASP B N 1
ATOM 2839 C CA . ASP B 1 90 ? -4.211 31.312 7.664 1 95.69 90 ASP B CA 1
ATOM 2840 C C . ASP B 1 90 ? -3.535 30.328 6.711 1 95.69 90 ASP B C 1
ATOM 2842 O O . ASP B 1 90 ? -2.566 30.688 6.035 1 95.69 90 ASP B O 1
ATOM 2846 N N . GLY B 1 91 ? -3.98 29.078 6.758 1 94.81 91 GLY B N 1
ATOM 2847 C CA . GLY B 1 91 ? -3.543 28.141 5.734 1 94.81 91 GLY B CA 1
ATOM 2848 C C . GLY B 1 91 ? -2.461 27.203 6.215 1 94.81 91 GLY B C 1
ATOM 2849 O O . GLY B 1 91 ? -1.993 26.344 5.453 1 94.81 91 GLY B O 1
ATOM 2850 N N . ILE B 1 92 ? -2.033 27.297 7.426 1 96.25 92 ILE B N 1
ATOM 2851 C CA . ILE B 1 92 ? -1.033 26.391 7.961 1 96.25 92 ILE B CA 1
ATOM 2852 C C . ILE B 1 92 ? -1.688 25.047 8.297 1 96.25 92 ILE B C 1
ATOM 2854 O O . ILE B 1 92 ? -2.613 24.984 9.109 1 96.25 92 ILE B O 1
ATOM 2858 N N . PHE B 1 93 ? -1.243 24.047 7.609 1 97.44 93 PHE B N 1
ATOM 2859 C CA . PHE B 1 93 ? -1.71 22.688 7.836 1 97.44 93 PHE B CA 1
ATOM 2860 C C . PHE B 1 93 ? -0.807 21.969 8.828 1 97.44 93 PHE B C 1
ATOM 2862 O O . PHE B 1 93 ? 0.402 22.203 8.867 1 97.44 93 PHE B O 1
ATOM 2869 N N . GLY B 1 94 ? -1.445 21.109 9.656 1 97 94 GLY B N 1
ATOM 2870 C CA . GLY B 1 94 ? -0.637 20.375 10.625 1 97 94 GLY B CA 1
ATOM 2871 C C . GLY B 1 94 ? -1.255 19.062 11.039 1 97 94 GLY B C 1
ATOM 2872 O O . GLY B 1 94 ? -2.441 18.828 10.805 1 97 94 GLY B O 1
ATOM 2873 N N . GLU B 1 95 ? -0.428 18.188 11.57 1 97.38 95 GLU B N 1
ATOM 2874 C CA . GLU B 1 95 ? -0.798 16.906 12.172 1 97.38 95 GLU B CA 1
ATOM 2875 C C . GLU B 1 95 ? -0.085 16.703 13.508 1 97.38 95 GLU B C 1
ATOM 2877 O O . GLU B 1 95 ? 1.096 17.016 13.641 1 97.38 95 GLU B O 1
ATOM 2882 N N . TYR B 1 96 ? -0.861 16.188 14.477 1 97.19 96 TYR B N 1
ATOM 2883 C CA . TYR B 1 96 ? -0.21 15.961 15.758 1 97.19 96 TYR B CA 1
ATOM 2884 C C . TYR B 1 96 ? -0.787 14.742 16.453 1 97.19 96 TYR B C 1
ATOM 2886 O O . TYR B 1 96 ? -1.847 14.242 16.078 1 97.19 96 TYR B O 1
ATOM 2894 N N . ALA B 1 97 ? -0.05 14.219 17.391 1 96.12 97 ALA B N 1
ATOM 2895 C CA . ALA B 1 97 ? -0.462 13.141 18.281 1 96.12 97 ALA B CA 1
ATOM 2896 C C . ALA B 1 97 ? -0.126 13.477 19.734 1 96.12 97 ALA B C 1
ATOM 2898 O O . ALA B 1 97 ? 0.842 14.195 20 1 96.12 97 ALA B O 1
ATOM 2899 N N . VAL B 1 98 ? -0.926 13.008 20.594 1 96.44 98 VAL B N 1
ATOM 2900 C CA . VAL B 1 98 ? -0.742 13.242 22.016 1 96.44 98 VAL B CA 1
ATOM 2901 C C . VAL B 1 98 ? -0.336 11.938 22.703 1 96.44 98 VAL B C 1
ATOM 2903 O O . VAL B 1 98 ? -0.989 10.906 22.531 1 96.44 98 VAL B O 1
ATOM 2906 N N . PHE B 1 99 ? 0.742 12.055 23.484 1 94.5 99 PHE B N 1
ATOM 2907 C CA . PHE B 1 99 ? 1.252 10.875 24.188 1 94.5 99 PHE B CA 1
ATOM 2908 C C . PHE B 1 99 ? 1.413 11.156 25.672 1 94.5 99 PHE B C 1
ATOM 2910 O O . PHE B 1 99 ? 1.743 12.273 26.062 1 94.5 99 PHE B O 1
ATOM 2917 N N . GLU B 1 100 ? 1.185 10.07 26.359 1 93.5 100 GLU B N 1
ATOM 2918 C CA . GLU B 1 100 ? 1.798 10.07 27.688 1 93.5 100 GLU B CA 1
ATOM 2919 C C . GLU B 1 100 ? 3.258 9.633 27.625 1 93.5 100 GLU B C 1
ATOM 2921 O O . GLU B 1 100 ? 3.658 8.93 26.688 1 93.5 100 GLU B O 1
ATOM 2926 N N . GLU B 1 101 ? 3.975 10.078 28.594 1 86.75 101 GLU B N 1
ATOM 2927 C CA . GLU B 1 101 ? 5.406 9.789 28.594 1 86.75 101 GLU B CA 1
ATOM 2928 C C . GLU B 1 101 ? 5.664 8.297 28.422 1 86.75 101 GLU B C 1
ATOM 2930 O O . GLU B 1 101 ? 6.551 7.895 27.656 1 86.75 101 GLU B O 1
ATOM 2935 N N . SER B 1 102 ? 4.902 7.457 29.062 1 85.94 102 SER B N 1
ATOM 2936 C CA . SER B 1 102 ? 5.113 6.016 29.094 1 85.94 102 SER B CA 1
ATOM 2937 C C . SER B 1 102 ? 4.852 5.395 27.719 1 85.94 102 SER B C 1
ATOM 2939 O O . SER B 1 102 ? 5.379 4.324 27.406 1 85.94 102 SER B O 1
ATOM 2941 N N . GLU B 1 103 ? 4.062 6.031 26.906 1 87.31 103 GLU B N 1
ATOM 2942 C CA . GLU B 1 103 ? 3.689 5.496 25.609 1 87.31 103 GLU B CA 1
ATOM 2943 C C . GLU B 1 103 ? 4.801 5.707 24.578 1 87.31 103 GLU B C 1
ATOM 2945 O O . GLU B 1 103 ? 4.84 5.035 23.547 1 87.31 103 GLU B O 1
ATOM 2950 N N . LEU B 1 104 ? 5.605 6.672 24.781 1 81.12 104 LEU B N 1
ATOM 2951 C CA . LEU B 1 104 ? 6.648 7 23.828 1 81.12 104 LEU B CA 1
ATOM 2952 C C . LEU B 1 104 ? 7.906 6.18 24.078 1 81.12 104 LEU B C 1
ATOM 2954 O O . LEU B 1 104 ? 8.727 5.992 23.172 1 81.12 104 LEU B O 1
ATOM 2958 N N . ILE B 1 105 ? 8.047 5.738 25.281 1 72.25 105 ILE B N 1
ATOM 2959 C CA . ILE B 1 105 ? 9.25 5.008 25.656 1 72.25 105 ILE B CA 1
ATOM 2960 C C . ILE B 1 105 ? 9.414 3.781 24.766 1 72.25 105 ILE B C 1
ATOM 2962 O O . ILE B 1 105 ? 10.531 3.449 24.359 1 72.25 105 ILE B O 1
ATOM 2966 N N . ASN B 1 106 ? 8.234 3.242 24.344 1 68.12 106 ASN B N 1
ATOM 2967 C CA . ASN B 1 106 ? 8.336 2.018 23.547 1 68.12 106 ASN B CA 1
ATOM 2968 C C . ASN B 1 106 ? 7.945 2.254 22.094 1 68.12 106 ASN B C 1
ATOM 2970 O O . ASN B 1 106 ? 7.793 1.302 21.328 1 68.12 106 ASN B O 1
ATOM 2974 N N . GLY B 1 107 ? 7.875 3.516 21.781 1 71.19 107 GLY B N 1
ATOM 2975 C CA . GLY B 1 107 ? 7.383 3.766 20.438 1 71.19 107 GLY B CA 1
ATOM 2976 C C . GLY B 1 107 ? 8.492 3.936 19.422 1 71.19 107 GLY B C 1
ATOM 2977 O O . GLY B 1 107 ? 9.648 4.172 19.781 1 71.19 107 GLY B O 1
ATOM 2978 N N . SER B 1 108 ? 8.258 3.545 18.141 1 68.88 108 SER B N 1
ATOM 2979 C CA . SER B 1 108 ? 9.148 3.797 17.016 1 68.88 108 SER B CA 1
ATOM 2980 C C . SER B 1 108 ? 8.75 5.066 16.266 1 68.88 108 SER B C 1
ATOM 2982 O O . SER B 1 108 ? 7.676 5.133 15.664 1 68.88 108 SER B O 1
ATOM 2984 N N . TYR B 1 109 ? 9.5 6.078 16.5 1 75.19 109 TYR B N 1
ATOM 2985 C CA . TYR B 1 109 ? 9.281 7.359 15.836 1 75.19 109 TYR B CA 1
ATOM 2986 C C . TYR B 1 109 ? 10.609 8.023 15.492 1 75.19 109 TYR B C 1
ATOM 2988 O O . TYR B 1 109 ? 11.68 7.477 15.773 1 75.19 109 TYR B O 1
ATOM 2996 N N . THR B 1 110 ? 10.531 9.023 14.688 1 77.44 110 THR B N 1
ATOM 2997 C CA . THR B 1 110 ? 11.742 9.758 14.344 1 77.44 110 THR B CA 1
ATOM 2998 C C . THR B 1 110 ? 12.078 10.781 15.422 1 77.44 110 THR B C 1
ATOM 3000 O O . THR B 1 110 ? 11.188 11.289 16.109 1 77.44 110 THR B O 1
ATOM 3003 N N . GLU B 1 111 ? 13.375 10.984 15.445 1 83.56 111 GLU B N 1
ATOM 3004 C CA . GLU B 1 111 ? 13.852 11.992 16.391 1 83.56 111 GLU B CA 1
ATOM 3005 C C . GLU B 1 111 ? 13.156 13.328 16.172 1 83.56 111 GLU B C 1
ATOM 3007 O O . GLU B 1 111 ? 12.961 13.75 15.031 1 83.56 111 GLU B O 1
ATOM 3012 N N . GLY B 1 112 ? 12.742 13.898 17.312 1 90.31 112 GLY B N 1
ATOM 3013 C CA . GLY B 1 112 ? 12.078 15.195 17.25 1 90.31 112 GLY B CA 1
ATOM 3014 C C . GLY B 1 112 ? 12.93 16.328 17.812 1 90.31 112 GLY B C 1
ATOM 3015 O O . GLY B 1 112 ? 13.93 16.078 18.484 1 90.31 112 GLY B O 1
ATOM 3016 N N . ARG B 1 113 ? 12.602 17.453 17.438 1 93.81 113 ARG B N 1
ATOM 3017 C CA . ARG B 1 113 ? 13.188 18.656 18 1 93.81 113 ARG B CA 1
ATOM 3018 C C . ARG B 1 113 ? 12.352 19.188 19.172 1 93.81 113 ARG B C 1
ATOM 3020 O O . ARG B 1 113 ? 11.141 19.375 19.031 1 93.81 113 ARG B O 1
ATOM 3027 N N . VAL B 1 114 ? 13.047 19.406 20.281 1 94.44 114 VAL B N 1
ATOM 3028 C CA . VAL B 1 114 ? 12.344 19.984 21.422 1 94.44 114 VAL B CA 1
ATOM 3029 C C . VAL B 1 114 ? 12.016 21.438 21.156 1 94.44 114 VAL B C 1
ATOM 3031 O O . VAL B 1 114 ? 12.914 22.281 21.078 1 94.44 114 VAL B O 1
ATOM 3034 N N . VAL B 1 115 ? 10.773 21.703 21.031 1 96.19 115 VAL B N 1
ATOM 3035 C CA . VAL B 1 115 ? 10.32 23.062 20.766 1 96.19 115 VAL B CA 1
ATOM 3036 C C . VAL B 1 115 ? 10.016 23.781 22.078 1 96.19 115 VAL B C 1
ATOM 3038 O O . VAL B 1 115 ? 10.32 24.969 22.234 1 96.19 115 VAL B O 1
ATOM 3041 N N . TRP B 1 116 ? 9.414 23.047 22.953 1 96.88 116 TRP B N 1
ATOM 3042 C CA . TRP B 1 116 ? 9.047 23.547 24.266 1 96.88 116 TRP B CA 1
ATOM 3043 C C . TRP B 1 116 ? 9.078 22.422 25.312 1 96.88 116 TRP B C 1
ATOM 3045 O O . TRP B 1 116 ? 8.773 21.281 25 1 96.88 116 TRP B O 1
ATOM 3055 N N . LYS B 1 117 ? 9.438 22.781 26.484 1 96.25 117 LYS B N 1
ATOM 3056 C CA . LYS B 1 117 ? 9.5 21.844 27.609 1 96.25 117 LYS B CA 1
ATOM 3057 C C . LYS B 1 117 ? 9.055 22.5 28.906 1 96.25 117 LYS B C 1
ATOM 3059 O O . LYS B 1 117 ? 9.391 23.656 29.172 1 96.25 117 LYS B O 1
ATOM 3064 N N . ASP B 1 118 ? 8.305 21.75 29.578 1 95.75 118 ASP B N 1
ATOM 3065 C CA . ASP B 1 118 ? 7.98 22.219 30.922 1 95.75 118 ASP B CA 1
ATOM 3066 C C . ASP B 1 118 ? 9.242 22.344 31.781 1 95.75 118 ASP B C 1
ATOM 3068 O O . ASP B 1 118 ? 10.078 21.438 31.797 1 95.75 118 ASP B O 1
ATOM 3072 N N . PRO B 1 119 ? 9.352 23.438 32.469 1 92.62 119 PRO B N 1
ATOM 3073 C CA . PRO B 1 119 ? 10.562 23.656 33.25 1 92.62 119 PRO B CA 1
ATOM 3074 C C . PRO B 1 119 ? 10.836 22.531 34.25 1 92.62 119 PRO B C 1
ATOM 3076 O O . PRO B 1 119 ? 11.992 22.266 34.562 1 92.62 119 PRO B O 1
ATOM 3079 N N . SER B 1 120 ? 9.844 21.891 34.688 1 91 120 SER B N 1
ATOM 3080 C CA . SER B 1 120 ? 10 20.859 35.688 1 91 120 SER B CA 1
ATOM 3081 C C . SER B 1 120 ? 10.312 19.5 35.062 1 91 120 SER B C 1
ATOM 3083 O O . SER B 1 120 ? 10.633 18.547 35.781 1 91 120 SER B O 1
ATOM 3085 N N . TYR B 1 121 ? 10.188 19.484 33.781 1 90.06 121 TYR B N 1
ATOM 3086 C CA . TYR B 1 121 ? 10.375 18.219 33.094 1 90.06 121 TYR B CA 1
ATOM 3087 C C . TYR B 1 121 ? 11.836 18.016 32.719 1 90.06 121 TYR B C 1
ATOM 3089 O O . TYR B 1 121 ? 12.453 18.875 32.094 1 90.06 121 TYR B O 1
ATOM 3097 N N . ASN B 1 122 ? 12.445 16.828 33 1 86.94 122 ASN B N 1
ATOM 3098 C CA . ASN B 1 122 ? 13.883 16.641 32.844 1 86.94 122 ASN B CA 1
ATOM 3099 C C . ASN B 1 122 ? 14.195 15.492 31.891 1 86.94 122 ASN B C 1
ATOM 3101 O O . ASN B 1 122 ? 15.352 15.266 31.531 1 86.94 122 ASN B O 1
ATOM 3105 N N . ASN B 1 123 ? 13.312 14.773 31.406 1 82.69 123 ASN B N 1
ATOM 3106 C CA . ASN B 1 123 ? 13.562 13.617 30.547 1 82.69 123 ASN B CA 1
ATOM 3107 C C . ASN B 1 123 ? 13.5 14 29.078 1 82.69 123 ASN B C 1
ATOM 3109 O O . ASN B 1 123 ? 12.664 13.484 28.328 1 82.69 123 ASN B O 1
ATOM 3113 N N . THR B 1 124 ? 14.469 14.758 28.641 1 79.62 124 THR B N 1
ATOM 3114 C CA . THR B 1 124 ? 14.438 15.227 27.25 1 79.62 124 THR B CA 1
ATOM 3115 C C . THR B 1 124 ? 14.961 14.148 26.312 1 79.62 124 THR B C 1
ATOM 3117 O O . THR B 1 124 ? 14.812 14.266 25.094 1 79.62 124 THR B O 1
ATOM 3120 N N . GLY B 1 125 ? 15.547 13.078 26.891 1 79.81 125 GLY B N 1
ATOM 3121 C CA . GLY B 1 125 ? 16.016 11.961 26.094 1 79.81 125 GLY B CA 1
ATOM 3122 C C . GLY B 1 125 ? 14.906 11.305 25.281 1 79.81 125 GLY B C 1
ATOM 3123 O O . GLY B 1 125 ? 15.18 10.617 24.297 1 79.81 125 GLY B O 1
ATOM 3124 N N . ILE B 1 126 ? 13.68 11.609 25.578 1 79.88 126 ILE B N 1
ATOM 3125 C CA . ILE B 1 126 ? 12.516 11.008 24.938 1 79.88 126 ILE B CA 1
ATOM 3126 C C . ILE B 1 126 ? 12.367 11.547 23.516 1 79.88 126 ILE B C 1
ATOM 3128 O O . ILE B 1 126 ? 11.625 10.984 22.703 1 79.88 126 ILE B O 1
ATOM 3132 N N . SER B 1 127 ? 13.062 12.594 23.281 1 81.81 127 SER B N 1
ATOM 3133 C CA . SER B 1 127 ? 13.031 13.141 21.922 1 81.81 127 SER B CA 1
ATOM 3134 C C . SER B 1 127 ? 13.711 12.203 20.938 1 81.81 127 SER B C 1
ATOM 3136 O O . SER B 1 127 ? 13.531 12.336 19.719 1 81.81 127 SER B O 1
ATOM 3138 N N . LYS B 1 128 ? 14.516 11.211 21.422 1 80.19 128 LYS B N 1
ATOM 3139 C CA . LYS B 1 128 ? 15.18 10.195 20.594 1 80.19 128 LYS B CA 1
ATOM 3140 C C . LYS B 1 128 ? 14.547 8.828 20.828 1 80.19 128 LYS B C 1
ATOM 3142 O O . LYS B 1 128 ? 14.508 8.328 21.953 1 80.19 128 LYS B O 1
ATOM 3147 N N . PRO B 1 129 ? 14.094 8.32 19.734 1 78.25 129 PRO B N 1
ATOM 3148 C CA . PRO B 1 129 ? 13.477 7.004 19.938 1 78.25 129 PRO B CA 1
ATOM 3149 C C . PRO B 1 129 ? 14.484 5.945 20.391 1 78.25 129 PRO B C 1
ATOM 3151 O O . PRO B 1 129 ? 15.641 5.961 19.969 1 78.25 129 PRO B O 1
ATOM 3154 N N . SER B 1 130 ? 14 5.078 21.266 1 75.81 130 SER B N 1
ATOM 3155 C CA . SER B 1 130 ? 14.844 3.994 21.766 1 75.81 130 SER B CA 1
ATOM 3156 C C . SER B 1 130 ? 14.938 2.859 20.75 1 75.81 130 SER B C 1
ATOM 3158 O O . SER B 1 130 ? 15.922 2.121 20.719 1 75.81 130 SER B O 1
ATOM 3160 N N . ASN B 1 131 ? 13.93 2.709 19.969 1 75.94 131 ASN B N 1
ATOM 3161 C CA . ASN B 1 131 ? 13.883 1.652 18.953 1 75.94 131 ASN B CA 1
ATOM 3162 C C . ASN B 1 131 ? 13.898 2.225 17.547 1 75.94 131 ASN B C 1
ATOM 3164 O O . ASN B 1 131 ? 12.938 2.857 17.109 1 75.94 131 ASN B O 1
ATOM 3168 N N . PRO B 1 132 ? 15.055 1.979 16.922 1 75.06 132 PRO B N 1
ATOM 3169 C CA . PRO B 1 132 ? 15.094 2.504 15.555 1 75.06 132 PRO B CA 1
ATOM 3170 C C . PRO B 1 132 ? 14.125 1.781 14.617 1 75.06 132 PRO B C 1
ATOM 3172 O O . PRO B 1 132 ? 13.836 0.6 14.82 1 75.06 132 PRO B O 1
ATOM 3175 N N . MET B 1 133 ? 13.633 2.527 13.742 1 80.56 133 MET B N 1
ATOM 3176 C CA . MET B 1 133 ? 12.75 1.955 12.727 1 80.56 133 MET B CA 1
ATOM 3177 C C . MET B 1 133 ? 13.531 1.048 11.773 1 80.56 133 MET B C 1
ATOM 3179 O O . MET B 1 133 ? 14.656 1.366 11.391 1 80.56 133 MET B O 1
ATOM 3183 N N . PRO B 1 134 ? 12.875 -0.096 11.43 1 81 134 PRO B N 1
ATOM 3184 C CA . PRO B 1 134 ? 13.547 -0.923 10.43 1 81 134 PRO B CA 1
ATOM 3185 C C . PRO B 1 134 ? 13.695 -0.218 9.078 1 81 134 PRO B C 1
ATOM 3187 O O . PRO B 1 134 ? 12.805 0.535 8.672 1 81 134 PRO B O 1
ATOM 3190 N N . SER B 1 135 ? 14.742 -0.51 8.469 1 84 135 SER B N 1
ATOM 3191 C CA . SER B 1 135 ? 15.008 0.119 7.184 1 84 135 SER B CA 1
ATOM 3192 C C . SER B 1 135 ? 14.094 -0.439 6.094 1 84 135 SER B C 1
ATOM 3194 O O . SER B 1 135 ? 13.898 -1.652 6.008 1 84 135 SER B O 1
ATOM 3196 N N . PRO B 1 136 ? 13.617 0.433 5.34 1 88.81 136 PRO B N 1
ATOM 3197 C CA . PRO B 1 136 ? 12.828 -0.036 4.195 1 88.81 136 PRO B CA 1
ATOM 3198 C C . PRO B 1 136 ? 13.703 -0.589 3.072 1 88.81 136 PRO B C 1
ATOM 3200 O O . PRO B 1 136 ? 13.188 -1.1 2.076 1 88.81 136 PRO B O 1
ATOM 3203 N N . LYS B 1 137 ? 15.016 -0.518 3.205 1 93.19 137 LYS B N 1
ATOM 3204 C CA . LYS B 1 137 ? 15.953 -0.995 2.191 1 93.19 137 LYS B CA 1
ATOM 3205 C C . LYS B 1 137 ? 16.266 -2.477 2.385 1 93.19 137 LYS B C 1
ATOM 3207 O O . LYS B 1 137 ? 16.312 -2.965 3.516 1 93.19 137 LYS B O 1
ATOM 3212 N N . LYS B 1 138 ? 16.422 -3.117 1.243 1 95 138 LYS B N 1
ATOM 3213 C CA . LYS B 1 138 ? 16.812 -4.523 1.252 1 95 138 LYS B CA 1
ATOM 3214 C C . LYS B 1 138 ? 18.266 -4.699 0.833 1 95 138 LYS B C 1
ATOM 3216 O O . LYS B 1 138 ? 18.812 -3.863 0.112 1 95 138 LYS B O 1
ATOM 3221 N N . ASP B 1 139 ? 18.844 -5.867 1.194 1 95.19 139 ASP B N 1
ATOM 3222 C CA . ASP B 1 139 ? 20.281 -6.02 1.047 1 95.19 139 ASP B CA 1
ATOM 3223 C C . ASP B 1 139 ? 20.625 -6.93 -0.131 1 95.19 139 ASP B C 1
ATOM 3225 O O . ASP B 1 139 ? 21.797 -7.195 -0.4 1 95.19 139 ASP B O 1
ATOM 3229 N N . SER B 1 140 ? 19.609 -7.453 -0.748 1 97.06 140 SER B N 1
ATOM 3230 C CA . SER B 1 140 ? 19.812 -8.32 -1.905 1 97.06 140 SER B CA 1
ATOM 3231 C C . SER B 1 140 ? 18.75 -8.062 -2.977 1 97.06 140 SER B C 1
ATOM 3233 O O . SER B 1 140 ? 17.578 -7.84 -2.662 1 97.06 140 SER B O 1
ATOM 3235 N N . LEU B 1 141 ? 19.156 -8.203 -4.246 1 98.06 141 LEU B N 1
ATOM 3236 C CA . LEU B 1 141 ? 18.266 -7.941 -5.375 1 98.06 141 LEU B CA 1
ATOM 3237 C C . LEU B 1 141 ? 17.281 -9.086 -5.566 1 98.06 141 LEU B C 1
ATOM 3239 O O . LEU B 1 141 ? 16.188 -8.891 -6.078 1 98.06 141 LEU B O 1
ATOM 3243 N N . ASP B 1 142 ? 17.688 -10.227 -5.184 1 97.69 142 ASP B N 1
ATOM 3244 C CA . ASP B 1 142 ? 17.047 -11.461 -5.625 1 97.69 142 ASP B CA 1
ATOM 3245 C C . ASP B 1 142 ? 15.57 -11.484 -5.215 1 97.69 142 ASP B C 1
ATOM 3247 O O . ASP B 1 142 ? 14.68 -11.555 -6.07 1 97.69 142 ASP B O 1
ATOM 3251 N N . HIS B 1 143 ? 15.32 -11.383 -3.947 1 98.06 143 HIS B N 1
ATOM 3252 C CA . HIS B 1 143 ? 13.945 -11.531 -3.465 1 98.06 143 HIS B CA 1
ATOM 3253 C C . HIS B 1 143 ? 13.07 -10.383 -3.957 1 98.06 143 HIS B C 1
ATOM 3255 O O . HIS B 1 143 ? 12.023 -10.617 -4.562 1 98.06 143 HIS B O 1
ATOM 3261 N N . PRO B 1 144 ? 13.461 -9.133 -3.822 1 98.5 144 PRO B N 1
ATOM 3262 C CA . PRO B 1 144 ? 12.594 -8.031 -4.254 1 98.5 144 PRO B CA 1
ATOM 3263 C C . PRO B 1 144 ? 12.336 -8.039 -5.762 1 98.5 144 PRO B C 1
ATOM 3265 O O . PRO B 1 144 ? 11.211 -7.793 -6.203 1 98.5 144 PRO B O 1
ATOM 3268 N N . LEU B 1 145 ? 13.328 -8.336 -6.555 1 98.75 145 LEU B N 1
ATOM 3269 C CA . LEU B 1 145 ? 13.133 -8.242 -8 1 98.75 145 LEU B CA 1
ATOM 3270 C C . LEU B 1 145 ? 12.336 -9.438 -8.516 1 98.75 145 LEU B C 1
ATOM 3272 O O . LEU B 1 145 ? 11.562 -9.305 -9.469 1 98.75 145 LEU B O 1
ATOM 3276 N N . ASN B 1 146 ? 12.477 -10.594 -7.852 1 98.81 146 ASN B N 1
ATOM 3277 C CA . ASN B 1 146 ? 11.586 -11.695 -8.188 1 98.81 146 ASN B CA 1
ATOM 3278 C C . ASN B 1 146 ? 10.141 -11.398 -7.801 1 98.81 146 ASN B C 1
ATOM 3280 O O . ASN B 1 146 ? 9.211 -11.719 -8.539 1 98.81 146 ASN B O 1
ATOM 3284 N N . GLU B 1 147 ? 9.977 -10.758 -6.68 1 98.75 147 GLU B N 1
ATOM 3285 C CA . GLU B 1 147 ? 8.641 -10.312 -6.297 1 98.75 147 GLU B CA 1
ATOM 3286 C C . GLU B 1 147 ? 8.078 -9.32 -7.305 1 98.75 147 GLU B C 1
ATOM 3288 O O . GLU B 1 147 ? 6.906 -9.391 -7.672 1 98.75 147 GLU B O 1
ATOM 3293 N N . ALA B 1 148 ? 8.898 -8.43 -7.746 1 98.88 148 ALA B N 1
ATOM 3294 C CA . ALA B 1 148 ? 8.469 -7.453 -8.75 1 98.88 148 ALA B CA 1
ATOM 3295 C C . ALA B 1 148 ? 8.023 -8.148 -10.031 1 98.88 148 ALA B C 1
ATOM 3297 O O . ALA B 1 148 ? 6.973 -7.82 -10.586 1 98.88 148 ALA B O 1
ATOM 3298 N N . LEU B 1 149 ? 8.812 -9.102 -10.461 1 98.88 149 LEU B N 1
ATOM 3299 C CA . LEU B 1 149 ? 8.5 -9.828 -11.688 1 98.88 149 LEU B CA 1
ATOM 3300 C C . LEU B 1 149 ? 7.164 -10.555 -11.57 1 98.88 149 LEU B C 1
ATOM 3302 O O . LEU B 1 149 ? 6.34 -10.5 -12.484 1 98.88 149 LEU B O 1
ATOM 3306 N N . THR B 1 150 ? 6.957 -11.188 -10.453 1 98.75 150 THR B N 1
ATOM 3307 C CA . THR B 1 150 ? 5.711 -11.93 -10.281 1 98.75 150 THR B CA 1
ATOM 3308 C C . THR B 1 150 ? 4.539 -10.969 -10.086 1 98.75 150 THR B C 1
ATOM 3310 O O . THR B 1 150 ? 3.406 -11.281 -10.461 1 98.75 150 THR B O 1
ATOM 3313 N N . ASN B 1 151 ? 4.797 -9.789 -9.555 1 98.81 151 ASN B N 1
ATOM 3314 C CA . ASN B 1 151 ? 3.77 -8.75 -9.523 1 98.81 151 ASN B CA 1
ATOM 3315 C C . ASN B 1 151 ? 3.35 -8.336 -10.93 1 98.81 151 ASN B C 1
ATOM 3317 O O . ASN B 1 151 ? 2.166 -8.109 -11.188 1 98.81 151 ASN B O 1
ATOM 3321 N N . LEU B 1 152 ? 4.371 -8.18 -11.82 1 98.88 152 LEU B N 1
ATOM 3322 C CA . LEU B 1 152 ? 4.051 -7.863 -13.203 1 98.88 152 LEU B CA 1
ATOM 3323 C C . LEU B 1 152 ? 3.16 -8.938 -13.82 1 98.88 152 LEU B C 1
ATOM 3325 O O . LEU B 1 152 ? 2.141 -8.625 -14.438 1 98.88 152 LEU B O 1
ATOM 3329 N N . TYR B 1 153 ? 3.545 -10.172 -13.641 1 98.56 153 TYR B N 1
ATOM 3330 C CA . TYR B 1 153 ? 2.809 -11.289 -14.227 1 98.56 153 TYR B CA 1
ATOM 3331 C C . TYR B 1 153 ? 1.365 -11.305 -13.734 1 98.56 153 TYR B C 1
ATOM 3333 O O . TYR B 1 153 ? 0.432 -11.32 -14.547 1 98.56 153 TYR B O 1
ATOM 3341 N N . VAL B 1 154 ? 1.18 -11.266 -12.414 1 97.88 154 VAL B N 1
ATOM 3342 C CA . VAL B 1 154 ? -0.15 -11.32 -11.812 1 97.88 154 VAL B CA 1
ATOM 3343 C C . VAL B 1 154 ? -0.951 -10.086 -12.219 1 97.88 154 VAL B C 1
ATOM 3345 O O . VAL B 1 154 ? -2.123 -10.188 -12.578 1 97.88 154 VAL B O 1
ATOM 3348 N N . GLY B 1 155 ? -0.316 -8.945 -12.141 1 98.31 155 GLY B N 1
ATOM 3349 C CA . GLY B 1 155 ? -0.983 -7.711 -12.516 1 98.31 155 GLY B CA 1
ATOM 3350 C C . GLY B 1 155 ? -1.486 -7.711 -13.945 1 98.31 155 GLY B C 1
ATOM 3351 O O . GLY B 1 155 ? -2.611 -7.281 -14.211 1 98.31 155 GLY B O 1
ATOM 3352 N N . LEU B 1 156 ? -0.666 -8.148 -14.852 1 98.44 156 LEU B N 1
ATOM 3353 C CA . LEU B 1 156 ? -1.061 -8.203 -16.25 1 98.44 156 LEU B CA 1
ATOM 3354 C C . LEU B 1 156 ? -2.213 -9.18 -16.469 1 98.44 156 LEU B C 1
ATOM 3356 O O . LEU B 1 156 ? -3.09 -8.945 -17.297 1 98.44 156 LEU B O 1
ATOM 3360 N N . GLY B 1 157 ? -2.18 -10.32 -15.766 1 97.12 157 GLY B N 1
ATOM 3361 C CA . GLY B 1 157 ? -3.324 -11.219 -15.789 1 97.12 157 GLY B CA 1
ATOM 3362 C C . GLY B 1 157 ? -4.609 -10.555 -15.328 1 97.12 157 GLY B C 1
ATOM 3363 O O . GLY B 1 157 ? -5.664 -10.734 -15.945 1 97.12 157 GLY B O 1
ATOM 3364 N N . ARG B 1 158 ? -4.52 -9.844 -14.234 1 97 158 ARG B N 1
ATOM 3365 C CA . ARG B 1 158 ? -5.68 -9.117 -13.727 1 97 158 ARG B CA 1
ATOM 3366 C C . ARG B 1 158 ? -6.168 -8.086 -14.742 1 97 158 ARG B C 1
ATOM 3368 O O . ARG B 1 158 ? -7.375 -7.93 -14.945 1 97 158 ARG B O 1
ATOM 3375 N N . PHE B 1 159 ? -5.199 -7.402 -15.367 1 97.94 159 PHE B N 1
ATOM 3376 C CA . PHE B 1 159 ? -5.562 -6.43 -16.391 1 97.94 159 PHE B CA 1
ATOM 3377 C C . PHE B 1 159 ? -6.336 -7.098 -17.516 1 97.94 159 PHE B C 1
ATOM 3379 O O . PHE B 1 159 ? -7.355 -6.574 -17.969 1 97.94 159 PHE B O 1
ATOM 3386 N N . ALA B 1 160 ? -5.891 -8.195 -17.953 1 96.5 160 ALA B N 1
ATOM 3387 C CA . ALA B 1 160 ? -6.48 -8.922 -19.078 1 96.5 160 ALA B CA 1
ATOM 3388 C C . ALA B 1 160 ? -7.922 -9.32 -18.766 1 96.5 160 ALA B C 1
ATOM 3390 O O . ALA B 1 160 ? -8.773 -9.344 -19.672 1 96.5 160 ALA B O 1
ATOM 3391 N N . ARG B 1 161 ? -8.25 -9.594 -17.516 1 95 161 ARG B N 1
ATOM 3392 C CA . ARG B 1 161 ? -9.602 -10.031 -17.156 1 95 161 ARG B CA 1
ATOM 3393 C C . ARG B 1 161 ? -10.469 -8.844 -16.766 1 95 161 ARG B C 1
ATOM 3395 O O . ARG B 1 161 ? -11.609 -9.023 -16.312 1 95 161 ARG B O 1
ATOM 3402 N N . GLY B 1 162 ? -9.891 -7.668 -16.766 1 95.81 162 GLY B N 1
ATOM 3403 C CA . GLY B 1 162 ? -10.695 -6.477 -16.562 1 95.81 162 GLY B CA 1
ATOM 3404 C C . GLY B 1 162 ? -10.57 -5.895 -15.164 1 95.81 162 GLY B C 1
ATOM 3405 O O . GLY B 1 162 ? -11.227 -4.906 -14.836 1 95.81 162 GLY B O 1
ATOM 3406 N N . GLU B 1 163 ? -9.758 -6.477 -14.328 1 97.12 163 GLU B N 1
ATOM 3407 C CA . GLU B 1 163 ? -9.484 -5.926 -13.008 1 97.12 163 GLU B CA 1
ATOM 3408 C C . GLU B 1 163 ? -8.375 -4.879 -13.07 1 97.12 163 GLU B C 1
ATOM 3410 O O . GLU B 1 163 ? -7.312 -5.059 -12.469 1 97.12 163 GLU B O 1
ATOM 3415 N N . ARG B 1 164 ? -8.688 -3.793 -13.609 1 97.88 164 ARG B N 1
ATOM 3416 C CA . ARG B 1 164 ? -7.664 -2.84 -14.023 1 97.88 164 ARG B CA 1
ATOM 3417 C C . ARG B 1 164 ? -7.09 -2.098 -12.82 1 97.88 164 ARG B C 1
ATOM 3419 O O . ARG B 1 164 ? -5.891 -1.812 -12.781 1 97.88 164 ARG B O 1
ATOM 3426 N N . LEU B 1 165 ? -7.906 -1.742 -11.875 1 98.69 165 LEU B N 1
ATOM 3427 C CA . LEU B 1 165 ? -7.375 -1.044 -10.711 1 98.69 165 LEU B CA 1
ATOM 3428 C C . LEU B 1 165 ? -6.395 -1.932 -9.945 1 98.69 165 LEU B C 1
ATOM 3430 O O . LEU B 1 165 ? -5.309 -1.487 -9.578 1 98.69 165 LEU B O 1
ATOM 3434 N N . SER B 1 166 ? -6.824 -3.174 -9.711 1 98.38 166 SER B N 1
ATOM 3435 C CA . SER B 1 166 ? -5.93 -4.121 -9.062 1 98.38 166 SER B CA 1
ATOM 3436 C C . SER B 1 166 ? -4.641 -4.305 -9.859 1 98.38 166 SER B C 1
ATOM 3438 O O . SER B 1 166 ? -3.553 -4.363 -9.281 1 98.38 166 SER B O 1
ATOM 3440 N N . ALA B 1 167 ? -4.766 -4.402 -11.156 1 98.56 167 ALA B N 1
ATOM 3441 C CA . ALA B 1 167 ? -3.604 -4.527 -12.039 1 98.56 167 ALA B CA 1
ATOM 3442 C C . ALA B 1 167 ? -2.662 -3.338 -11.875 1 98.56 167 ALA B C 1
ATOM 3444 O O . ALA B 1 167 ? -1.442 -3.51 -11.805 1 98.56 167 ALA B O 1
ATOM 3445 N N . THR B 1 168 ? -3.225 -2.164 -11.812 1 98.81 168 THR B N 1
ATOM 3446 C CA . THR B 1 168 ? 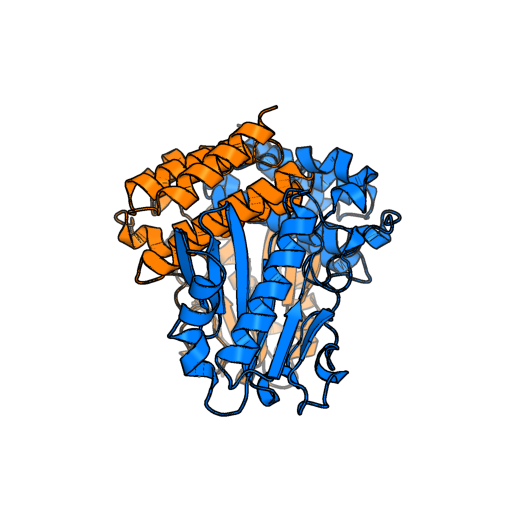-2.436 -0.951 -11.625 1 98.81 168 THR B CA 1
ATOM 3447 C C . THR B 1 168 ? -1.645 -1.013 -10.328 1 98.81 168 THR B C 1
ATOM 3449 O O . THR B 1 168 ? -0.463 -0.663 -10.289 1 98.81 168 THR B O 1
ATOM 3452 N N . ARG B 1 169 ? -2.256 -1.497 -9.242 1 98.56 169 ARG B N 1
ATOM 3453 C CA . ARG B 1 169 ? -1.589 -1.614 -7.949 1 98.56 169 ARG B CA 1
ATOM 3454 C C . ARG B 1 169 ? -0.421 -2.592 -8.023 1 98.56 169 ARG B C 1
ATOM 3456 O O . ARG B 1 169 ? 0.667 -2.305 -7.52 1 98.56 169 ARG B O 1
ATOM 3463 N N . PHE B 1 170 ? -0.632 -3.678 -8.664 1 98.75 170 PHE B N 1
ATOM 3464 C CA . PHE B 1 170 ? 0.39 -4.715 -8.758 1 98.75 170 PHE B CA 1
ATOM 3465 C C . PHE B 1 170 ? 1.584 -4.227 -9.57 1 98.75 170 PHE B C 1
ATOM 3467 O O . PHE B 1 170 ? 2.732 -4.379 -9.148 1 98.75 170 PHE B O 1
ATOM 3474 N N . VAL B 1 171 ? 1.274 -3.623 -10.68 1 98.88 171 VAL B N 1
ATOM 3475 C CA . VAL B 1 171 ? 2.332 -3.283 -11.625 1 98.88 171 VAL B CA 1
ATOM 3476 C C . VAL B 1 171 ? 2.99 -1.968 -11.219 1 98.88 171 VAL B C 1
ATOM 3478 O O . VAL B 1 171 ? 4.211 -1.9 -11.055 1 98.88 171 VAL B O 1
ATOM 3481 N N . GLN B 1 172 ? 2.189 -1.01 -10.945 1 98.88 172 GLN B N 1
ATOM 3482 C CA . GLN B 1 172 ? 2.715 0.339 -10.758 1 98.88 172 GLN B CA 1
ATOM 3483 C C . GLN B 1 172 ? 2.889 0.669 -9.281 1 98.88 172 GLN B C 1
ATOM 3485 O O . GLN B 1 172 ? 3.461 1.704 -8.938 1 98.88 172 GLN B O 1
ATOM 3490 N N . GLY B 1 173 ? 2.391 -0.152 -8.414 1 98.5 173 GLY B N 1
ATOM 3491 C CA . GLY B 1 173 ? 2.574 -0.023 -6.977 1 98.5 173 GLY B CA 1
ATOM 3492 C C . GLY B 1 173 ? 3.562 -1.024 -6.41 1 98.5 173 GLY B C 1
ATOM 3493 O O . GLY B 1 173 ? 4.742 -0.709 -6.238 1 98.5 173 GLY B O 1
ATOM 3494 N N . TYR B 1 174 ? 3.156 -2.244 -6.316 1 98.56 174 TYR B N 1
ATOM 3495 C CA . TYR B 1 174 ? 3.932 -3.277 -5.641 1 98.56 174 TYR B CA 1
ATOM 3496 C C . TYR B 1 174 ? 5.246 -3.539 -6.367 1 98.56 174 TYR B C 1
ATOM 3498 O O . TYR B 1 174 ? 6.305 -3.6 -5.738 1 98.56 174 TYR B O 1
ATOM 3506 N N . ALA B 1 175 ? 5.188 -3.715 -7.637 1 98.88 175 ALA B N 1
ATOM 3507 C CA . ALA B 1 175 ? 6.414 -3.986 -8.383 1 98.88 175 ALA B CA 1
ATOM 3508 C C . ALA B 1 175 ? 7.406 -2.84 -8.242 1 98.88 175 ALA B C 1
ATOM 3510 O O . ALA B 1 175 ? 8.594 -3.064 -7.984 1 98.88 175 ALA B O 1
ATOM 3511 N N . VAL B 1 176 ? 6.922 -1.658 -8.383 1 98.81 176 VAL B N 1
ATOM 3512 C CA . VAL B 1 176 ? 7.777 -0.482 -8.281 1 98.81 176 VAL B CA 1
ATOM 3513 C C . VAL B 1 176 ? 8.359 -0.388 -6.871 1 98.81 176 VAL B C 1
ATOM 3515 O O . VAL B 1 176 ? 9.547 -0.082 -6.703 1 98.81 176 VAL B O 1
ATOM 3518 N N . ASP B 1 177 ? 7.559 -0.677 -5.891 1 98.44 177 ASP B N 1
ATOM 3519 C CA . ASP B 1 177 ? 8.031 -0.639 -4.508 1 98.44 177 ASP B CA 1
ATOM 3520 C C . ASP B 1 177 ? 9.172 -1.625 -4.293 1 98.44 177 ASP B C 1
ATOM 3522 O O . ASP B 1 177 ? 10.109 -1.343 -3.541 1 98.44 177 ASP B O 1
ATOM 3526 N N . ARG B 1 178 ? 9.062 -2.746 -4.898 1 98.62 178 ARG B N 1
ATOM 3527 C CA . ARG B 1 178 ? 10.133 -3.732 -4.785 1 98.62 178 ARG B CA 1
ATOM 3528 C C . ARG B 1 178 ? 11.422 -3.207 -5.398 1 98.62 178 ARG B C 1
ATOM 3530 O O . ARG B 1 178 ? 12.5 -3.381 -4.828 1 98.62 178 ARG B O 1
ATOM 3537 N N . ILE B 1 179 ? 11.32 -2.586 -6.512 1 98.69 179 ILE B N 1
ATOM 3538 C CA . ILE B 1 179 ? 12.484 -2.002 -7.16 1 98.69 179 ILE B CA 1
ATOM 3539 C C . ILE B 1 179 ? 13.086 -0.922 -6.262 1 98.69 179 ILE B C 1
ATOM 3541 O O . ILE B 1 179 ? 14.305 -0.889 -6.047 1 98.69 179 ILE B O 1
ATOM 3545 N N . LEU B 1 180 ? 12.227 -0.099 -5.691 1 98.5 180 LEU B N 1
ATOM 3546 C CA . LEU B 1 180 ? 12.688 0.994 -4.844 1 98.5 180 LEU B CA 1
ATOM 3547 C C . LEU B 1 180 ? 13.469 0.46 -3.648 1 98.5 180 LEU B C 1
ATOM 3549 O O . LEU B 1 180 ? 14.422 1.094 -3.195 1 98.5 180 LEU B O 1
ATOM 3553 N N . SER B 1 181 ? 13.109 -0.653 -3.184 1 98.19 181 SER B N 1
ATOM 3554 C CA . SER B 1 181 ? 13.719 -1.206 -1.978 1 98.19 181 SER B CA 1
ATOM 3555 C C . SER B 1 181 ? 15.164 -1.618 -2.227 1 98.19 181 SER B C 1
ATOM 3557 O O . SER B 1 181 ? 15.938 -1.784 -1.282 1 98.19 181 SER B O 1
ATOM 3559 N N . VAL B 1 182 ? 15.57 -1.747 -3.496 1 98.5 182 VAL B N 1
ATOM 3560 C CA . VAL B 1 182 ? 16.922 -2.213 -3.777 1 98.5 182 VAL B CA 1
ATOM 3561 C C . VAL B 1 182 ? 17.641 -1.215 -4.691 1 98.5 182 VAL B C 1
ATOM 3563 O O . VAL B 1 182 ? 18.703 -1.511 -5.23 1 98.5 182 VAL B O 1
ATOM 3566 N N . LEU B 1 183 ? 17.078 -0.103 -4.941 1 97.94 183 LEU B N 1
ATOM 3567 C CA . LEU B 1 183 ? 17.641 0.883 -5.855 1 97.94 183 LEU B CA 1
ATOM 3568 C C . LEU B 1 183 ? 19.047 1.287 -5.422 1 97.94 183 LEU B C 1
ATOM 3570 O O . LEU B 1 183 ? 19.906 1.547 -6.262 1 97.94 183 LEU B O 1
ATOM 3574 N N . HIS B 1 184 ? 19.266 1.276 -4.09 1 97.5 184 HIS B N 1
ATOM 3575 C CA . HIS B 1 184 ? 20.547 1.672 -3.537 1 97.5 184 HIS B CA 1
ATOM 3576 C C . HIS B 1 184 ? 21.641 0.679 -3.922 1 97.5 184 HIS B C 1
ATOM 3578 O O . HIS B 1 184 ? 22.828 0.988 -3.82 1 97.5 184 HIS B O 1
ATOM 3584 N N . LEU B 1 185 ? 21.281 -0.496 -4.363 1 98 185 LEU B N 1
ATOM 3585 C CA . LEU B 1 185 ? 22.219 -1.503 -4.824 1 98 185 LEU B CA 1
ATOM 3586 C C . LEU B 1 185 ? 22.5 -1.353 -6.316 1 98 185 LEU B C 1
ATOM 3588 O O . LEU B 1 185 ? 23.438 -1.94 -6.844 1 98 185 LEU B O 1
ATOM 3592 N N . ILE B 1 186 ? 21.688 -0.629 -6.969 1 97.5 186 ILE B N 1
ATOM 3593 C CA . ILE B 1 186 ? 21.719 -0.523 -8.422 1 97.5 186 ILE B CA 1
ATOM 3594 C C . ILE B 1 186 ? 22.375 0.795 -8.828 1 97.5 186 ILE B C 1
ATOM 3596 O O . ILE B 1 186 ? 23.141 0.847 -9.797 1 97.5 186 ILE B O 1
ATOM 3600 N N . GLU B 1 187 ? 21.984 1.823 -8.109 1 95.62 187 GLU B N 1
ATOM 3601 C CA . GLU B 1 187 ? 22.516 3.16 -8.383 1 95.62 187 GLU B CA 1
ATOM 3602 C C . GLU B 1 187 ? 22.938 3.859 -7.094 1 95.62 187 GLU B C 1
ATOM 3604 O O . GLU B 1 187 ? 22.406 3.57 -6.02 1 95.62 187 GLU B O 1
ATOM 3609 N N . GLN B 1 188 ? 23.922 4.805 -7.285 1 96.69 188 GLN B N 1
ATOM 3610 C CA . GLN B 1 188 ? 24.391 5.582 -6.145 1 96.69 188 GLN B CA 1
ATOM 3611 C C . GLN B 1 188 ? 23.328 6.551 -5.66 1 96.69 188 GLN B C 1
ATOM 3613 O O . GLN B 1 188 ? 22.766 7.32 -6.449 1 96.69 188 GLN B O 1
ATOM 3618 N N . GLU B 1 189 ? 23.078 6.453 -4.441 1 96.88 189 GLU B N 1
ATOM 3619 C CA . GLU B 1 189 ? 22.094 7.34 -3.824 1 96.88 189 GLU B CA 1
ATOM 3620 C C . GLU B 1 189 ? 22.703 8.703 -3.51 1 96.88 189 GLU B C 1
ATOM 3622 O O . GLU B 1 189 ? 23.797 8.789 -2.939 1 96.88 189 GLU B O 1
ATOM 3627 N N . VAL B 1 190 ? 22.016 9.75 -3.902 1 97.31 190 VAL B N 1
ATOM 3628 C CA . VAL B 1 190 ? 22.359 11.094 -3.467 1 97.31 190 VAL B CA 1
ATOM 3629 C C . VAL B 1 190 ? 21.875 11.32 -2.037 1 97.31 190 VAL B C 1
ATOM 3631 O O . VAL B 1 190 ? 20.734 10.992 -1.703 1 97.31 190 VAL B O 1
ATOM 3634 N N . ASP B 1 191 ? 22.734 11.852 -1.234 1 93.62 191 ASP B N 1
ATOM 3635 C CA . ASP B 1 191 ? 22.344 12.148 0.14 1 93.62 191 ASP B CA 1
ATOM 3636 C C . ASP B 1 191 ? 21.406 13.352 0.192 1 93.62 191 ASP B C 1
ATOM 3638 O O . ASP B 1 191 ? 21.844 14.5 0.128 1 93.62 191 ASP B O 1
ATOM 3642 N N . TYR B 1 192 ? 20.203 13.078 0.253 1 94.56 192 TYR B N 1
ATOM 3643 C CA . TYR B 1 192 ? 19.172 14.109 0.279 1 94.56 192 TYR B CA 1
ATOM 3644 C C . TYR B 1 192 ? 17.984 13.688 1.134 1 94.56 192 TYR B C 1
ATOM 3646 O O . TYR B 1 192 ? 16.891 13.477 0.618 1 94.56 192 TYR B O 1
ATOM 3654 N N . PHE B 1 193 ? 18.203 13.547 2.48 1 91.38 193 PHE B N 1
ATOM 3655 C CA . PHE B 1 193 ? 17.234 13.336 3.551 1 91.38 193 PHE B CA 1
ATOM 3656 C C . PHE B 1 193 ? 16.391 12.094 3.285 1 91.38 193 PHE B C 1
ATOM 3658 O O . PHE B 1 193 ? 15.172 12.18 3.135 1 91.38 193 PHE B O 1
ATOM 3665 N N . PRO B 1 194 ? 16.984 10.922 3.26 1 90.94 194 PRO B N 1
ATOM 3666 C CA . PRO B 1 194 ? 16.188 9.703 3.129 1 90.94 194 PRO B CA 1
ATOM 3667 C C . PRO B 1 194 ? 15.094 9.602 4.188 1 90.94 194 PRO B C 1
ATOM 3669 O O . PRO B 1 194 ? 15.281 10.055 5.32 1 90.94 194 PRO B O 1
ATOM 3672 N N . ASP B 1 195 ? 13.977 9.047 3.781 1 89.88 195 ASP B N 1
ATOM 3673 C CA . ASP B 1 195 ? 12.852 8.875 4.691 1 89.88 195 ASP B CA 1
ATOM 3674 C C . ASP B 1 195 ? 12.797 7.453 5.234 1 89.88 195 ASP B C 1
ATOM 3676 O O . ASP B 1 195 ? 12.688 6.492 4.465 1 89.88 195 ASP B O 1
ATOM 3680 N N . PRO B 1 196 ? 12.797 7.344 6.504 1 86.38 196 PRO B N 1
ATOM 3681 C CA . PRO B 1 196 ? 12.773 6 7.082 1 86.38 196 PRO B CA 1
ATOM 3682 C C . PRO B 1 196 ? 11.43 5.301 6.906 1 86.38 196 PRO B C 1
ATOM 3684 O O . PRO B 1 196 ? 11.328 4.086 7.102 1 86.38 196 PRO B O 1
ATOM 3687 N N . PHE B 1 197 ? 10.43 5.996 6.52 1 86.44 197 PHE B N 1
ATOM 3688 C CA . PHE B 1 197 ? 9.086 5.434 6.449 1 86.44 197 PHE B CA 1
ATOM 3689 C C . PHE B 1 197 ? 8.781 4.941 5.039 1 86.44 197 PHE B C 1
ATOM 3691 O O . PHE B 1 197 ? 7.809 4.211 4.828 1 86.44 197 PHE B O 1
ATOM 3698 N N . GLY B 1 198 ? 9.539 5.355 4.125 1 91.88 198 GLY B N 1
ATOM 3699 C CA . GLY B 1 198 ? 9.234 4.934 2.768 1 91.88 198 GLY B CA 1
ATOM 3700 C C . GLY B 1 198 ? 10.312 5.328 1.77 1 91.88 198 GLY B C 1
ATOM 3701 O O . GLY B 1 198 ? 10.828 6.445 1.818 1 91.88 198 GLY B O 1
ATOM 3702 N N . ASN B 1 199 ? 10.5 4.496 0.775 1 95.56 199 ASN B N 1
ATOM 3703 C CA . ASN B 1 199 ? 11.562 4.676 -0.209 1 95.56 199 ASN B CA 1
ATOM 3704 C C . ASN B 1 199 ? 11.164 5.668 -1.296 1 95.56 199 ASN B C 1
ATOM 3706 O O . ASN B 1 199 ? 12.016 6.176 -2.025 1 95.56 199 ASN B O 1
ATOM 3710 N N . GLU B 1 200 ? 9.891 5.887 -1.38 1 96.88 200 GLU B N 1
ATOM 3711 C CA . GLU B 1 200 ? 9.406 6.73 -2.469 1 96.88 200 GLU B CA 1
ATOM 3712 C C . GLU B 1 200 ? 9.617 8.211 -2.154 1 96.88 200 GLU B C 1
ATOM 3714 O O . GLU B 1 200 ? 9.539 9.055 -3.047 1 96.88 200 GLU B O 1
ATOM 3719 N N . ARG B 1 201 ? 9.859 8.469 -0.872 1 96.06 201 ARG B N 1
ATOM 3720 C CA . ARG B 1 201 ? 10 9.867 -0.467 1 96.06 201 ARG B CA 1
ATOM 3721 C C . ARG B 1 201 ? 11.281 10.469 -1.033 1 96.06 201 ARG B C 1
ATOM 3723 O O . ARG B 1 201 ? 12.359 9.891 -0.891 1 96.06 201 ARG B O 1
ATOM 3730 N N . ARG B 1 202 ? 11.141 11.57 -1.76 1 97.19 202 ARG B N 1
ATOM 3731 C CA . ARG B 1 202 ? 12.227 12.344 -2.352 1 97.19 202 ARG B CA 1
ATOM 3732 C C . ARG B 1 202 ? 13.062 11.477 -3.295 1 97.19 202 ARG B C 1
ATOM 3734 O O . ARG B 1 202 ? 14.266 11.695 -3.441 1 97.19 202 ARG B O 1
ATOM 3741 N N . LEU B 1 203 ? 12.43 10.508 -3.855 1 97.94 203 LEU B N 1
ATOM 3742 C CA . LEU B 1 203 ? 13.086 9.602 -4.793 1 97.94 203 LEU B CA 1
ATOM 3743 C C . LEU B 1 203 ? 13.805 10.383 -5.883 1 97.94 203 LEU B C 1
ATOM 3745 O O . LEU B 1 203 ? 14.953 10.07 -6.219 1 97.94 203 LEU B O 1
ATOM 3749 N N . GLU B 1 204 ? 13.227 11.398 -6.395 1 98.44 204 GLU B N 1
ATOM 3750 C CA . GLU B 1 204 ? 13.695 12.133 -7.566 1 98.44 204 GLU B CA 1
ATOM 3751 C C . GLU B 1 204 ? 15.047 12.797 -7.297 1 98.44 204 GLU B C 1
ATOM 3753 O O . GLU B 1 204 ? 15.891 12.883 -8.188 1 98.44 204 GLU B O 1
ATOM 3758 N N . LYS B 1 205 ? 15.211 13.227 -6.059 1 97.5 205 LYS B N 1
ATOM 3759 C CA . LYS B 1 205 ? 16.484 13.844 -5.691 1 97.5 205 LYS B CA 1
ATOM 3760 C C . LYS B 1 205 ? 17.5 12.789 -5.266 1 97.5 205 LYS B C 1
ATOM 3762 O O . LYS B 1 205 ? 18.703 12.914 -5.547 1 97.5 205 LYS B O 1
ATOM 3767 N N . ARG B 1 206 ? 17.031 11.75 -4.703 1 97.94 206 ARG B N 1
ATOM 3768 C CA . ARG B 1 206 ? 17.922 10.734 -4.156 1 97.94 206 ARG B CA 1
ATOM 3769 C C . ARG B 1 206 ? 18.453 9.82 -5.254 1 97.94 206 ARG B C 1
ATOM 3771 O O . ARG B 1 206 ? 19.578 9.328 -5.164 1 97.94 206 ARG B O 1
ATOM 3778 N N . TYR B 1 207 ? 17.656 9.562 -6.297 1 98.25 207 TYR B N 1
ATOM 3779 C CA . TYR B 1 207 ? 18.031 8.711 -7.422 1 98.25 207 TYR B CA 1
ATOM 3780 C C . TYR B 1 207 ? 17.672 9.375 -8.75 1 98.25 207 TYR B C 1
ATOM 3782 O O . TYR B 1 207 ? 16.781 8.906 -9.469 1 98.25 207 TYR B O 1
ATOM 3790 N N . PRO B 1 208 ? 18.438 10.352 -9.141 1 97.69 208 PRO B N 1
ATOM 3791 C CA . PRO B 1 208 ? 18.078 11.148 -10.32 1 97.69 208 PRO B CA 1
ATOM 3792 C C . PRO B 1 208 ? 18.062 10.336 -11.609 1 97.69 208 PRO B C 1
ATOM 3794 O O . PRO B 1 208 ? 17.25 10.602 -12.5 1 97.69 208 PRO B O 1
ATOM 3797 N N . ARG B 1 209 ? 18.906 9.359 -11.742 1 97.31 209 ARG B N 1
ATOM 3798 C CA . ARG B 1 209 ? 18.922 8.547 -12.953 1 97.31 209 ARG B CA 1
ATOM 3799 C C . ARG B 1 209 ? 17.656 7.707 -13.055 1 97.31 209 ARG B C 1
ATOM 3801 O O . ARG B 1 209 ? 17 7.672 -14.109 1 97.31 209 ARG B O 1
ATOM 3808 N N . PHE B 1 210 ? 17.312 7.059 -12 1 97.94 210 PHE B N 1
ATOM 3809 C CA . PHE B 1 210 ? 16.078 6.27 -11.992 1 97.94 210 PHE B CA 1
ATOM 3810 C C . PHE B 1 210 ? 14.859 7.16 -12.211 1 97.94 210 PHE B C 1
ATOM 3812 O O . PHE B 1 210 ? 13.906 6.758 -12.875 1 97.94 210 PHE B O 1
ATOM 3819 N N . ALA B 1 211 ? 14.922 8.344 -11.641 1 97.56 211 ALA B N 1
ATOM 3820 C CA . ALA B 1 211 ? 13.812 9.289 -11.734 1 97.56 211 ALA B CA 1
ATOM 3821 C C . ALA B 1 211 ? 13.484 9.609 -13.188 1 97.56 211 ALA B C 1
ATOM 3823 O O . ALA B 1 211 ? 12.336 9.922 -13.508 1 97.56 211 ALA B O 1
ATOM 3824 N N . GLU B 1 212 ? 14.414 9.484 -14.047 1 97.19 212 GLU B N 1
ATOM 3825 C CA . GLU B 1 212 ? 14.203 9.766 -15.469 1 97.19 212 GLU B CA 1
ATOM 3826 C C . GLU B 1 212 ? 13.32 8.703 -16.109 1 97.19 212 GLU B C 1
ATOM 3828 O O . GLU B 1 212 ? 12.734 8.93 -17.172 1 97.19 212 GLU B O 1
ATOM 3833 N N . MET B 1 213 ? 13.18 7.613 -15.469 1 97.81 213 MET B N 1
ATOM 3834 C CA . MET B 1 213 ? 12.492 6.488 -16.094 1 97.81 213 MET B CA 1
ATOM 3835 C C . MET B 1 213 ? 11.156 6.215 -15.422 1 97.81 213 MET B C 1
ATOM 3837 O O . MET B 1 213 ? 10.312 5.508 -15.969 1 97.81 213 MET B O 1
ATOM 3841 N N . ILE B 1 214 ? 10.953 6.77 -14.258 1 98.31 214 ILE B N 1
ATOM 3842 C CA . ILE B 1 214 ? 9.852 6.355 -13.383 1 98.31 214 ILE B CA 1
ATOM 3843 C C . ILE B 1 214 ? 8.516 6.746 -14.016 1 98.31 214 ILE B C 1
ATOM 3845 O O . ILE B 1 214 ? 7.52 6.039 -13.867 1 98.31 214 ILE B O 1
ATOM 3849 N N . ALA B 1 215 ? 8.492 7.805 -14.75 1 98.25 215 ALA B N 1
ATOM 3850 C CA . ALA B 1 215 ? 7.258 8.25 -15.391 1 98.25 215 ALA B CA 1
ATOM 3851 C C . ALA B 1 215 ? 6.715 7.184 -16.328 1 98.25 215 ALA B C 1
ATOM 3853 O O . ALA B 1 215 ? 5.5 6.996 -16.438 1 98.25 215 ALA B O 1
ATOM 3854 N N . ASP B 1 216 ? 7.586 6.473 -16.969 1 98.5 216 ASP B N 1
ATOM 3855 C CA . ASP B 1 216 ? 7.203 5.43 -17.906 1 98.5 216 ASP B CA 1
ATOM 3856 C C . ASP B 1 216 ? 6.773 4.156 -17.188 1 98.5 216 ASP B C 1
ATOM 3858 O O . ASP B 1 216 ? 6.164 3.268 -17.781 1 98.5 216 ASP B O 1
ATOM 3862 N N . MET B 1 217 ? 7.062 4.027 -15.945 1 98.81 217 MET B N 1
ATOM 3863 C CA . MET B 1 217 ? 6.703 2.854 -15.156 1 98.81 217 MET B CA 1
ATOM 3864 C C . MET B 1 217 ? 5.355 3.053 -14.469 1 98.81 217 MET B C 1
ATOM 3866 O O . MET B 1 217 ? 4.719 2.084 -14.047 1 98.81 217 MET B O 1
ATOM 3870 N N . VAL B 1 218 ? 4.984 4.281 -14.258 1 98.88 218 VAL B N 1
ATOM 3871 C CA . VAL B 1 218 ? 3.76 4.645 -13.555 1 98.88 218 VAL B CA 1
ATOM 3872 C C . VAL B 1 218 ? 2.887 5.516 -14.453 1 98.88 218 VAL B C 1
ATOM 3874 O O . VAL B 1 218 ? 2.814 6.734 -14.266 1 98.88 218 VAL B O 1
ATOM 3877 N N . GLN B 1 219 ? 2.154 4.855 -15.352 1 98.69 219 GLN B N 1
ATOM 3878 C CA . GLN B 1 219 ? 1.497 5.586 -16.438 1 98.69 219 GLN B CA 1
ATOM 3879 C C . GLN B 1 219 ? -0.009 5.672 -16.203 1 98.69 219 GLN B C 1
ATOM 3881 O O . GLN B 1 219 ? -0.727 6.297 -16.984 1 98.69 219 GLN B O 1
ATOM 3886 N N . GLY B 1 220 ? -0.453 5.023 -15.125 1 98.62 220 GLY B N 1
ATOM 3887 C CA . GLY B 1 220 ? -1.852 5.199 -14.773 1 98.62 220 GLY B CA 1
ATOM 3888 C C . GLY B 1 220 ? -2.719 4.016 -15.164 1 98.62 220 GLY B C 1
ATOM 3889 O O . GLY B 1 220 ? -2.23 3.049 -15.75 1 98.62 220 GLY B O 1
ATOM 3890 N N . TYR B 1 221 ? -3.953 4.121 -14.891 1 98.5 221 TYR B N 1
ATOM 3891 C CA . TYR B 1 221 ? -5 3.105 -14.922 1 98.5 221 TYR B CA 1
ATOM 3892 C C . TYR B 1 221 ? -5.129 2.496 -16.312 1 98.5 221 TYR B C 1
ATOM 3894 O O . TYR B 1 221 ? -5.336 1.289 -16.453 1 98.5 221 TYR B O 1
ATOM 3902 N N . ASP B 1 222 ? -4.918 3.264 -17.328 1 97.06 222 ASP B N 1
ATOM 3903 C CA . ASP B 1 222 ? -5.223 2.816 -18.688 1 97.06 222 ASP B CA 1
ATOM 3904 C C . ASP B 1 222 ? -3.961 2.34 -19.406 1 97.06 222 ASP B C 1
ATOM 3906 O O . ASP B 1 222 ? -4.023 1.887 -20.547 1 97.06 222 ASP B O 1
ATOM 3910 N N . HIS B 1 223 ? -2.861 2.377 -18.734 1 98.06 223 HIS B N 1
ATOM 3911 C CA . HIS B 1 223 ? -1.607 2.078 -19.406 1 98.06 223 HIS B CA 1
ATOM 3912 C C . HIS B 1 223 ? -0.777 1.069 -18.625 1 98.06 223 HIS B C 1
ATOM 3914 O O . HIS B 1 223 ? 0.443 1.21 -18.516 1 98.06 223 HIS B O 1
ATOM 3920 N N . VAL B 1 224 ? -1.429 0.085 -18.078 1 98.56 224 VAL B N 1
ATOM 3921 C CA . VAL B 1 224 ? -0.792 -0.899 -17.203 1 98.56 224 VAL B CA 1
ATOM 3922 C C . VAL B 1 224 ? 0.174 -1.758 -18.016 1 98.56 224 VAL B C 1
ATOM 3924 O O . VAL B 1 224 ? 1.325 -1.953 -17.625 1 98.56 224 VAL B O 1
ATOM 3927 N N . PRO B 1 225 ? -0.191 -2.275 -19.234 1 98.69 225 PRO B N 1
ATOM 3928 C CA . PRO B 1 225 ? 0.75 -3.109 -19.984 1 98.69 225 PRO B CA 1
ATOM 3929 C C . PRO B 1 225 ? 2.018 -2.357 -20.391 1 98.69 225 PRO B C 1
ATOM 3931 O O . PRO B 1 225 ? 3.117 -2.91 -20.312 1 98.69 225 PRO B O 1
ATOM 3934 N N . GLU B 1 226 ? 1.834 -1.107 -20.812 1 98.5 226 GLU B N 1
ATOM 3935 C CA . GLU B 1 226 ? 2.992 -0.294 -21.172 1 98.5 226 GLU B CA 1
ATOM 3936 C C . GLU B 1 226 ? 3.926 -0.112 -19.969 1 98.5 226 GLU B C 1
ATOM 3938 O O . GLU B 1 226 ? 5.145 -0.221 -20.109 1 98.5 226 GLU B O 1
ATOM 3943 N N . SER B 1 227 ? 3.342 0.171 -18.828 1 98.81 227 SER B N 1
ATOM 3944 C CA . SER B 1 227 ? 4.129 0.311 -17.609 1 98.81 227 SER B CA 1
ATOM 3945 C C . SER B 1 227 ? 4.867 -0.98 -17.281 1 98.81 227 SER B C 1
ATOM 3947 O O . SER B 1 227 ? 6.047 -0.953 -16.922 1 98.81 227 SER B O 1
ATOM 3949 N N . ALA B 1 228 ? 4.168 -2.08 -17.391 1 98.88 228 ALA B N 1
ATOM 3950 C CA . ALA B 1 228 ? 4.75 -3.381 -17.078 1 98.88 228 ALA B CA 1
ATOM 3951 C C . ALA B 1 228 ? 5.973 -3.666 -17.938 1 98.88 228 ALA B C 1
ATOM 3953 O O . ALA B 1 228 ? 6.992 -4.148 -17.453 1 98.88 228 ALA B O 1
ATOM 3954 N N . LEU B 1 229 ? 5.859 -3.338 -19.203 1 98.81 229 LEU B N 1
ATOM 3955 C CA . LEU B 1 229 ? 6.957 -3.602 -20.125 1 98.81 229 LEU B CA 1
ATOM 3956 C C . LEU B 1 229 ? 8.164 -2.729 -19.797 1 98.81 229 LEU B C 1
ATOM 3958 O O . LEU B 1 229 ? 9.305 -3.178 -19.891 1 98.81 229 LEU B O 1
ATOM 3962 N N . ARG B 1 230 ? 7.926 -1.529 -19.438 1 98.75 230 ARG B N 1
ATOM 3963 C CA . ARG B 1 230 ? 9.023 -0.652 -19.031 1 98.75 230 ARG B CA 1
ATOM 3964 C C . ARG B 1 230 ? 9.711 -1.171 -17.781 1 98.75 230 ARG B C 1
ATOM 3966 O O . ARG B 1 230 ? 10.938 -1.139 -17.688 1 98.75 230 ARG B O 1
ATOM 3973 N N . ILE B 1 231 ? 8.898 -1.61 -16.844 1 98.88 231 ILE B N 1
ATOM 39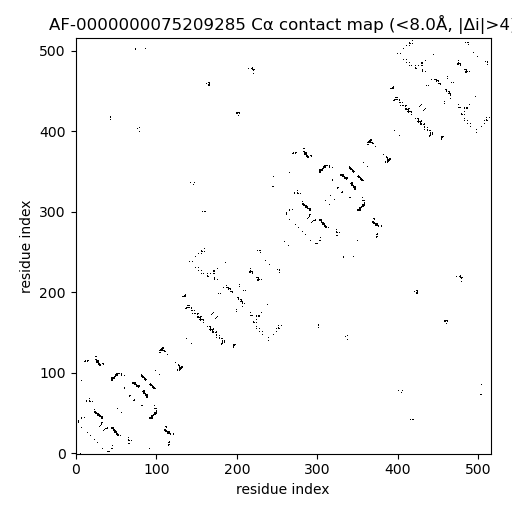74 C CA . ILE B 1 231 ? 9.445 -2.141 -15.594 1 98.88 231 ILE B CA 1
ATOM 3975 C C . ILE B 1 231 ? 10.25 -3.404 -15.883 1 98.88 231 ILE B C 1
ATOM 3977 O O . ILE B 1 231 ? 11.359 -3.566 -15.367 1 98.88 231 ILE B O 1
ATOM 3981 N N . LEU B 1 232 ? 9.68 -4.266 -16.703 1 98.88 232 LEU B N 1
ATOM 3982 C CA . LEU B 1 232 ? 10.391 -5.484 -17.062 1 98.88 232 LEU B CA 1
ATOM 3983 C C . LEU B 1 232 ? 11.734 -5.16 -17.703 1 98.88 232 LEU B C 1
ATOM 3985 O O . LEU B 1 232 ? 12.75 -5.754 -17.344 1 98.88 232 LEU B O 1
ATOM 3989 N N . SER B 1 233 ? 11.734 -4.262 -18.625 1 98.75 233 SER B N 1
ATOM 3990 C CA . SER B 1 233 ? 12.969 -3.869 -19.297 1 98.75 233 SER B CA 1
ATOM 3991 C C . SER B 1 233 ? 14.008 -3.373 -18.312 1 98.75 233 SER B C 1
ATOM 3993 O O . SER B 1 233 ? 15.188 -3.725 -18.406 1 98.75 233 SER B O 1
ATOM 3995 N N . PHE B 1 234 ? 13.609 -2.604 -17.422 1 98.75 234 PHE B N 1
ATOM 3996 C CA . PHE B 1 234 ? 14.531 -2.107 -16.406 1 98.75 234 PHE B CA 1
ATOM 3997 C C . PHE B 1 234 ? 15.125 -3.258 -15.602 1 98.75 234 PHE B C 1
ATOM 3999 O O . PHE B 1 234 ? 16.328 -3.316 -15.391 1 98.75 234 PHE B O 1
ATOM 4006 N N . ILE B 1 235 ? 14.234 -4.148 -15.094 1 98.88 235 ILE B N 1
ATOM 4007 C CA . ILE B 1 235 ? 14.695 -5.258 -14.266 1 98.88 235 ILE B CA 1
ATOM 4008 C C . ILE B 1 235 ? 15.672 -6.121 -15.062 1 98.88 235 ILE B C 1
ATOM 4010 O O . ILE B 1 235 ? 16.688 -6.566 -14.523 1 98.88 235 ILE B O 1
ATOM 4014 N N . GLU B 1 236 ? 15.398 -6.32 -16.328 1 98.75 236 GLU B N 1
ATOM 4015 C CA . GLU B 1 236 ? 16.25 -7.141 -17.188 1 98.75 236 GLU B CA 1
ATOM 4016 C C . GLU B 1 236 ? 17.641 -6.52 -17.328 1 98.75 236 GLU B C 1
ATOM 4018 O O . GLU B 1 236 ? 18.625 -7.227 -17.578 1 98.75 236 GLU B O 1
ATOM 4023 N N . GLU B 1 237 ? 17.734 -5.281 -17.188 1 97.94 237 GLU B N 1
ATOM 4024 C CA . GLU B 1 237 ? 19.016 -4.586 -17.297 1 97.94 237 GLU B CA 1
ATOM 4025 C C . GLU B 1 237 ? 19.875 -4.801 -16.062 1 97.94 237 GLU B C 1
ATOM 4027 O O . GLU B 1 237 ? 21.094 -4.746 -16.125 1 97.94 237 GLU B O 1
ATOM 4032 N N . VAL B 1 238 ? 19.297 -5.082 -14.969 1 97.81 238 VAL B N 1
ATOM 4033 C CA . VAL B 1 238 ? 20.078 -5.016 -13.742 1 97.81 238 VAL B CA 1
ATOM 4034 C C . VAL B 1 238 ? 20.062 -6.375 -13.039 1 97.81 238 VAL B C 1
ATOM 4036 O O . VAL B 1 238 ? 20.75 -6.574 -12.039 1 97.81 238 VAL B O 1
ATOM 4039 N N . TYR B 1 239 ? 19.328 -7.277 -13.5 1 97.88 239 TYR B N 1
ATOM 4040 C CA . TYR B 1 239 ? 19.109 -8.578 -12.867 1 97.88 239 TYR B CA 1
ATOM 4041 C C . TYR B 1 239 ? 18.922 -9.672 -13.914 1 97.88 239 TYR B C 1
ATOM 4043 O O . TYR B 1 239 ? 18.297 -9.445 -14.953 1 97.88 239 TYR B O 1
ATOM 4051 N N . PRO B 1 240 ? 19.516 -10.844 -13.727 1 98.19 240 PRO B N 1
ATOM 4052 C CA . PRO B 1 240 ? 19.312 -11.953 -14.664 1 98.19 240 PRO B CA 1
ATOM 4053 C C . PRO B 1 240 ? 17.938 -12.594 -14.547 1 98.19 240 PRO B C 1
ATOM 4055 O O . PRO B 1 240 ? 17.781 -13.633 -13.898 1 98.19 240 PRO B O 1
ATOM 4058 N N . VAL B 1 241 ? 17 -12.07 -15.188 1 98.38 241 VAL B N 1
ATOM 4059 C CA . VAL B 1 241 ? 15.602 -12.477 -15.117 1 98.38 241 VAL B CA 1
ATOM 4060 C C . VAL B 1 241 ? 15.43 -13.844 -15.773 1 98.38 241 VAL B C 1
ATOM 4062 O O . VAL B 1 241 ? 16 -14.109 -16.828 1 98.38 241 VAL B O 1
ATOM 4065 N N . ASN B 1 242 ? 14.656 -14.719 -15.141 1 98.44 242 ASN B N 1
ATOM 4066 C CA . ASN B 1 242 ? 14.312 -16 -15.758 1 98.44 242 ASN B CA 1
ATOM 4067 C C . ASN B 1 242 ? 13.68 -15.805 -17.141 1 98.44 242 ASN B C 1
ATOM 4069 O O . ASN B 1 242 ? 12.703 -15.055 -17.281 1 98.44 242 ASN B O 1
ATOM 4073 N N . ARG B 1 243 ? 14.133 -16.469 -18.094 1 97.81 243 ARG B N 1
ATOM 4074 C CA . ARG B 1 243 ? 13.742 -16.25 -19.484 1 97.81 243 ARG B CA 1
ATOM 4075 C C . ARG B 1 243 ? 12.281 -16.625 -19.719 1 97.81 243 ARG B C 1
ATOM 4077 O O . ARG B 1 243 ? 11.539 -15.883 -20.375 1 97.81 243 ARG B O 1
ATOM 4084 N N . LYS B 1 244 ? 11.859 -17.719 -19.234 1 98 244 LYS B N 1
ATOM 4085 C CA . LYS B 1 244 ? 10.477 -18.172 -19.422 1 98 244 LYS B CA 1
ATOM 4086 C C . LYS B 1 244 ? 9.492 -17.172 -18.797 1 98 244 LYS B C 1
ATOM 4088 O O . LYS B 1 244 ? 8.484 -16.828 -19.422 1 98 244 LYS B O 1
ATOM 4093 N N . LEU B 1 245 ? 9.812 -16.797 -17.594 1 98.25 245 LEU B N 1
ATOM 4094 C CA . LEU B 1 245 ? 8.945 -15.82 -16.938 1 98.25 245 LEU B CA 1
ATOM 4095 C C . LEU B 1 245 ? 8.883 -14.523 -17.719 1 98.25 245 LEU B C 1
ATOM 4097 O O . LEU B 1 245 ? 7.801 -13.953 -17.906 1 98.25 245 LEU B O 1
ATOM 4101 N N . SER B 1 246 ? 10.008 -14.055 -18.203 1 98.44 246 SER B N 1
ATOM 4102 C CA . SER B 1 246 ? 10.078 -12.844 -19.031 1 98.44 246 SER B CA 1
ATOM 4103 C C . SER B 1 246 ? 9.203 -12.961 -20.266 1 98.44 246 SER B C 1
ATOM 4105 O O . SER B 1 246 ? 8.453 -12.047 -20.594 1 98.44 246 SER B O 1
ATOM 4107 N N . VAL B 1 247 ? 9.266 -14.047 -20.891 1 98 247 VAL B N 1
ATOM 4108 C CA . VAL B 1 247 ? 8.5 -14.289 -22.109 1 98 247 VAL B CA 1
ATOM 4109 C C . VAL B 1 247 ? 7.004 -14.266 -21.797 1 98 247 VAL B C 1
ATOM 4111 O O . VAL B 1 247 ? 6.219 -13.672 -22.531 1 98 247 VAL B O 1
ATOM 4114 N N . GLU B 1 248 ? 6.617 -14.922 -20.703 1 97.06 248 GLU B N 1
ATOM 4115 C CA . GLU B 1 248 ? 5.211 -14.961 -20.328 1 97.06 248 GLU B CA 1
ATOM 4116 C C . GLU B 1 248 ? 4.688 -13.57 -19.984 1 97.06 248 GLU B C 1
ATOM 4118 O O . GLU B 1 248 ? 3.549 -13.234 -20.312 1 97.06 248 GLU B O 1
ATOM 4123 N N . ILE B 1 249 ? 5.469 -12.773 -19.312 1 98.19 249 ILE B N 1
ATOM 4124 C CA . ILE B 1 249 ? 5.078 -11.414 -18.969 1 98.19 249 ILE B CA 1
ATOM 4125 C C . ILE B 1 249 ? 4.844 -10.609 -20.25 1 98.19 249 ILE B C 1
ATOM 4127 O O . ILE B 1 249 ? 3.83 -9.922 -20.391 1 98.19 249 ILE B O 1
ATOM 4131 N N . ARG B 1 250 ? 5.785 -10.719 -21.203 1 98.12 250 ARG B N 1
ATOM 4132 C CA . ARG B 1 250 ? 5.648 -9.992 -22.453 1 98.12 250 ARG B CA 1
ATOM 4133 C C . ARG B 1 250 ? 4.422 -10.469 -23.234 1 98.12 250 ARG B C 1
ATOM 4135 O O . ARG B 1 250 ? 3.717 -9.656 -23.844 1 98.12 250 ARG B O 1
ATOM 4142 N N . ARG B 1 251 ? 4.199 -11.727 -23.219 1 96.5 251 ARG B N 1
ATOM 4143 C CA . ARG B 1 251 ? 3.027 -12.281 -23.875 1 96.5 251 ARG B CA 1
ATOM 4144 C C . ARG B 1 251 ? 1.742 -11.695 -23.312 1 96.5 251 ARG B C 1
ATOM 4146 O O . ARG B 1 251 ? 0.864 -11.258 -24.062 1 96.5 251 ARG B O 1
ATOM 4153 N N . LEU B 1 252 ? 1.647 -11.656 -22.031 1 96.12 252 LEU B N 1
ATOM 4154 C CA . LEU B 1 252 ? 0.46 -11.125 -21.375 1 96.12 252 LEU B CA 1
ATOM 4155 C C . LEU B 1 252 ? 0.288 -9.641 -21.672 1 96.12 252 LEU B C 1
ATOM 4157 O O . LEU B 1 252 ? -0.835 -9.164 -21.859 1 96.12 252 LEU B O 1
ATOM 4161 N N . ALA B 1 253 ? 1.396 -8.938 -21.641 1 97.19 253 ALA B N 1
ATOM 4162 C CA . ALA B 1 253 ? 1.347 -7.512 -21.938 1 97.19 253 ALA B CA 1
ATOM 4163 C C . ALA B 1 253 ? 0.818 -7.258 -23.344 1 97.19 253 ALA B C 1
ATOM 4165 O O . ALA B 1 253 ? 0.063 -6.312 -23.562 1 97.19 253 ALA B O 1
ATOM 4166 N N . LYS B 1 254 ? 1.146 -8.086 -24.281 1 92.69 254 LYS B N 1
ATOM 4167 C CA . LYS B 1 254 ? 0.777 -7.918 -25.688 1 92.69 254 LYS B CA 1
ATOM 4168 C C . LYS B 1 254 ? -0.702 -8.219 -25.906 1 92.69 254 LYS B C 1
ATOM 4170 O O . LYS B 1 254 ? -1.355 -7.586 -26.734 1 92.69 254 LYS B O 1
ATOM 4175 N N . ILE B 1 255 ? -1.256 -9.172 -25.203 1 87.25 255 ILE B N 1
ATOM 4176 C CA . ILE B 1 255 ? -2.668 -9.523 -25.328 1 87.25 255 ILE B CA 1
ATOM 4177 C C . ILE B 1 255 ? -3.529 -8.328 -24.922 1 87.25 255 ILE B C 1
ATOM 4179 O O . ILE B 1 255 ? -4.613 -8.117 -25.469 1 87.25 255 ILE B O 1
ATOM 4183 N N . ASN B 1 256 ? -3.016 -7.527 -24.125 1 79.81 256 ASN B N 1
ATOM 4184 C CA . ASN B 1 256 ? -3.775 -6.434 -23.531 1 79.81 256 ASN B CA 1
ATOM 4185 C C . ASN B 1 256 ? -3.701 -5.172 -24.391 1 79.81 256 ASN B C 1
ATOM 4187 O O . ASN B 1 256 ? -4.418 -4.203 -24.125 1 79.81 256 ASN B O 1
ATOM 4191 N N . PHE B 1 257 ? -2.723 -5.082 -25.25 1 70.94 257 PHE B N 1
ATOM 4192 C CA . PHE B 1 257 ? -2.666 -3.951 -26.172 1 70.94 257 PHE B CA 1
ATOM 4193 C C . PHE B 1 257 ? -3.816 -4.008 -27.172 1 70.94 257 PHE B C 1
ATOM 4195 O O . PHE B 1 257 ? -4.203 -2.982 -27.734 1 70.94 257 PHE B O 1
ATOM 4202 N N . ARG B 1 258 ? -4.57 -5.133 -27.141 1 50.06 258 ARG B N 1
ATOM 4203 C CA . ARG B 1 258 ? -5.613 -5.23 -28.156 1 50.06 258 ARG B CA 1
ATOM 4204 C C . ARG B 1 258 ? -6.949 -4.719 -27.625 1 50.06 258 ARG B C 1
ATOM 4206 O O . ARG B 1 258 ? -7.242 -4.855 -26.438 1 50.06 258 ARG B O 1
#

Secondary structure (DSSP, 8-state):
--HHHHHHHHHHHHHHHHHHH--EEEEEEEGGGTT-GGG--TT--EEEEEEE-TT-HHHHHH--HHHHTTS-EEEEEEEETTEEEEEETTS-EEEEEEEEHHHHHT------EEEEE-TT---GGGGS-SSPPPPS--S-SHHHHHHHHHHHHHHHHHHHTT-HHHHHIIIIIIIHHHHHHTHHHHSPPP-S---TT-TTTTHHHH-HHHHHHHHHH---TT-HHHHHHHHHHHHHHHS---HHHHHHHHHHHHHTT-/--HHHHHHHHHHHHHHHHHHH--EEEEEEEGGGTT-GGG--TT--EEEEEEE-TT-HHHHHH--HHHHTTS-EEEEEEEETTEEEEEETTS-EEEEEEEEHHHHHT------EEEEE-TT---GGGGS-SSPPPPS--S-SHHHHHHHHHHHHHHHHHHHTT-HHHHHIIIIIIIHHHHHTTHHHHSPPP-S---TT-TTTTHHHH-HHHHHHHHHH---TT-HHHHHHHHHHHHHHHS---HHHHHHHHHHHHHTT-

Radius of gyration: 25.55 Å; Cα contacts (8 Å, |Δi|>4): 918; chains: 2; bounding box: 49×78×64 Å

Nearest PDB structures (foldseek):
  8vxb-assembly1_A-2  TM=7.485E-01  e=3.219E-07  Campylobacter fetus subsp. fetus
  5wew-assembly4_G  TM=4.500E-01  e=1.508E-01  Klebsiella pneumoniae 30684/NJST258_2
  1npb-assembly2_D  TM=4.343E-01  e=2.477E-01  Serratia marcescens
  1r9c-assembly1_B  TM=3.943E-01  e=5.069E-01  Mesorhizobium loti
  2p7q-assembly4_C-2  TM=4.538E-01  e=1.293E+00  Listeria monocytogenes EGD-e

Organism: NCBI:txid2021314

InterPro domains:
  IPR043519 Nucleotidyltransferase superfamily [G3DSA:3.30.460.10] (8-124)

Solvent-accessible surface area (backbone atoms only — not comparable to full-atom values): 27161 Å² total; per-residue (Å²): 131,56,62,53,55,48,53,55,50,50,52,49,44,39,36,52,34,40,62,71,70,50,58,51,38,36,31,29,19,22,67,47,56,14,72,50,48,85,70,50,45,89,60,61,55,45,35,36,38,38,30,22,41,88,93,37,51,60,60,66,68,77,41,61,60,56,52,42,71,65,47,55,66,68,42,78,43,77,75,48,100,44,27,36,40,39,26,32,69,87,65,56,40,32,39,38,38,54,36,40,64,79,62,49,63,79,31,70,54,72,52,32,26,80,72,32,66,32,87,87,55,79,72,66,67,68,38,48,44,75,40,78,69,71,68,65,62,52,95,56,61,62,66,35,48,51,50,18,52,52,23,34,41,52,12,36,31,32,37,66,76,55,21,34,64,39,13,28,42,24,32,48,39,53,17,44,50,28,47,51,25,32,38,72,80,75,40,81,64,43,96,56,77,79,45,71,88,37,68,47,48,43,33,45,68,21,33,52,74,60,46,74,49,45,53,56,32,26,45,21,44,88,31,44,46,60,10,38,51,46,46,50,53,53,47,55,73,76,41,93,65,60,63,68,60,53,52,52,39,53,50,44,30,56,65,54,76,105,130,57,63,53,55,49,53,55,51,49,52,50,44,40,36,53,33,39,63,72,69,50,59,51,37,36,32,27,19,22,67,47,57,14,72,48,48,85,70,50,44,89,60,60,55,46,34,34,39,38,30,23,39,86,92,37,52,62,58,65,67,77,40,61,60,56,53,41,72,65,46,55,66,69,42,78,42,77,76,49,98,45,27,36,38,39,27,32,69,89,66,56,40,32,38,39,38,54,35,40,64,78,62,50,63,78,30,71,56,74,53,31,25,81,72,32,64,34,89,87,56,78,73,68,67,70,39,45,45,75,40,78,69,70,69,66,63,53,95,55,60,64,65,35,49,52,50,18,52,52,25,33,40,52,12,37,32,32,37,67,76,54,20,34,64,37,13,28,43,25,32,46,38,52,17,47,51,28,46,50,25,31,38,71,79,77,43,80,68,43,94,55,78,81,44,70,86,37,66,48,48,42,33,45,68,21,32,52,74,59,46,74,50,45,53,56,31,25,45,21,43,87,31,44,47,61,10,37,51,46,45,49,54,53,47,55,71,77,41,93,64,59,62,66,61,52,51,52,38,52,52,44,30,55,64,54,75,103

Sequence (516 aa):
MLRTEMLLHRLDEIGKSLERKGGALLLLGVGSVGIETARLDDYSDLDFFVIVRHDQKNRYIDHLDWLEEVHPLAYSFKNSEIGYKILFEDGIFGEYAVFEESELINGSYTEGRVVWKDPSYNNTGISKPSNPMPSPKKDSLDHPLNEALTNLYVGLGRFARGERLSATRFVQGYAVDRILSVLHLIEQEVDYFPDPFGNERRLEKRYPRFAEMIADMVQGYDHVPESALRILSFIEEVYPVNRKLSVEIRRLAKINFRMLRTEMLLHRLDEIGKSLERKGGALLLLGVGSVGIETARLDDYSDLDFFVIVRHDQKNRYIDHLDWLEEVHPLAYSFKNSEIGYKILFEDGIFGEYAVFEESELINGSYTEGRVVWKDPSYNNTGISKPSNPMPSPKKDSLDHPLNEALTNLYVGLGRFARGERLSATRFVQGYAVDRILSVLHLIEQEVDYFPDPFGNERRLEKRYPRFAEMIADMVQGYDHVPESALRILSFIEEVYPVNRKLSVEIRRLAKINFR

Foldseek 3Di:
DFQLVVLLVLLLLLQVLCVVVDFWFFKWWDDCSFPVVVPDDPPDATEIEIEGEPPCQCVVLVDVVSNVVSANWPDWDCPDPFKIWTAGPVGHTYIYGYHYLVVLQQDEDDQTHTSHGDPVHDPPVSSHHPDYFDALADDDLPVLQVQLLVLLLVLLVCVLVPVQVSSLCSQLNSSVQSCLNHVVVVDPFDPDDQDRVGSVPVVCNGPVVVVVQSCQLRVDRLCSLSNSVSSLVVSVVRDVDDPVSSVSSNVSSVSNVD/DFQLVVLLVLQLLLQVLCVVVDFWFFKWWDDCSFPVVVPDDPPDATEIEIEGEPPCQCVVLVDVVSNVVSANWPDWDPPDPFKIWTAGPVGHTYIYGYHYPVVLQQDEDDQTHTSHGDPVHDPPVSSHHPDYFDALADDDLPVLQVQLLVLLLVLLVCVLVPVQVSSLCSQLNSSVQSCLNHVVVVDPFDPDDQDRVGSVPVVCNGPVVVVVQSCQLNVDRLCSLSNSVSSLVVSVVRDVDDPVSSVSSNVSSVSNVD

pLDDT: mean 94.2, std 6.92, range [50.06, 98.88]